Protein AF-A0A6N3CIB8-F1 (afdb_monomer_lite)

Sequence (626 aa):
MEHGAADDYLDSRKLNIDCKKAIEETIREHFDGMRLSLEDSGGVLEQFGTERVSYVLANTLRHLSEDGRFSRDNRVWADGIEVTENIHRGMDMNLDYLVNSHPAVLDGYIHLVRGEIRMLDVEKKMGIPHVTEQTSGLMVEGHMGTWHTIGQREYHGERFFLMRHDEYGSEAADIIVSENGTLVAEDLRNGFDAEAGFAISEYLEENGASVYDLKELPADTDIVLYDGKELYTEKVQPIINDSWDYSMVGIDENGEEYRFNFNEIYSVATEKGLRLKMPELHYIDHYYVVEDLQKQGKLDIREYSSLSEALENYFALPTHKMKALGIQNQSPLPGSLDFIQCKNGVDHLTEDWTKVTRWLNPQIYQTVQYLKESLEAHETQIAYDTGIGFFAIQHTDGGYDYTFYDKDYLEKDGGVYDDPEFTIEEAAGDLLAEEGISIHDCKVMDYEELMECVESAEKEQQAEPSLTYYVAECMEFSVLGEYHTDLTIDEAFDIYKRIPSDRMNGGKGIGICLQEDSLYAGEYPLMRSDQIDMETLEGIPYMKNHPLVQQAVKEMEQRGVKLWYPIKEAQAEKGMEQRQEQPQRESKKESVLKALKERQERLKAQQTEPKRPERSQSKKKGDMEL

Radius of gyration: 50.76 Å; chains: 1; bounding box: 125×54×145 Å

InterPro domains:
  IPR024383 Domain of unknown function DUF3849 [PF12960] (2-116)
  IPR040568 Large polyvalent protein-associated domain 16 [PF18830] (379-456)
  IPR041258 Large polyvalent protein-associated domain 18 [PF18832] (131-208)

Organism: Mediterraneibacter gnavus (NCBI:txid33038)

Secondary structure (DSSP, 8-state):
-TTHHHHHHHHHHHHHHHHHHHHHHHHHHSB-SS-B--SS-SSHHHHH-HHHHHHHHHHHHHHTTT-TTS-HHHHHHHHTS-----EETTEEGGGGG---S-HHHHHHHHHHHHHHHHHHHHHHHHT-----TT--SB--TT--S-EEEEEEEEETTEEEEEEEETTTBTTSPEEEEETT--EEEEEESSSSSHHHHHHHHHHHHHTT--GGG-SEEPSSEEEEETTS-EEEESS-EE---S-----EEEE-TTS-EEEE-GGGEEEEE-STT-EEEPPPP--EEEEEEES-TT-SSS--EEEES-HHHHHHHHHTS-TTS--EEEEEE-TTS--EEEEEEEETTEEEE--HHHH-GGG--HHHHHHHHHHHHHHHT---EEEEE-SSSEEEEEEETTEEEEEEE-TTS-EEEEEEE--TTS-HHHHHHHHHHHTT--TTT-EEE-HHHHHHHHHHHHHHHT---EEEEEEES-SSSTTSS-EEEEE-HHHHHHHHHHS-TTS-SS--EEEEEEESSSTT-EEEEEEETTEEEHHHHHHSHHHHH-HHHHHHHHHHHHTTPEEE-----S---------PPPPPP------HHHHHHHHHHHHHHHH-SPPPPPPP----------

Foldseek 3Di:
DPPPVVVVVVVLLVLLLVLLVLQLVQLVVQCPPPARNDQALNCSCVVRNPLSNLQLLLLQCVVVVVPPLADPVLPVSSVVRDHDFDADPNDGSSVSSHRDDDSNSSNVSSVRHVVVVVVVVVCVVVVQAQADQADWQDDAPPDPAIWHFDDWDDDLNWIKTWIAGPPCGLVAAIFIATRRRHTQGGRHNPTLAQRSQVSNQVVVLVVPDAPVSDQWAAAQKWWAFPVRFIWHHHHIGGADLQAQDLDDWTAGPVRDIDGHHPLRTQWIDDPRNHIGGHHDDQFFPWKKKWLAPPDDDDTDIDTGRDPVVLVVVQLPHFLLGFMFIWTWTDPPDTDIDTQWTRDQQAIDGDDVLNVDSVSSHSVSVVSNVVVVVVRLPDKGKWKKDQVQFIKIWTDDDQAIWIFTAGPQLHTDDIDGDRHSVDDSVRVVQVVCVVVVTGSVSIRIDGPVVSVVSNVVSVCLVVVDKDKWKKKAPAPVDRPPHDIDTRHDPVVNVVVQVVNDVPPDVRFIAMWMAIDDPDPPGGIDTQDTNLAGAVCRQVVDVCSVPPPVSVVVNVVSVVVPRYYDDDDDPDDDDDDDDDDDDDDDDDPDDDDVVVVVVVVVVVVVVVVPDDDDDDDDDDDDDDDDDD

Structure (mmCIF, N/CA/C/O backbone):
data_AF-A0A6N3CIB8-F1
#
_entry.id   AF-A0A6N3CIB8-F1
#
loop_
_atom_site.group_PDB
_atom_site.id
_atom_site.type_symbol
_atom_site.label_atom_id
_atom_site.label_alt_id
_atom_site.label_comp_id
_atom_site.label_asym_id
_atom_site.label_entity_id
_atom_site.label_seq_id
_atom_site.pdbx_PDB_ins_code
_atom_site.Cartn_x
_atom_site.Cartn_y
_atom_site.Cartn_z
_atom_site.occupancy
_atom_site.B_iso_or_equiv
_atom_site.auth_seq_id
_atom_site.auth_comp_id
_atom_site.auth_asym_id
_atom_site.auth_atom_id
_atom_site.pdbx_PDB_model_num
ATOM 1 N N . MET A 1 1 ? -42.752 -7.278 65.319 1.00 39.56 1 MET A N 1
ATOM 2 C CA . MET A 1 1 ? -42.732 -7.332 63.842 1.00 39.56 1 MET A CA 1
ATOM 3 C C . MET A 1 1 ? -43.083 -5.987 63.188 1.00 39.56 1 MET A C 1
ATOM 5 O O . MET A 1 1 ? -43.044 -5.923 61.975 1.00 39.56 1 MET A O 1
ATOM 9 N N . GLU A 1 2 ? -43.335 -4.900 63.937 1.00 41.69 2 GLU A N 1
ATOM 10 C CA . GLU A 1 2 ? -43.717 -3.589 63.359 1.00 41.69 2 GLU A CA 1
ATOM 11 C C . GLU A 1 2 ? -42.553 -2.662 62.951 1.00 41.69 2 GLU A C 1
ATOM 13 O O . GLU A 1 2 ? -42.798 -1.691 62.248 1.00 41.69 2 GLU A O 1
ATOM 18 N N . HIS A 1 3 ? -41.300 -2.933 63.344 1.00 38.31 3 HIS A N 1
ATOM 19 C CA . HIS A 1 3 ? -40.178 -2.025 63.042 1.00 38.31 3 HIS A CA 1
ATOM 20 C C . HIS A 1 3 ? -39.539 -2.227 61.651 1.00 38.31 3 HIS A C 1
ATOM 22 O O . HIS A 1 3 ? -39.162 -1.240 61.040 1.00 38.31 3 HIS A O 1
ATOM 28 N N . GLY A 1 4 ? -39.484 -3.452 61.107 1.00 41.34 4 GLY A N 1
ATOM 29 C CA . GLY A 1 4 ? -38.839 -3.713 59.803 1.00 41.34 4 GLY A CA 1
ATOM 30 C C . GLY A 1 4 ? -39.618 -3.183 58.591 1.00 41.34 4 GLY A C 1
ATOM 31 O O . GLY A 1 4 ? -39.045 -2.549 57.722 1.00 41.34 4 GLY A O 1
ATOM 32 N N . ALA A 1 5 ? -40.948 -3.332 58.581 1.00 46.59 5 ALA A N 1
ATOM 33 C CA . ALA A 1 5 ? -41.783 -2.875 57.462 1.00 46.59 5 ALA A CA 1
ATOM 34 C C . ALA A 1 5 ? -41.873 -1.339 57.338 1.00 46.59 5 ALA A C 1
ATOM 36 O O . ALA A 1 5 ? -42.190 -0.824 56.269 1.00 46.59 5 ALA A O 1
ATOM 37 N N . ALA A 1 6 ? -41.630 -0.604 58.430 1.00 48.50 6 ALA A N 1
ATOM 38 C CA . ALA A 1 6 ? -41.592 0.856 58.413 1.00 48.50 6 ALA A CA 1
ATOM 39 C C . ALA A 1 6 ? -40.270 1.382 57.833 1.00 48.50 6 ALA A C 1
ATOM 41 O O . ALA A 1 6 ? -40.298 2.360 57.087 1.00 48.50 6 ALA A O 1
ATOM 42 N N . ASP A 1 7 ? -39.151 0.719 58.137 1.00 52.53 7 ASP A N 1
ATOM 43 C CA . ASP A 1 7 ? -37.830 1.054 57.595 1.00 52.53 7 ASP A CA 1
ATOM 44 C C . ASP A 1 7 ? -37.765 0.725 56.090 1.00 52.53 7 ASP A C 1
ATOM 46 O O . ASP A 1 7 ? -37.459 1.611 55.293 1.00 52.53 7 ASP A O 1
ATOM 50 N N . ASP A 1 8 ? -38.231 -0.463 55.677 1.00 57.25 8 ASP A N 1
ATOM 51 C CA . ASP A 1 8 ? -38.327 -0.857 54.258 1.00 57.25 8 ASP A CA 1
ATOM 52 C C . ASP A 1 8 ? -39.220 0.107 53.440 1.00 57.25 8 ASP A C 1
ATOM 54 O O . ASP A 1 8 ? -38.932 0.447 52.287 1.00 57.25 8 ASP A O 1
ATOM 58 N N . TYR A 1 9 ? -40.308 0.600 54.046 1.00 58.41 9 TYR A N 1
ATOM 59 C CA . TYR A 1 9 ? -41.201 1.586 53.429 1.00 58.41 9 TYR A CA 1
ATOM 60 C C . TYR A 1 9 ? -40.547 2.970 53.284 1.00 58.41 9 TYR A C 1
ATOM 62 O O . TYR A 1 9 ? -40.698 3.625 52.246 1.00 58.41 9 TYR A O 1
ATOM 70 N N . LEU A 1 10 ? -39.826 3.440 54.309 1.00 60.03 10 LEU A N 1
ATOM 71 C CA . LEU A 1 10 ? -39.113 4.720 54.264 1.00 60.03 10 LEU A CA 1
ATOM 72 C C . LEU A 1 10 ? -38.001 4.700 53.207 1.00 60.03 10 LEU A C 1
ATOM 74 O O . LEU A 1 10 ? -37.850 5.686 52.476 1.00 60.03 10 LEU A O 1
ATOM 78 N N . ASP A 1 11 ? -37.306 3.571 53.073 1.00 72.00 11 ASP A N 1
ATOM 79 C CA . ASP A 1 11 ? -36.259 3.362 52.074 1.00 72.00 11 ASP A CA 1
ATOM 80 C C . ASP A 1 11 ? -36.829 3.327 50.648 1.00 72.00 11 ASP A C 1
ATOM 82 O O . ASP A 1 11 ? -36.338 4.041 49.767 1.00 72.00 11 ASP A O 1
ATOM 86 N N . SER A 1 12 ? -37.944 2.622 50.415 1.00 80.12 12 SER A N 1
ATOM 87 C CA . SER A 1 12 ? -38.618 2.632 49.106 1.00 80.12 12 SER A CA 1
ATOM 88 C C . SER A 1 12 ? -39.158 4.016 48.731 1.00 80.12 12 SER A C 1
ATOM 90 O O . SER A 1 12 ? -39.052 4.434 47.575 1.00 80.12 12 SER A O 1
ATOM 92 N N . ARG A 1 13 ? -39.729 4.761 49.690 1.00 83.31 13 ARG A N 1
ATOM 93 C CA . ARG A 1 13 ? -40.222 6.126 49.445 1.00 83.31 13 ARG A CA 1
ATOM 94 C C . ARG A 1 13 ? -39.082 7.065 49.058 1.00 83.31 13 ARG A C 1
ATOM 96 O O . ARG A 1 13 ? -39.267 7.905 48.178 1.00 83.31 13 ARG A O 1
ATOM 103 N N . LYS A 1 14 ? -37.927 6.947 49.717 1.00 87.88 14 LYS A N 1
ATOM 104 C CA . LYS A 1 14 ? -36.740 7.747 49.405 1.00 87.88 14 LYS A CA 1
ATOM 105 C C . LYS A 1 14 ? -36.254 7.475 47.980 1.00 87.88 14 LYS A C 1
ATOM 107 O O . LYS A 1 14 ? -36.078 8.426 47.227 1.00 87.88 14 LYS A O 1
ATOM 112 N N . LEU A 1 15 ? -36.151 6.207 47.582 1.00 89.38 15 LEU A N 1
ATOM 113 C CA . LEU A 1 15 ? -35.721 5.824 46.233 1.00 89.38 15 LEU A CA 1
ATOM 114 C C . LEU A 1 15 ? -36.658 6.339 45.131 1.00 89.38 15 LEU A C 1
ATOM 116 O O . LEU A 1 15 ? -36.181 6.755 44.080 1.00 89.38 15 LEU A O 1
ATOM 120 N N . ASN A 1 16 ? -37.974 6.381 45.364 1.00 92.31 16 ASN A N 1
ATOM 121 C CA . ASN A 1 16 ? -38.918 6.973 44.405 1.00 92.31 16 ASN A CA 1
ATOM 122 C C . ASN A 1 16 ? -38.717 8.491 44.251 1.00 92.31 16 ASN A C 1
ATOM 124 O O . ASN A 1 16 ? -38.832 9.025 43.150 1.00 92.31 16 ASN A O 1
ATOM 128 N N . ILE A 1 17 ? -38.394 9.189 45.346 1.00 92.50 17 ILE A N 1
ATOM 129 C CA . ILE A 1 17 ? -38.078 10.625 45.321 1.00 92.50 17 ILE A CA 1
ATOM 130 C C . ILE A 1 17 ? -36.747 10.875 44.606 1.00 92.50 17 ILE A C 1
ATOM 132 O O . ILE A 1 17 ? -36.640 11.835 43.845 1.00 92.50 17 ILE A O 1
ATOM 136 N N . ASP A 1 18 ? -35.746 10.033 44.841 1.00 94.12 18 ASP A N 1
ATOM 137 C CA . ASP A 1 18 ? -34.438 10.157 44.197 1.00 94.12 18 ASP A CA 1
ATOM 138 C C . ASP A 1 18 ? -34.538 9.852 42.692 1.00 94.12 18 ASP A C 1
ATOM 140 O O . ASP A 1 18 ? -34.026 10.624 41.886 1.00 94.12 18 ASP A O 1
ATOM 144 N N . CYS A 1 19 ? -35.316 8.835 42.302 1.00 94.88 19 CYS A N 1
ATOM 145 C CA . CYS A 1 19 ? -35.634 8.533 40.903 1.00 94.88 19 CYS A CA 1
ATOM 146 C C . CYS A 1 19 ? -36.325 9.713 40.203 1.00 94.88 19 CYS A C 1
ATOM 148 O O . CYS A 1 19 ? -35.897 10.142 39.134 1.00 94.88 19 CYS A O 1
ATOM 150 N N . LYS A 1 20 ? -37.348 10.306 40.834 1.00 96.12 20 LYS A N 1
ATOM 151 C CA . LYS A 1 20 ? -37.988 11.533 40.338 1.00 96.12 20 LYS A CA 1
ATOM 152 C C . LYS A 1 20 ? -36.965 12.646 40.091 1.00 96.12 20 LYS A C 1
ATOM 154 O O . LYS A 1 20 ? -37.015 13.289 39.047 1.00 96.12 20 LYS A O 1
ATOM 159 N N . LYS A 1 21 ? -36.085 12.917 41.059 1.00 96.25 21 LYS A N 1
ATOM 160 C CA . LYS A 1 21 ? -35.099 14.004 40.948 1.00 96.25 21 LYS A CA 1
ATOM 161 C C . LYS A 1 21 ? -34.112 13.758 39.816 1.00 96.25 21 LYS A C 1
ATOM 163 O O . LYS A 1 21 ? -33.822 14.704 39.096 1.00 96.25 21 LYS A O 1
ATOM 168 N N . ALA A 1 22 ? -33.655 12.517 39.650 1.00 96.25 22 ALA A N 1
ATOM 169 C CA . ALA A 1 22 ? -32.787 12.139 38.542 1.00 96.25 22 ALA A CA 1
ATOM 170 C C . ALA A 1 22 ? -33.469 12.426 37.197 1.00 96.25 22 ALA A C 1
ATOM 172 O O . ALA A 1 22 ? -32.906 13.133 36.376 1.00 96.25 22 ALA A O 1
ATOM 173 N N . ILE A 1 23 ? -34.737 12.030 37.028 1.00 96.81 23 ILE A N 1
ATOM 174 C CA . ILE A 1 23 ? -35.521 12.359 35.822 1.00 96.81 23 ILE A CA 1
ATOM 175 C C . ILE A 1 23 ? -35.589 13.881 35.590 1.00 96.81 23 ILE A C 1
ATOM 177 O O . ILE A 1 23 ? -35.401 14.360 34.472 1.00 96.81 23 ILE A O 1
ATOM 181 N N . GLU A 1 24 ? -35.877 14.663 36.635 1.00 96.62 24 GLU A N 1
ATOM 182 C CA . GLU A 1 24 ? -35.948 16.128 36.538 1.00 96.62 24 GLU A CA 1
ATOM 183 C C . GLU A 1 24 ? -34.603 16.774 36.182 1.00 96.62 24 GLU A C 1
ATOM 185 O O . GLU A 1 24 ? -34.583 17.817 35.527 1.00 96.62 24 GLU A O 1
ATOM 190 N N . GLU A 1 25 ? -33.498 16.202 36.653 1.00 95.56 25 GLU A N 1
ATOM 191 C CA . GLU A 1 25 ? -32.135 16.652 36.381 1.00 95.56 25 GLU A CA 1
ATOM 192 C C . GLU A 1 25 ? -31.718 16.300 34.953 1.00 95.56 25 GLU A C 1
ATOM 194 O O . GLU A 1 25 ? -31.394 17.211 34.193 1.00 95.56 25 GLU A O 1
ATOM 199 N N . THR A 1 26 ? -31.895 15.044 34.537 1.00 95.25 26 THR A N 1
ATOM 200 C CA . THR A 1 26 ? -31.632 14.575 33.171 1.00 95.25 26 THR A CA 1
ATOM 201 C C . THR A 1 26 ? -32.374 15.415 32.135 1.00 95.25 26 THR A C 1
ATOM 203 O O . THR A 1 26 ? -31.767 15.900 31.177 1.00 95.25 26 THR A O 1
ATOM 206 N N . ILE A 1 27 ? -33.675 15.668 32.342 1.00 94.75 27 ILE A N 1
ATOM 207 C CA . ILE A 1 27 ? -34.455 16.523 31.435 1.00 94.75 27 ILE A CA 1
ATOM 208 C C . ILE A 1 27 ? -33.899 17.951 31.408 1.00 94.75 27 ILE A C 1
ATOM 210 O O . ILE A 1 27 ? -33.867 18.574 30.352 1.00 94.75 27 ILE A O 1
ATOM 214 N N . ARG A 1 28 ? -33.489 18.499 32.554 1.00 92.38 28 ARG A N 1
ATOM 215 C CA . ARG A 1 28 ? -32.998 19.880 32.649 1.00 92.38 28 ARG A CA 1
ATOM 216 C C . ARG A 1 28 ? -31.655 20.063 31.950 1.00 92.38 28 ARG A C 1
ATOM 218 O O . ARG A 1 28 ? -31.455 21.101 31.330 1.00 92.38 28 ARG A O 1
ATOM 225 N N . GLU A 1 29 ? -30.759 19.091 32.067 1.00 91.06 29 GLU A N 1
ATOM 226 C CA . GLU A 1 29 ? -29.419 19.137 31.472 1.00 91.06 29 GLU A CA 1
ATOM 227 C C . GLU A 1 29 ? -29.450 18.978 29.950 1.00 91.06 29 GLU A C 1
ATOM 229 O O . GLU A 1 29 ? -28.655 19.605 29.254 1.00 91.06 29 GLU A O 1
ATOM 234 N N . HIS A 1 30 ? -30.412 18.213 29.430 1.00 90.12 30 HIS A N 1
ATOM 235 C CA . HIS A 1 30 ? -30.483 17.860 28.010 1.00 90.12 30 HIS A CA 1
ATOM 236 C C . HIS A 1 30 ? -31.615 18.565 27.252 1.00 90.12 30 HIS A C 1
ATOM 238 O O . HIS A 1 30 ? -31.969 18.169 26.142 1.00 90.12 30 HIS A O 1
ATOM 244 N N . PHE A 1 31 ? -32.228 19.595 27.835 1.00 87.75 31 PHE A N 1
ATOM 245 C CA . PHE A 1 31 ? -33.251 20.392 27.163 1.00 87.75 31 PHE A CA 1
ATOM 246 C C . PHE A 1 31 ? -32.707 21.776 26.803 1.00 87.75 31 PHE A C 1
ATOM 248 O O . PHE A 1 31 ? -32.536 22.638 27.664 1.00 87.75 31 PHE A O 1
ATOM 255 N N . ASP A 1 32 ? -32.500 22.017 25.508 1.00 81.44 32 ASP A N 1
ATOM 256 C CA . ASP A 1 32 ? -31.925 23.266 24.980 1.00 81.44 32 ASP A CA 1
ATOM 257 C C . ASP A 1 32 ? -32.940 24.428 24.866 1.00 81.44 32 ASP A C 1
ATOM 259 O O . ASP A 1 32 ? -32.623 25.513 24.374 1.00 81.44 32 ASP A O 1
ATOM 263 N N . GLY A 1 33 ? -34.180 24.212 25.321 1.00 76.94 33 GLY A N 1
ATOM 264 C CA . GLY A 1 33 ? -35.295 25.153 25.198 1.00 76.94 33 GLY A CA 1
ATOM 265 C C . GLY A 1 33 ? -36.212 24.896 23.997 1.00 76.94 33 GLY A C 1
ATOM 266 O O . GLY A 1 33 ? -37.319 25.435 23.961 1.00 76.94 33 GLY A O 1
ATOM 267 N N . MET A 1 34 ? -35.794 24.060 23.044 1.00 73.19 34 MET A N 1
ATOM 268 C CA . MET A 1 34 ? -36.538 23.705 21.829 1.00 73.19 34 MET A CA 1
ATOM 269 C C . MET A 1 34 ? -36.743 22.191 21.697 1.00 73.19 34 MET A C 1
ATOM 271 O O . MET A 1 34 ? -37.828 21.755 21.304 1.00 73.19 34 MET A O 1
ATOM 275 N N . ARG A 1 35 ? -35.734 21.383 22.036 1.00 75.88 35 ARG A N 1
ATOM 276 C CA . ARG A 1 35 ? -35.744 19.922 21.931 1.00 75.88 35 ARG A CA 1
ATOM 277 C C . ARG A 1 35 ? -35.018 19.284 23.118 1.00 75.88 35 ARG A C 1
ATOM 279 O O . ARG A 1 35 ? -34.126 19.867 23.723 1.00 75.88 35 ARG A O 1
ATOM 286 N N . LEU A 1 36 ? -35.431 18.062 23.440 1.00 80.75 36 LEU A N 1
ATOM 287 C CA . LEU A 1 36 ? -34.698 17.172 24.330 1.00 80.75 36 LEU A CA 1
ATOM 288 C C . LEU A 1 36 ? -33.619 16.443 23.509 1.00 80.75 36 LEU A C 1
ATOM 290 O O . LEU A 1 36 ? -33.960 15.645 22.632 1.00 80.75 36 LEU A O 1
ATOM 294 N N . SER A 1 37 ? -32.346 16.768 23.727 1.00 80.31 37 SER A N 1
ATOM 295 C CA . SER A 1 37 ? -31.189 16.158 23.060 1.00 80.31 37 SER A CA 1
ATOM 296 C C . SER A 1 37 ? -30.746 14.901 23.810 1.00 80.31 37 SER A C 1
ATOM 298 O O . SER A 1 37 ? -29.664 14.860 24.391 1.00 80.31 37 SER A O 1
ATOM 300 N N . LEU A 1 38 ? -31.630 13.908 23.839 1.00 79.44 38 LEU A N 1
ATOM 301 C CA . LEU A 1 38 ? -31.382 12.592 24.415 1.00 79.44 38 LEU A CA 1
ATOM 302 C C . LEU A 1 38 ? -31.671 11.525 23.366 1.00 79.44 38 LEU A C 1
ATOM 304 O O . LEU A 1 38 ? -32.655 11.634 22.625 1.00 79.44 38 LEU A O 1
ATOM 308 N N . GLU A 1 39 ? -30.811 10.515 23.325 1.00 75.75 39 GLU A N 1
ATOM 309 C CA . GLU A 1 39 ? -31.001 9.303 22.524 1.00 75.75 39 GLU A CA 1
ATOM 310 C C . GLU A 1 39 ? -31.569 8.156 23.382 1.00 75.75 39 GLU A C 1
ATOM 312 O O . GLU A 1 39 ? -32.325 7.334 22.865 1.00 75.75 39 GLU A O 1
ATOM 317 N N . ASP A 1 40 ? -31.324 8.194 24.699 1.00 80.94 40 ASP A N 1
ATOM 318 C CA . ASP A 1 40 ? -31.773 7.243 25.724 1.00 80.94 40 ASP A CA 1
ATOM 319 C C . ASP A 1 40 ? -32.190 7.949 27.040 1.00 80.94 40 ASP A C 1
ATOM 321 O O . ASP A 1 40 ? -32.305 9.179 27.116 1.00 80.94 40 ASP A O 1
ATOM 325 N N . SER A 1 41 ? -32.479 7.168 28.086 1.00 85.12 41 SER A N 1
ATOM 326 C CA . SER A 1 41 ? -32.990 7.620 29.381 1.00 85.12 41 SER A CA 1
ATOM 327 C C . SER A 1 41 ? -32.013 8.471 30.197 1.00 85.12 41 SER A C 1
ATOM 329 O O . SER A 1 41 ? -32.435 9.027 31.220 1.00 85.12 41 SER A O 1
ATOM 331 N N . GLY A 1 42 ? -30.760 8.616 29.752 1.00 85.12 42 GLY A N 1
ATOM 332 C CA . GLY A 1 42 ? -29.706 9.384 30.405 1.00 85.12 42 GLY A CA 1
ATOM 333 C C . GLY A 1 42 ? -29.191 8.729 31.686 1.00 85.12 42 GLY A C 1
ATOM 334 O O . GLY A 1 42 ? -28.983 9.430 32.677 1.00 85.12 42 GLY A O 1
ATOM 335 N N . GLY A 1 43 ? -29.062 7.397 31.707 1.00 83.62 43 GLY A N 1
ATOM 336 C CA . GLY A 1 43 ? -28.559 6.634 32.859 1.00 83.62 43 GLY A CA 1
ATOM 337 C C . GLY A 1 43 ? -29.608 6.314 33.938 1.00 83.62 43 GLY A C 1
ATOM 338 O O . GLY A 1 43 ? -29.310 5.672 34.951 1.00 83.62 43 GLY A O 1
ATOM 339 N N . VAL A 1 44 ? -30.842 6.808 33.785 1.00 90.50 44 VAL A N 1
ATOM 340 C CA . VAL A 1 44 ? -31.880 6.718 34.824 1.00 90.50 44 VAL A CA 1
ATOM 341 C C . VAL A 1 44 ? -32.439 5.297 34.936 1.00 90.50 44 VAL A C 1
ATOM 343 O O . VAL A 1 44 ? -32.751 4.849 36.048 1.00 90.50 44 VAL A O 1
ATOM 346 N N . LEU A 1 45 ? -32.580 4.581 33.815 1.00 85.50 45 LEU A N 1
ATOM 347 C CA . LEU A 1 45 ? -33.056 3.196 33.822 1.00 85.50 45 LEU A CA 1
ATOM 348 C C . LEU A 1 45 ? -32.029 2.247 34.443 1.00 85.50 45 LEU A C 1
ATOM 350 O O . LEU A 1 45 ? -32.420 1.382 35.227 1.00 85.50 45 LEU A O 1
ATOM 354 N N . GLU A 1 46 ? -30.744 2.455 34.183 1.00 83.06 46 GLU A N 1
ATOM 355 C CA . GLU A 1 46 ? -29.628 1.712 34.767 1.00 83.06 46 GLU A CA 1
ATOM 356 C C . GLU A 1 46 ? -29.552 1.946 36.277 1.00 83.06 46 GLU A C 1
ATOM 358 O O . GLU A 1 46 ? -29.410 1.004 37.059 1.00 83.06 46 GLU A O 1
ATOM 363 N N . GLN A 1 47 ? -29.702 3.202 36.709 1.00 85.88 47 GLN A N 1
ATOM 364 C CA . GLN A 1 47 ? -29.573 3.571 38.116 1.00 85.88 47 GLN A CA 1
ATOM 365 C C . GLN A 1 47 ? -30.750 3.089 38.978 1.00 85.88 47 GLN A C 1
ATOM 367 O O . GLN A 1 47 ? -30.555 2.692 40.131 1.00 85.88 47 GLN A O 1
ATOM 372 N N . PHE A 1 48 ? -31.984 3.160 38.467 1.00 86.81 48 PHE A N 1
ATOM 373 C CA . PHE A 1 48 ? -33.188 2.934 39.278 1.00 86.81 48 PHE A CA 1
ATOM 374 C C . PHE A 1 48 ? -34.017 1.714 38.875 1.00 86.81 48 PHE A C 1
ATOM 376 O O . PHE A 1 48 ? -34.886 1.318 39.661 1.00 86.81 48 PHE A O 1
ATOM 383 N N . GLY A 1 49 ? -33.749 1.111 37.718 1.00 84.06 49 GLY A N 1
ATOM 384 C CA . GLY A 1 49 ? -34.475 -0.033 37.176 1.00 84.06 49 GLY A CA 1
ATOM 385 C C . GLY A 1 49 ? -35.793 0.336 36.486 1.00 84.06 49 GLY A C 1
ATOM 386 O O . GLY A 1 49 ? -36.470 1.308 36.837 1.00 84.06 49 GLY A O 1
ATOM 387 N N . THR A 1 50 ? -36.198 -0.500 35.525 1.00 87.31 50 THR A N 1
ATOM 388 C CA . THR A 1 50 ? -37.383 -0.282 34.674 1.00 87.31 50 THR A CA 1
ATOM 389 C C . THR A 1 50 ? -38.682 -0.161 35.471 1.00 87.31 50 THR A C 1
ATOM 391 O O . THR A 1 50 ? -39.506 0.701 35.165 1.00 87.31 50 THR A O 1
ATOM 394 N N . GLU A 1 51 ? -38.863 -0.966 36.523 1.00 88.38 51 GLU A N 1
ATOM 395 C CA . GLU A 1 51 ? -40.077 -0.965 37.348 1.00 88.38 51 GLU A CA 1
ATOM 396 C C . GLU A 1 51 ? -40.276 0.365 38.085 1.00 88.38 51 GLU A C 1
ATOM 398 O O . GLU A 1 51 ? -41.361 0.949 38.036 1.00 88.38 51 GLU A O 1
ATOM 403 N N . ARG A 1 52 ? -39.224 0.887 38.731 1.00 92.69 52 ARG A N 1
ATOM 404 C CA . ARG A 1 52 ? -39.308 2.121 39.525 1.00 92.69 52 ARG A CA 1
ATOM 405 C C . ARG A 1 52 ? -39.516 3.342 38.642 1.00 92.69 52 ARG A C 1
ATOM 407 O O . ARG A 1 52 ? -40.381 4.167 38.937 1.00 92.69 52 ARG A O 1
ATOM 414 N N . VAL A 1 53 ? -38.752 3.440 37.556 1.00 93.06 53 VAL A N 1
ATOM 415 C CA . VAL A 1 53 ? -38.875 4.541 36.593 1.00 93.06 53 VAL A CA 1
ATOM 416 C C . VAL A 1 53 ? -40.274 4.536 35.972 1.00 93.06 53 VAL A C 1
ATOM 418 O O . VAL A 1 53 ? -40.946 5.570 35.950 1.00 93.06 53 VAL A O 1
ATOM 421 N N . SER A 1 54 ? -40.771 3.360 35.574 1.00 92.94 54 SER A N 1
ATOM 422 C CA . SER A 1 54 ? -42.138 3.197 35.066 1.00 92.94 54 SER A CA 1
ATOM 423 C C . SER A 1 54 ? -43.188 3.614 36.095 1.00 92.94 54 SER A C 1
ATOM 425 O O . SER A 1 54 ? -44.116 4.344 35.751 1.00 92.94 54 SER A O 1
ATOM 427 N N . TYR A 1 55 ? -43.030 3.216 37.360 1.00 93.31 55 TYR A N 1
ATOM 428 C CA . TYR A 1 55 ? -43.941 3.584 38.445 1.00 93.31 55 TYR A CA 1
ATOM 429 C C . TYR A 1 55 ? -44.003 5.104 38.663 1.00 93.31 55 TYR A C 1
ATOM 431 O O . TYR A 1 55 ? -45.094 5.674 38.706 1.00 93.31 55 TYR A O 1
ATOM 439 N N . VAL A 1 56 ? -42.853 5.782 38.762 1.00 95.38 56 VAL A N 1
ATOM 440 C CA . VAL A 1 56 ? -42.776 7.238 38.992 1.00 95.38 56 VAL A CA 1
ATOM 441 C C . VAL A 1 56 ? -43.403 8.023 37.832 1.00 95.38 56 VAL A C 1
ATOM 443 O O . VAL A 1 56 ? -44.199 8.945 38.052 1.00 95.38 56 VAL A O 1
ATOM 446 N N . LEU A 1 57 ? -43.104 7.634 36.589 1.00 95.50 57 LEU A N 1
ATOM 447 C CA . LEU A 1 57 ? -43.653 8.274 35.392 1.00 95.50 57 LEU A CA 1
ATOM 448 C C . LEU A 1 57 ? -45.157 8.003 35.228 1.00 95.50 57 LEU A C 1
ATOM 450 O O . LEU A 1 57 ? -45.919 8.931 34.948 1.00 95.50 57 LEU A O 1
ATOM 454 N N . ALA A 1 58 ? -45.611 6.768 35.462 1.00 93.06 58 ALA A N 1
ATOM 455 C CA . ALA A 1 58 ? -47.028 6.415 35.401 1.00 93.06 58 ALA A CA 1
ATOM 456 C C . ALA A 1 58 ? -47.840 7.124 36.489 1.00 93.06 58 ALA A C 1
ATOM 458 O O . ALA A 1 58 ? -48.904 7.679 36.207 1.00 93.06 58 ALA A O 1
ATOM 459 N N . ASN A 1 59 ? -47.315 7.182 37.716 1.00 93.81 59 ASN A N 1
ATOM 460 C CA . ASN A 1 59 ? -47.913 7.950 38.800 1.00 93.81 59 ASN A CA 1
ATOM 461 C C . ASN A 1 59 ? -48.061 9.431 38.418 1.00 93.81 59 ASN A C 1
ATOM 463 O O . ASN A 1 59 ? -49.120 10.023 38.634 1.00 93.81 59 ASN A O 1
ATOM 467 N N . THR A 1 60 ? -47.039 10.008 37.780 1.00 93.94 60 THR A N 1
ATOM 468 C CA . THR A 1 60 ? -47.082 11.393 37.294 1.00 93.94 60 THR A CA 1
ATOM 469 C C . THR A 1 60 ? -48.169 11.596 36.235 1.00 93.94 60 THR A C 1
ATOM 471 O O . THR A 1 60 ? -48.985 12.510 36.357 1.00 93.94 60 THR A O 1
ATOM 474 N N . LEU A 1 61 ? -48.250 10.715 35.234 1.00 91.00 61 LEU A N 1
ATOM 475 C CA . LEU A 1 61 ? -49.259 10.796 34.174 1.00 91.00 61 LEU A CA 1
ATOM 476 C C . LEU A 1 61 ? -50.692 10.630 34.682 1.00 91.00 61 LEU A C 1
ATOM 478 O O . LEU A 1 61 ? -51.589 11.310 34.190 1.00 91.00 61 LEU A O 1
ATOM 482 N N . ARG A 1 62 ? -50.927 9.768 35.676 1.00 89.00 62 ARG A N 1
ATOM 483 C CA . ARG A 1 62 ? -52.268 9.569 36.252 1.00 89.00 62 ARG A CA 1
ATOM 484 C C . ARG A 1 62 ? -52.773 10.828 36.958 1.00 89.00 62 ARG A C 1
ATOM 486 O O . ARG A 1 62 ? -53.937 11.194 36.789 1.00 89.00 62 ARG A O 1
ATOM 493 N N . HIS A 1 63 ? -51.889 11.529 37.668 1.00 88.81 63 HIS A N 1
ATOM 494 C CA . HIS A 1 63 ? -52.205 12.797 38.334 1.00 88.81 63 HIS A CA 1
ATOM 495 C C . HIS A 1 63 ? -52.321 13.985 37.370 1.00 88.81 63 HIS A C 1
ATOM 497 O O . HIS A 1 63 ? -53.001 14.959 37.682 1.00 88.81 63 HIS A O 1
ATOM 503 N N . LEU A 1 64 ? -51.693 13.903 36.194 1.00 86.62 64 LEU A N 1
ATOM 504 C CA . LEU A 1 64 ? -51.767 14.918 35.139 1.00 86.62 64 LEU A CA 1
ATOM 505 C C . LEU A 1 64 ? -52.651 14.486 33.956 1.00 86.62 64 LEU A C 1
ATOM 507 O O . LEU A 1 64 ? -52.547 15.040 32.864 1.00 86.62 64 LEU A O 1
ATOM 511 N N . SER A 1 65 ? -53.533 13.504 34.160 1.00 72.31 65 SER A N 1
ATOM 512 C CA . SER A 1 65 ? -54.305 12.852 33.090 1.00 72.31 65 SER A CA 1
ATOM 513 C C . SER A 1 65 ? -55.272 13.786 32.347 1.00 72.31 65 SER A C 1
ATOM 515 O O . SER A 1 65 ? -55.626 13.512 31.196 1.00 72.31 65 SER A O 1
ATOM 517 N N . GLU A 1 66 ? -55.659 14.904 32.971 1.00 73.44 66 GLU A N 1
ATOM 518 C CA . GLU A 1 66 ? -56.485 15.959 32.368 1.00 73.44 66 GLU A CA 1
ATOM 519 C C . GLU A 1 66 ? -55.685 16.947 31.491 1.00 73.44 66 GLU A C 1
ATOM 521 O O . GLU A 1 66 ? -56.277 17.746 30.761 1.00 73.44 66 GLU A O 1
ATOM 526 N N . ASP A 1 67 ? -54.348 16.895 31.510 1.00 77.44 67 ASP A N 1
ATOM 527 C CA . ASP A 1 67 ? -53.498 17.743 30.675 1.00 77.44 67 ASP A CA 1
ATOM 528 C C . ASP A 1 67 ? -53.422 17.198 29.240 1.00 77.44 67 ASP A C 1
ATOM 530 O O . ASP A 1 67 ? -52.794 16.177 28.949 1.00 77.44 67 ASP A O 1
ATOM 534 N N . GLY A 1 68 ? -54.065 17.906 28.308 1.00 78.56 68 GLY A N 1
ATOM 535 C CA . GLY A 1 68 ? -54.165 17.506 26.902 1.00 78.56 68 GLY A CA 1
ATOM 536 C C . GLY A 1 68 ? -52.845 17.479 26.119 1.00 78.56 68 GLY A C 1
ATOM 537 O O . GLY A 1 68 ? -52.872 17.135 24.939 1.00 78.56 68 GLY A O 1
ATOM 538 N N . ARG A 1 69 ? -51.710 17.852 26.728 1.00 86.94 69 ARG A N 1
ATOM 539 C CA . ARG A 1 69 ? -50.382 17.830 26.090 1.00 86.94 69 ARG A CA 1
ATOM 540 C C . ARG A 1 69 ? -49.709 16.459 26.119 1.00 86.94 69 ARG A C 1
ATOM 542 O O . ARG A 1 69 ? -48.772 16.262 25.355 1.00 86.94 69 ARG A O 1
ATOM 549 N N . PHE A 1 70 ? -50.179 15.528 26.951 1.00 89.62 70 PHE A N 1
ATOM 550 C CA . PHE A 1 70 ? -49.659 14.162 26.963 1.00 89.62 70 PHE A CA 1
ATOM 551 C C . PHE A 1 70 ? -50.274 13.312 25.847 1.00 89.62 70 PHE A C 1
ATOM 553 O O . PHE A 1 70 ? -51.497 13.285 25.640 1.00 89.62 70 PHE A O 1
ATOM 560 N N . SER A 1 71 ? -49.427 12.568 25.138 1.00 85.69 71 SER A N 1
ATOM 561 C CA . SER A 1 71 ? -49.848 11.684 24.059 1.00 85.69 71 SER A CA 1
ATOM 562 C C . SER A 1 71 ? -50.824 10.615 24.560 1.00 85.69 71 SER A C 1
ATOM 564 O O . SER A 1 71 ? -50.816 10.176 25.715 1.00 85.69 71 SER A O 1
ATOM 566 N N . ARG A 1 72 ? -51.722 10.176 23.671 1.00 84.62 72 ARG A N 1
ATOM 567 C CA . ARG A 1 72 ? -52.660 9.085 23.979 1.00 84.62 72 ARG A CA 1
ATOM 568 C C . ARG A 1 72 ? -51.914 7.806 24.365 1.00 84.62 72 ARG A C 1
ATOM 570 O O . ARG A 1 72 ? -52.335 7.124 25.292 1.00 84.62 72 ARG A O 1
ATOM 577 N N . ASP A 1 73 ? -50.807 7.516 23.691 1.00 81.62 73 ASP A N 1
ATOM 578 C CA . ASP A 1 73 ? -50.046 6.286 23.899 1.00 81.62 73 ASP A CA 1
ATOM 579 C C . ASP A 1 73 ? -49.336 6.258 25.251 1.00 81.62 73 ASP A C 1
ATOM 581 O O . ASP A 1 73 ? -49.264 5.192 25.863 1.00 81.62 73 ASP A O 1
ATOM 585 N N . ASN A 1 74 ? -48.812 7.397 25.721 1.00 89.44 74 ASN A N 1
ATOM 586 C CA . ASN A 1 74 ? -48.213 7.502 27.053 1.00 89.44 74 ASN A CA 1
ATOM 587 C C . ASN A 1 74 ? -49.271 7.313 28.146 1.00 89.44 74 ASN A C 1
ATOM 589 O O . ASN A 1 74 ? -49.038 6.566 29.092 1.00 89.44 74 ASN A O 1
ATOM 593 N N . ARG A 1 75 ? -50.461 7.905 27.980 1.00 87.62 75 ARG A N 1
ATOM 594 C CA . ARG A 1 75 ? -51.572 7.738 28.932 1.00 87.62 75 ARG A CA 1
ATOM 595 C C . ARG A 1 75 ? -52.037 6.287 29.041 1.00 87.62 75 ARG A C 1
ATOM 597 O O . ARG A 1 75 ? -52.084 5.751 30.138 1.00 87.62 75 ARG A O 1
ATOM 604 N N . VAL A 1 76 ? -52.286 5.630 27.906 1.00 86.06 76 VAL A N 1
ATOM 605 C CA . VAL A 1 76 ? -52.703 4.214 27.882 1.00 86.06 76 VAL A CA 1
ATOM 606 C C . VAL A 1 76 ? -51.652 3.304 28.525 1.00 86.06 76 VAL A C 1
ATOM 608 O O . VAL A 1 76 ? -52.002 2.340 29.196 1.00 86.06 76 VAL A O 1
ATOM 611 N N . TRP A 1 77 ? -50.365 3.600 28.336 1.00 91.25 77 TRP A N 1
ATOM 612 C CA . TRP A 1 77 ? -49.291 2.856 28.993 1.00 91.25 77 TRP A CA 1
ATOM 613 C C . TRP A 1 77 ? -49.260 3.073 30.506 1.00 91.25 77 TRP A C 1
ATOM 615 O O . TRP A 1 77 ? -49.160 2.095 31.240 1.00 91.25 77 TRP A O 1
ATOM 625 N N . ALA A 1 78 ? -49.414 4.315 30.971 1.00 90.44 78 ALA A N 1
ATOM 626 C CA . ALA A 1 78 ? -49.485 4.617 32.399 1.00 90.44 78 ALA A CA 1
ATOM 627 C C . ALA A 1 78 ? -50.698 3.966 33.083 1.00 90.44 78 ALA A C 1
ATOM 629 O O . ALA A 1 78 ? -50.579 3.497 34.212 1.00 90.44 78 ALA A O 1
ATOM 630 N N . ASP A 1 79 ? -51.842 3.882 32.395 1.00 87.44 79 ASP A N 1
ATOM 631 C CA . ASP A 1 79 ? -53.042 3.189 32.889 1.00 87.44 79 ASP A CA 1
ATOM 632 C C . ASP A 1 79 ? -52.819 1.677 33.069 1.00 87.44 79 ASP A C 1
ATOM 634 O O . ASP A 1 79 ? -53.487 1.043 33.886 1.00 87.44 79 ASP A O 1
ATOM 638 N N . GLY A 1 80 ? -51.879 1.096 32.315 1.00 84.81 80 GLY A N 1
ATOM 639 C CA . GLY A 1 80 ? -51.493 -0.312 32.415 1.00 84.81 80 GLY A CA 1
ATOM 640 C C . GLY A 1 80 ? -50.542 -0.632 33.571 1.00 84.81 80 GLY A C 1
ATOM 641 O O . GLY A 1 80 ? -50.294 -1.808 33.827 1.00 84.81 80 GLY A O 1
ATOM 642 N N . ILE A 1 81 ? -50.011 0.381 34.264 1.00 88.50 81 ILE A N 1
ATOM 643 C CA . ILE A 1 81 ? -49.090 0.217 35.392 1.00 88.50 81 ILE A CA 1
ATOM 644 C C . ILE A 1 81 ? -49.867 0.366 36.703 1.00 88.50 81 ILE A C 1
ATOM 646 O O . ILE A 1 81 ? -50.576 1.353 36.936 1.00 88.50 81 ILE A O 1
ATOM 650 N N . GLU A 1 82 ? -49.732 -0.627 37.583 1.00 87.12 82 GLU A N 1
ATOM 651 C CA . GLU A 1 82 ? -50.371 -0.605 38.896 1.00 87.12 82 GLU A CA 1
ATOM 652 C C . GLU A 1 82 ? -49.682 0.424 39.802 1.00 87.12 82 GLU A C 1
ATOM 654 O O . GLU A 1 82 ? -48.555 0.242 40.256 1.00 87.12 82 GLU A O 1
ATOM 659 N N . VAL A 1 83 ? -50.381 1.530 40.066 1.00 85.06 83 VAL A N 1
ATOM 660 C CA . VAL A 1 83 ? -49.974 2.537 41.049 1.00 85.06 83 VAL A CA 1
ATOM 661 C C . VAL A 1 83 ? -50.856 2.360 42.277 1.00 85.06 83 VAL A C 1
ATOM 663 O O . VAL A 1 83 ? -52.037 2.708 42.257 1.00 85.06 83 VAL A O 1
ATOM 666 N N . THR A 1 84 ? -50.293 1.776 43.332 1.00 81.38 84 THR A N 1
ATOM 667 C CA . THR A 1 84 ? -50.996 1.539 44.596 1.00 81.38 84 THR A CA 1
ATOM 668 C C . THR A 1 84 ? -51.324 2.852 45.302 1.00 81.38 84 THR A C 1
ATOM 670 O O . THR A 1 84 ? -50.470 3.738 45.404 1.00 81.38 84 THR A O 1
ATOM 673 N N . GLU A 1 85 ? -52.539 2.967 45.843 1.00 76.56 85 GLU A N 1
ATOM 674 C CA . GLU A 1 85 ? -52.929 4.112 46.671 1.00 76.56 85 GLU A CA 1
ATOM 675 C C . GLU A 1 85 ? -52.045 4.198 47.919 1.00 76.56 85 GLU A C 1
ATOM 677 O O . GLU A 1 85 ? -51.940 3.241 48.689 1.00 76.56 85 GLU A O 1
ATOM 682 N N . ASN A 1 86 ? -51.424 5.358 48.135 1.00 79.94 86 ASN A N 1
ATOM 683 C CA . ASN A 1 86 ? -50.526 5.583 49.260 1.00 79.94 86 ASN A CA 1
ATOM 684 C C . ASN A 1 86 ? -51.053 6.699 50.167 1.00 79.94 86 ASN A C 1
ATOM 686 O O . ASN A 1 86 ? -50.538 7.816 50.195 1.00 79.94 86 ASN A O 1
ATOM 690 N N . ILE A 1 87 ? -52.117 6.400 50.913 1.00 79.50 87 ILE A N 1
ATOM 691 C CA . ILE A 1 87 ? -52.768 7.374 51.794 1.00 79.50 87 ILE A CA 1
ATOM 692 C C . ILE A 1 87 ? -52.179 7.275 53.203 1.00 79.50 87 ILE A C 1
ATOM 694 O O . ILE A 1 87 ? -52.469 6.341 53.954 1.00 79.50 87 ILE A O 1
ATOM 698 N N . HIS A 1 88 ? -51.416 8.288 53.616 1.00 75.56 88 HIS A N 1
ATOM 699 C CA . HIS A 1 88 ? -50.921 8.415 54.985 1.00 75.56 88 HIS A CA 1
ATOM 700 C C . HIS A 1 88 ? -51.576 9.608 55.685 1.00 75.56 88 HIS A C 1
ATOM 702 O O . HIS A 1 88 ? -51.438 10.756 55.270 1.00 75.56 88 HIS A O 1
ATOM 708 N N . ARG A 1 89 ? -52.305 9.347 56.781 1.00 77.19 89 ARG A N 1
ATOM 709 C CA . ARG A 1 89 ? -53.036 10.375 57.560 1.00 77.19 89 ARG A CA 1
ATOM 710 C C . ARG A 1 89 ? -53.980 11.242 56.708 1.00 77.19 89 ARG A C 1
ATOM 712 O O . ARG A 1 89 ? -54.130 12.433 56.964 1.00 77.19 89 ARG A O 1
ATOM 719 N N . GLY A 1 90 ? -54.626 10.637 55.711 1.00 76.44 90 GLY A N 1
ATOM 720 C CA . GLY A 1 90 ? -55.557 11.329 54.814 1.00 76.44 90 GLY A CA 1
ATOM 721 C C . GLY A 1 90 ? -54.888 12.200 53.747 1.00 76.44 90 GLY A C 1
ATOM 722 O O . GLY A 1 90 ? -55.594 12.917 53.047 1.00 76.44 90 GLY A O 1
ATOM 723 N N . MET A 1 91 ? -53.559 12.144 53.615 1.00 76.94 91 MET A N 1
ATOM 724 C CA . MET A 1 91 ? -52.815 12.756 52.515 1.00 76.94 91 MET A CA 1
ATOM 725 C C . MET A 1 91 ? -52.314 11.670 51.568 1.00 76.94 91 MET A C 1
ATOM 727 O O . MET A 1 91 ? -51.828 10.634 52.023 1.00 76.94 91 MET A O 1
ATOM 731 N N . ASP A 1 92 ? -52.441 11.915 50.267 1.00 84.12 92 ASP A N 1
ATOM 732 C CA . ASP A 1 92 ? -51.863 11.054 49.240 1.00 84.12 92 ASP A CA 1
ATOM 733 C C . ASP A 1 92 ? -50.362 11.336 49.117 1.00 84.12 92 ASP A C 1
ATOM 735 O O . ASP A 1 92 ? -49.939 12.409 48.681 1.00 84.12 92 ASP A O 1
ATOM 739 N N . MET A 1 93 ? -49.556 10.370 49.542 1.00 83.38 93 MET A N 1
ATOM 740 C CA . MET A 1 93 ? -48.099 10.442 49.520 1.00 83.38 93 MET A CA 1
ATOM 741 C C . MET A 1 93 ? -47.531 10.239 48.112 1.00 83.38 93 MET A C 1
ATOM 743 O O . MET A 1 93 ? -46.372 10.578 47.879 1.00 83.38 93 MET A O 1
ATOM 747 N N . ASN A 1 94 ? -48.326 9.740 47.159 1.00 86.56 94 ASN A N 1
ATOM 748 C CA . ASN A 1 94 ? -47.891 9.593 45.771 1.00 86.56 94 ASN A CA 1
ATOM 749 C C . ASN A 1 94 ? -47.653 10.948 45.087 1.00 86.56 94 ASN A C 1
ATOM 751 O O . ASN A 1 94 ? -46.908 11.024 44.106 1.00 86.56 94 ASN A O 1
ATOM 755 N N . LEU A 1 95 ? -48.216 12.033 45.632 1.00 87.31 95 LEU A N 1
ATOM 756 C CA . LEU A 1 95 ? -47.970 13.399 45.170 1.00 87.31 95 LEU A CA 1
ATOM 757 C C . LEU A 1 95 ? -46.491 13.808 45.284 1.00 87.31 95 LEU A C 1
ATOM 759 O O . LEU A 1 95 ? -46.020 14.646 44.514 1.00 87.31 95 LEU A O 1
ATOM 763 N N . ASP A 1 96 ? -45.728 13.195 46.193 1.00 88.38 96 ASP A N 1
ATOM 764 C CA . ASP A 1 96 ? -44.302 13.495 46.357 1.00 88.38 96 ASP A CA 1
ATOM 765 C C . ASP A 1 96 ? -43.459 13.017 45.163 1.00 88.38 96 ASP A C 1
ATOM 767 O O . ASP A 1 96 ? -42.390 13.577 44.888 1.00 88.38 96 ASP A O 1
ATOM 771 N N . TYR A 1 97 ? -43.953 12.017 44.427 1.00 89.19 97 TYR A N 1
ATOM 772 C CA . TYR A 1 97 ? -43.252 11.379 43.310 1.00 89.19 97 TYR A CA 1
ATOM 773 C C . TYR A 1 97 ? -43.533 12.048 41.961 1.00 89.19 97 TYR A C 1
ATOM 775 O O . TYR A 1 97 ? -42.965 11.635 40.957 1.00 89.19 97 TYR A O 1
ATOM 783 N N . LEU A 1 98 ? -44.3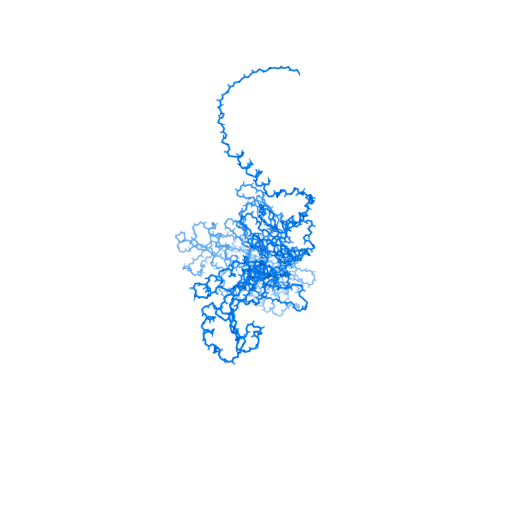81 13.080 41.915 1.00 93.31 98 LEU A N 1
ATOM 784 C CA . LEU A 1 98 ? -44.721 13.757 40.663 1.00 93.31 98 LEU A CA 1
ATOM 785 C C . LEU A 1 98 ? -43.512 14.481 40.076 1.00 93.31 98 LEU A C 1
ATOM 787 O O . LEU A 1 98 ? -42.984 15.394 40.715 1.00 93.31 98 LEU A O 1
ATOM 791 N N . VAL A 1 99 ? -43.111 14.098 38.865 1.00 95.31 99 VAL A N 1
ATOM 792 C CA . VAL A 1 99 ? -42.012 14.729 38.125 1.00 95.31 99 VAL A CA 1
ATOM 793 C C . VAL A 1 99 ? -42.413 16.140 37.702 1.00 95.31 99 VAL A C 1
ATOM 795 O O . VAL A 1 99 ? -43.406 16.343 37.001 1.00 95.31 99 VAL A O 1
ATOM 798 N N . ASN A 1 100 ? -41.626 17.128 38.114 1.00 93.19 100 ASN A N 1
ATOM 799 C CA . ASN A 1 100 ? -41.838 18.530 37.800 1.00 93.19 100 ASN A CA 1
ATOM 800 C C . ASN A 1 100 ? -41.063 18.932 36.537 1.00 93.19 100 ASN A C 1
ATOM 802 O O . ASN A 1 100 ? -39.908 19.351 36.596 1.00 93.19 100 ASN A O 1
ATOM 806 N N . SER A 1 101 ? -41.722 18.827 35.386 1.00 90.38 101 SER A N 1
ATOM 807 C CA . SER A 1 101 ? -41.210 19.288 34.094 1.00 90.38 101 SER A CA 1
ATOM 808 C C . SER A 1 101 ? -42.355 19.809 33.220 1.00 90.38 101 SER A C 1
ATOM 810 O O . SER A 1 101 ? -43.532 19.571 33.500 1.00 90.38 101 SER A O 1
ATOM 812 N N . HIS A 1 102 ? -42.032 20.551 32.157 1.00 89.69 102 HIS A N 1
ATOM 813 C CA . HIS A 1 102 ? -43.048 21.012 31.217 1.00 89.69 102 HIS A CA 1
ATOM 814 C C . HIS A 1 102 ? -43.729 19.798 30.549 1.00 89.69 102 HIS A C 1
ATOM 816 O O . HIS A 1 102 ? -43.020 18.967 29.979 1.00 89.69 102 HIS A O 1
ATOM 822 N N . PRO A 1 103 ? -45.076 19.698 30.527 1.00 90.00 103 PRO A N 1
ATOM 823 C CA . PRO A 1 103 ? -45.781 18.488 30.088 1.00 90.00 103 PRO A CA 1
ATOM 824 C C . PRO A 1 103 ? -45.387 17.959 28.708 1.00 90.00 103 PRO A C 1
ATOM 826 O O . PRO A 1 103 ? -45.229 16.760 28.549 1.00 90.00 103 PRO A O 1
ATOM 829 N N . ALA A 1 104 ? -45.146 18.836 27.727 1.00 87.94 104 ALA A N 1
ATOM 830 C CA . ALA A 1 104 ? -44.709 18.405 26.394 1.00 87.94 104 ALA A CA 1
ATOM 831 C C . ALA A 1 104 ? -43.275 17.832 26.372 1.00 87.94 104 ALA A C 1
ATOM 833 O O . ALA A 1 104 ? -42.982 16.940 25.584 1.00 87.94 104 ALA A O 1
ATOM 834 N N . VAL A 1 105 ? -42.387 18.333 27.237 1.00 90.62 105 VAL A N 1
ATOM 835 C CA . VAL A 1 105 ? -41.002 17.841 27.351 1.00 90.62 105 VAL A CA 1
ATOM 836 C C . VAL A 1 105 ? -40.998 16.510 28.094 1.00 90.62 105 VAL A C 1
ATOM 838 O O . VAL A 1 105 ? -40.361 15.557 27.656 1.00 90.62 105 VAL A O 1
ATOM 841 N N . LEU A 1 106 ? -41.782 16.424 29.173 1.00 93.44 106 LEU A N 1
ATOM 842 C CA . LEU A 1 106 ? -41.979 15.188 29.919 1.00 93.44 106 LEU A CA 1
ATOM 843 C C . LEU A 1 106 ? -42.637 14.100 29.057 1.00 93.44 106 LEU A C 1
ATOM 845 O O . LEU A 1 106 ? -42.220 12.953 29.124 1.00 93.44 106 LEU A O 1
ATOM 849 N N . ASP A 1 107 ? -43.616 14.442 28.212 1.00 90.00 107 ASP A N 1
ATOM 850 C CA . ASP A 1 107 ? -44.226 13.495 27.267 1.00 90.00 107 ASP A CA 1
ATOM 851 C C . ASP A 1 107 ? -43.193 12.919 26.284 1.00 90.00 107 ASP A C 1
ATOM 853 O O . ASP A 1 107 ? -43.180 11.709 26.044 1.00 90.00 107 ASP A O 1
ATOM 857 N N . GLY A 1 108 ? -42.296 13.771 25.774 1.00 88.12 108 GLY A N 1
ATOM 858 C CA . GLY A 1 108 ? -41.176 13.366 24.924 1.00 88.12 108 GLY A CA 1
ATOM 859 C C . GLY A 1 108 ? -40.193 12.438 25.642 1.00 88.12 108 GLY A C 1
ATOM 860 O O . GLY A 1 108 ? -39.859 11.383 25.108 1.00 88.12 108 GLY A O 1
ATOM 861 N N . TYR A 1 109 ? -39.799 12.773 26.874 1.00 94.56 109 TYR A N 1
ATOM 862 C CA . TYR A 1 109 ? -38.935 11.913 27.692 1.00 94.56 109 TYR A CA 1
ATOM 863 C C . TYR A 1 109 ? -39.594 10.558 27.991 1.00 94.56 109 TYR A C 1
ATOM 865 O O . TYR A 1 109 ? -38.977 9.515 27.812 1.00 94.56 109 TYR A O 1
ATOM 873 N N . ILE A 1 110 ? -40.881 10.545 28.361 1.00 93.31 110 ILE A N 1
ATOM 874 C CA . ILE A 1 110 ? -41.630 9.302 28.602 1.00 93.31 110 ILE A CA 1
ATOM 875 C C . ILE A 1 110 ? -41.689 8.448 27.332 1.00 93.31 110 ILE A C 1
ATOM 877 O O . ILE A 1 110 ? -41.572 7.228 27.411 1.00 93.31 110 ILE A O 1
ATOM 881 N N . HIS A 1 111 ? -41.873 9.059 26.159 1.00 88.38 111 HIS A N 1
ATOM 882 C CA . HIS A 1 111 ? -41.867 8.322 24.897 1.00 88.38 111 HIS A CA 1
ATOM 883 C C . HIS A 1 111 ? -40.524 7.623 24.652 1.00 88.38 111 HIS A C 1
ATOM 885 O O . HIS A 1 111 ? -40.514 6.447 24.294 1.00 88.38 111 HIS A O 1
ATOM 891 N N . LEU A 1 112 ? -39.421 8.332 24.894 1.00 90.44 112 LEU A N 1
ATOM 892 C CA . LEU A 1 112 ? -38.061 7.821 24.762 1.00 90.44 112 LEU A CA 1
ATOM 893 C C . LEU A 1 112 ? -37.787 6.670 25.749 1.00 90.44 112 LEU A C 1
ATOM 895 O O . LEU A 1 112 ? -37.445 5.574 25.314 1.00 90.44 112 LEU A O 1
ATOM 899 N N . VAL A 1 113 ? -38.098 6.853 27.039 1.00 92.06 113 VAL A N 1
ATOM 900 C CA . VAL A 1 113 ? -37.908 5.826 28.083 1.00 92.06 113 VAL A CA 1
ATOM 901 C C . VAL A 1 113 ? -38.734 4.578 27.774 1.00 92.06 113 VAL A C 1
ATOM 903 O O . VAL A 1 113 ? -38.281 3.450 27.938 1.00 92.06 113 VAL A O 1
ATOM 906 N N . ARG A 1 114 ? -39.963 4.750 27.274 1.00 91.25 114 ARG A N 1
ATOM 907 C CA . ARG A 1 114 ? -40.799 3.626 26.824 1.00 91.25 114 ARG A CA 1
ATOM 908 C C . ARG A 1 114 ? -40.225 2.920 25.601 1.00 91.25 114 ARG A C 1
ATOM 910 O O . ARG A 1 114 ? -40.505 1.737 25.434 1.00 91.25 114 ARG A O 1
ATOM 917 N N . GLY A 1 115 ? -39.524 3.630 24.721 1.00 79.56 115 GLY A N 1
ATOM 918 C CA . GLY A 1 115 ? -38.814 3.044 23.587 1.00 79.56 115 GLY A CA 1
ATOM 919 C C . GLY A 1 115 ? -37.702 2.120 24.068 1.00 79.56 115 GLY A C 1
ATOM 920 O O . GLY A 1 115 ? -37.689 0.949 23.706 1.00 79.56 115 GLY A O 1
ATOM 921 N N . GLU A 1 116 ? -36.866 2.615 24.971 1.00 86.56 116 GLU A N 1
ATOM 922 C CA . GLU A 1 116 ? -35.760 1.874 25.580 1.00 86.56 116 GLU A CA 1
ATOM 923 C C . GLU A 1 116 ? -36.239 0.655 26.381 1.00 86.56 116 GLU A C 1
ATOM 925 O O . GLU A 1 116 ? -35.801 -0.459 26.118 1.00 86.56 116 GLU A O 1
ATOM 930 N N . ILE A 1 117 ? -37.257 0.807 27.242 1.00 85.81 117 ILE A N 1
ATOM 931 C CA . ILE A 1 117 ? -37.873 -0.330 27.955 1.00 85.81 117 ILE A CA 1
ATOM 932 C C . ILE A 1 117 ? -38.402 -1.384 26.974 1.00 85.81 117 ILE A C 1
ATOM 934 O O . ILE A 1 117 ? -38.278 -2.580 27.228 1.00 85.81 117 ILE A O 1
ATOM 938 N N . ARG A 1 118 ? -38.998 -0.973 25.845 1.00 80.94 118 ARG A N 1
ATOM 939 C CA . ARG A 1 118 ? -39.458 -1.930 24.826 1.00 80.94 118 ARG A CA 1
ATOM 940 C C . ARG A 1 118 ? -38.296 -2.649 24.157 1.00 80.94 118 ARG A C 1
ATOM 942 O O . ARG A 1 118 ? -38.470 -3.821 23.848 1.00 80.94 118 ARG A O 1
ATOM 949 N N . MET A 1 119 ? -37.174 -1.974 23.901 1.00 75.06 119 MET A N 1
ATOM 950 C CA . MET A 1 119 ? -35.980 -2.621 23.351 1.00 75.06 119 MET A CA 1
ATOM 951 C C . MET A 1 119 ? -35.433 -3.647 24.344 1.00 75.06 119 MET A C 1
ATOM 953 O O . MET A 1 119 ? -35.329 -4.810 23.973 1.00 75.06 119 MET A O 1
ATOM 957 N N . LEU A 1 120 ? -35.290 -3.280 25.621 1.00 76.06 120 LEU A N 1
ATOM 958 C CA . LEU A 1 120 ? -34.894 -4.199 26.697 1.00 76.06 120 LEU A CA 1
ATOM 959 C C . LEU A 1 120 ? -35.848 -5.404 26.822 1.00 76.06 120 LEU A C 1
ATOM 961 O O . LEU A 1 120 ? -35.421 -6.549 26.959 1.00 76.06 120 LEU A O 1
ATOM 965 N N . ASP A 1 121 ? -37.164 -5.183 26.739 1.00 73.00 121 ASP A N 1
ATOM 966 C CA . ASP A 1 121 ? -38.163 -6.261 26.752 1.00 73.00 121 ASP A CA 1
ATOM 967 C C . ASP A 1 121 ? -38.080 -7.157 25.507 1.00 73.00 121 ASP A C 1
ATOM 969 O O . ASP A 1 121 ? -38.390 -8.351 25.582 1.00 73.00 121 ASP A O 1
ATOM 973 N N . VAL A 1 122 ? -37.727 -6.591 24.348 1.00 65.25 122 VAL A N 1
ATOM 974 C CA . VAL A 1 122 ? -37.508 -7.338 23.106 1.00 65.25 122 VAL A CA 1
ATOM 975 C C . VAL A 1 122 ? -36.236 -8.165 23.225 1.00 65.25 122 VAL A C 1
ATOM 977 O O . VAL A 1 122 ? -36.318 -9.362 22.992 1.00 65.25 122 VAL A O 1
ATOM 980 N N . GLU A 1 123 ? -35.118 -7.595 23.661 1.00 64.25 123 GLU A N 1
ATOM 981 C CA . GLU A 1 123 ? -33.849 -8.299 23.901 1.00 64.25 123 GLU A CA 1
ATOM 982 C C . GLU A 1 123 ? -34.038 -9.462 24.880 1.00 64.25 123 GLU A C 1
ATOM 984 O O . GLU A 1 123 ? -33.700 -10.609 24.576 1.00 64.25 123 GLU A O 1
ATOM 989 N N . LYS A 1 124 ? -34.735 -9.210 25.995 1.00 64.19 124 LYS A N 1
ATOM 990 C CA . LYS A 1 124 ? -35.077 -10.233 26.990 1.00 64.19 124 LYS A CA 1
ATOM 991 C C . LYS A 1 124 ? -35.981 -11.336 26.429 1.00 64.19 124 LYS A C 1
ATOM 993 O O . LYS A 1 124 ? -35.857 -12.492 26.826 1.00 64.19 124 LYS A O 1
ATOM 998 N N . LYS A 1 125 ? -36.899 -11.012 25.507 1.00 60.44 125 LYS A N 1
ATOM 999 C CA . LYS A 1 125 ? -37.757 -11.999 24.812 1.00 60.44 125 LYS A CA 1
ATOM 1000 C C . LYS A 1 125 ? -37.042 -12.734 23.683 1.00 60.44 125 LYS A C 1
ATOM 1002 O O . LYS A 1 125 ? -37.413 -13.869 23.396 1.00 60.44 125 LYS A O 1
ATOM 1007 N N . MET A 1 126 ? -36.062 -12.096 23.052 1.00 50.56 126 MET A N 1
ATOM 1008 C CA . MET A 1 126 ? -35.164 -12.702 22.068 1.00 50.56 126 MET A CA 1
ATOM 1009 C C . MET A 1 126 ? -34.133 -13.616 22.742 1.00 50.56 126 MET A C 1
ATOM 1011 O O . MET A 1 126 ? -33.511 -14.424 22.063 1.00 50.56 126 MET A O 1
ATOM 1015 N N . GLY A 1 127 ? -34.008 -13.539 24.071 1.00 54.78 127 GLY A N 1
ATOM 1016 C CA . GLY A 1 127 ? -33.120 -14.384 24.857 1.00 54.78 127 GLY A CA 1
ATOM 1017 C C . GLY A 1 127 ? -31.678 -13.895 24.870 1.00 54.78 127 GLY A C 1
ATOM 1018 O O . GLY A 1 127 ? -30.810 -14.709 25.153 1.00 54.78 127 GLY A O 1
ATOM 1019 N N . ILE A 1 128 ? -31.429 -12.612 24.576 1.00 55.88 128 ILE A N 1
ATOM 1020 C CA . ILE A 1 128 ? -30.102 -11.997 24.696 1.00 55.88 128 ILE A CA 1
ATOM 1021 C C . ILE A 1 128 ? -29.816 -11.836 26.199 1.00 55.88 128 ILE A C 1
ATOM 1023 O O . ILE A 1 128 ? -30.540 -11.094 26.875 1.00 55.88 128 ILE A O 1
ATOM 1027 N N . PRO A 1 129 ? -28.853 -12.578 26.769 1.00 63.56 129 PRO A N 1
ATOM 1028 C CA . PRO A 1 129 ? -28.486 -12.432 28.171 1.00 63.56 129 PRO A CA 1
ATOM 1029 C C . PRO A 1 129 ? -27.879 -11.050 28.416 1.00 63.56 129 PRO A C 1
ATOM 1031 O O . PRO A 1 129 ? -27.010 -10.638 27.664 1.00 63.56 129 PRO A O 1
ATOM 1034 N N . HIS A 1 130 ? -28.290 -10.356 29.480 1.00 78.00 130 HIS A N 1
ATOM 1035 C CA . HIS A 1 130 ? -27.578 -9.168 29.958 1.00 78.00 130 HIS A CA 1
ATOM 1036 C C . HIS A 1 130 ? -26.779 -9.552 31.201 1.00 78.00 130 HIS A C 1
ATOM 1038 O O . HIS A 1 130 ? -27.351 -9.755 32.279 1.00 78.00 130 HIS A O 1
ATOM 1044 N N . VAL A 1 131 ? -25.476 -9.744 31.019 1.00 86.81 131 VAL A N 1
ATOM 1045 C CA . VAL A 1 131 ? -24.563 -10.207 32.060 1.00 86.81 131 VAL A CA 1
ATOM 1046 C C . VAL A 1 131 ? -24.180 -9.036 32.958 1.00 86.81 131 VAL A C 1
ATOM 1048 O O . VAL A 1 131 ? -23.869 -7.936 32.517 1.00 86.81 131 VAL A O 1
ATOM 1051 N N . THR A 1 132 ? -24.221 -9.289 34.258 1.00 89.81 132 THR A N 1
ATOM 1052 C CA . THR A 1 132 ? -23.893 -8.345 35.326 1.00 89.81 132 THR A CA 1
ATOM 1053 C C . THR A 1 132 ? -23.034 -9.031 36.384 1.00 89.81 132 THR A C 1
ATOM 1055 O O . THR A 1 132 ? -22.905 -10.259 36.415 1.00 89.81 132 THR A O 1
ATOM 1058 N N . GLU A 1 133 ? -22.511 -8.259 37.336 1.00 90.25 133 GLU A N 1
ATOM 1059 C CA . GLU A 1 133 ? -21.782 -8.786 38.499 1.00 90.25 133 GLU A CA 1
ATOM 1060 C C . GLU A 1 133 ? -22.577 -9.808 39.332 1.00 90.25 133 GLU A C 1
ATOM 1062 O O . GLU A 1 133 ? -21.981 -10.621 40.034 1.00 90.25 133 GLU A O 1
ATOM 1067 N N . GLN A 1 134 ? -23.915 -9.775 39.285 1.00 88.31 134 GLN A N 1
ATOM 1068 C CA . GLN A 1 134 ? -24.789 -10.683 40.044 1.00 88.31 134 GLN A CA 1
ATOM 1069 C C . GLN A 1 134 ? -25.347 -11.831 39.194 1.00 88.31 134 GLN A C 1
ATOM 1071 O O . GLN A 1 134 ? -26.208 -12.580 39.661 1.00 88.31 134 GLN A O 1
ATOM 1076 N N . THR A 1 135 ? -24.896 -11.963 37.946 1.00 89.00 135 THR A N 1
ATOM 1077 C CA . THR A 1 135 ? -25.373 -13.018 37.051 1.00 89.00 135 THR A CA 1
ATOM 1078 C C . THR A 1 135 ? -24.954 -14.393 37.560 1.00 89.00 135 THR A C 1
ATOM 1080 O O . THR A 1 135 ? -23.807 -14.624 37.935 1.00 89.00 135 THR A O 1
ATOM 1083 N N . SER A 1 136 ? -25.914 -15.314 37.578 1.00 91.12 136 SER A N 1
ATOM 1084 C CA . SER A 1 136 ? -25.751 -16.724 37.932 1.00 91.12 136 SER A CA 1
ATOM 1085 C C . SER A 1 136 ? -26.793 -17.536 37.171 1.00 91.12 136 SER A C 1
ATOM 1087 O O . SER A 1 136 ? -27.855 -17.009 36.827 1.00 91.12 136 SER A O 1
ATOM 1089 N N . GLY A 1 137 ? -26.503 -18.805 36.882 1.00 87.75 137 GLY A N 1
ATOM 1090 C CA . GLY A 1 137 ? -27.386 -19.630 36.066 1.00 87.75 137 GLY A CA 1
ATOM 1091 C C . GLY A 1 137 ? -27.298 -19.330 34.564 1.00 87.75 137 GLY A C 1
ATOM 1092 O O . GLY A 1 137 ? -28.188 -19.748 33.823 1.00 87.75 137 GLY A O 1
ATOM 1093 N N . LEU A 1 138 ? -26.270 -18.602 34.103 1.00 88.50 138 LEU A N 1
ATOM 1094 C CA . LEU A 1 138 ? -26.100 -18.271 32.687 1.00 88.50 138 LEU A CA 1
ATOM 1095 C C . LEU A 1 138 ? -25.716 -19.527 31.904 1.00 88.50 138 LEU A C 1
ATOM 1097 O O . LEU A 1 138 ? -24.738 -20.186 32.242 1.00 88.50 138 LEU A O 1
ATOM 1101 N N . MET A 1 139 ? -26.456 -19.837 30.843 1.00 86.44 139 MET A N 1
ATOM 1102 C CA . MET A 1 139 ? -26.026 -20.819 29.848 1.00 86.44 139 MET A CA 1
ATOM 1103 C C . MET A 1 139 ? -25.230 -20.090 28.771 1.00 86.44 139 MET A C 1
ATOM 1105 O O . MET A 1 139 ? -25.720 -19.104 28.224 1.00 86.44 139 MET A O 1
ATOM 1109 N N . VAL A 1 140 ? -24.029 -20.578 28.476 1.00 87.50 140 VAL A N 1
ATOM 1110 C CA . VAL A 1 140 ? -23.148 -20.007 27.452 1.00 87.50 140 VAL A CA 1
ATOM 1111 C C . VAL A 1 140 ? -23.108 -20.961 26.268 1.00 87.50 140 VAL A C 1
ATOM 1113 O O . VAL A 1 140 ? -22.977 -22.173 26.446 1.00 87.50 140 VAL A O 1
ATOM 1116 N N . GLU A 1 141 ? -23.279 -20.430 25.059 1.00 82.56 141 GLU A N 1
ATOM 1117 C CA . GLU A 1 141 ? -23.271 -21.240 23.843 1.00 82.56 141 GLU A CA 1
ATOM 1118 C C . GLU A 1 141 ? -21.950 -22.016 23.715 1.00 82.56 141 GLU A C 1
ATOM 1120 O O . GLU A 1 141 ? -20.881 -21.503 24.027 1.00 82.56 141 GLU A O 1
ATOM 1125 N N . GLY A 1 142 ? -22.028 -23.290 23.325 1.00 82.88 142 GLY A N 1
ATOM 1126 C CA . GLY A 1 142 ? -20.861 -24.178 23.239 1.00 82.88 142 GLY A CA 1
ATOM 1127 C C . GLY A 1 142 ? -20.429 -24.830 24.561 1.00 82.88 142 GLY A C 1
ATOM 1128 O O . GLY A 1 142 ? -19.802 -25.888 24.520 1.00 82.88 142 GLY A O 1
ATOM 1129 N N . HIS A 1 143 ? -20.844 -24.311 25.723 1.00 87.81 143 HIS A N 1
ATOM 1130 C CA . HIS A 1 143 ? -20.459 -24.849 27.033 1.00 87.81 143 HIS A CA 1
ATOM 1131 C C . HIS A 1 143 ? -21.631 -25.483 27.786 1.00 87.81 143 HIS A C 1
ATOM 1133 O O . HIS A 1 143 ? -22.710 -24.912 27.936 1.00 87.81 143 HIS A O 1
ATOM 1139 N N . MET A 1 144 ? -21.409 -26.689 28.310 1.00 83.12 144 MET A N 1
ATOM 1140 C CA . MET A 1 144 ? -22.404 -27.396 29.118 1.00 83.12 144 MET A CA 1
ATOM 1141 C C . MET A 1 144 ? -22.490 -26.814 30.530 1.00 83.12 144 MET A C 1
ATOM 1143 O O . MET A 1 144 ? -21.472 -26.492 31.133 1.00 83.12 144 MET A O 1
ATOM 1147 N N . GLY A 1 145 ? -23.707 -26.778 31.074 1.00 89.31 145 GLY A N 1
ATOM 1148 C CA . GLY A 1 145 ? -23.968 -26.332 32.441 1.00 89.31 145 GLY A CA 1
ATOM 1149 C C . GLY A 1 145 ? -24.330 -24.854 32.528 1.00 89.31 145 GLY A C 1
ATOM 1150 O O . GLY A 1 145 ? -24.759 -24.243 31.548 1.00 89.31 145 GLY A O 1
ATOM 1151 N N . THR A 1 146 ? -24.218 -24.305 33.733 1.00 93.44 146 THR A N 1
ATOM 1152 C CA . THR A 1 146 ? -24.513 -22.901 34.011 1.00 93.44 146 THR A CA 1
ATOM 1153 C C . THR A 1 146 ? -23.356 -22.232 34.732 1.00 93.44 146 THR A C 1
ATOM 1155 O O . THR A 1 146 ? -22.566 -22.894 35.412 1.00 93.44 146 THR A O 1
ATOM 1158 N N . TRP A 1 147 ? -23.260 -20.918 34.565 1.00 96.19 147 TRP A N 1
ATOM 1159 C CA . TRP A 1 147 ? -22.129 -20.120 35.005 1.00 96.19 147 TRP A CA 1
ATOM 1160 C C . TRP A 1 147 ? -22.583 -18.900 35.816 1.00 96.19 147 TRP A C 1
ATOM 1162 O O . TRP A 1 147 ? -23.659 -18.340 35.572 1.00 96.19 147 TRP A O 1
ATOM 1172 N N . HIS A 1 148 ? -21.740 -18.462 36.754 1.00 96.00 148 HIS A N 1
ATOM 1173 C CA . HIS A 1 148 ? -21.912 -17.222 37.512 1.00 96.00 148 HIS A CA 1
ATOM 1174 C C . HIS A 1 148 ? -20.685 -16.325 37.428 1.00 96.00 148 HIS A C 1
ATOM 1176 O O . HIS A 1 148 ? -19.553 -16.792 37.303 1.00 96.00 148 HIS A O 1
ATOM 1182 N N . THR A 1 149 ? -20.920 -15.026 37.541 1.00 97.12 149 THR A N 1
ATOM 1183 C CA . THR A 1 149 ? -19.872 -14.013 37.500 1.00 97.12 149 THR A CA 1
ATOM 1184 C C . THR A 1 149 ? -18.998 -14.078 38.754 1.00 97.12 149 THR A C 1
ATOM 1186 O O . THR A 1 149 ? -19.499 -14.125 39.879 1.00 97.12 149 THR A O 1
ATOM 1189 N N . ILE A 1 150 ? -17.677 -14.046 38.571 1.00 96.88 150 ILE A N 1
ATOM 1190 C CA . ILE A 1 150 ? -16.676 -13.989 39.654 1.00 96.88 150 ILE A CA 1
ATOM 1191 C C . ILE A 1 150 ? -15.706 -12.808 39.528 1.00 96.88 150 ILE A C 1
ATOM 1193 O O . ILE A 1 150 ? -14.934 -12.537 40.450 1.00 96.88 150 ILE A O 1
ATOM 1197 N N . GLY A 1 151 ? -15.732 -12.095 38.405 1.00 94.75 151 GLY A N 1
ATOM 1198 C CA . GLY A 1 151 ? -14.941 -10.894 38.180 1.00 94.75 151 GLY A CA 1
ATOM 1199 C C . GLY A 1 151 ? -15.396 -10.169 36.923 1.00 94.75 151 GLY A C 1
ATOM 1200 O O . GLY A 1 151 ? -16.084 -10.747 36.088 1.00 94.75 151 GLY A O 1
ATOM 1201 N N . GLN A 1 152 ? -14.992 -8.912 36.782 1.00 94.50 152 GLN A N 1
ATOM 1202 C CA . GLN A 1 152 ? -15.248 -8.127 35.579 1.00 94.50 152 GLN A CA 1
ATOM 1203 C C . GLN A 1 152 ? -14.058 -7.229 35.256 1.00 94.50 152 GLN A C 1
ATOM 1205 O O . GLN A 1 152 ? -13.279 -6.875 36.151 1.00 94.50 152 GLN A O 1
ATOM 1210 N N . ARG A 1 153 ? -13.961 -6.830 33.992 1.00 91.56 153 ARG A N 1
ATOM 1211 C CA . ARG A 1 153 ? -13.106 -5.743 33.517 1.00 91.56 153 ARG A CA 1
ATOM 1212 C C . ARG A 1 153 ? -13.784 -4.996 32.386 1.00 91.56 153 ARG A C 1
ATOM 1214 O O . ARG A 1 153 ? -14.637 -5.552 31.711 1.00 91.56 153 ARG A O 1
ATOM 1221 N N . GLU A 1 154 ? -13.373 -3.756 32.195 1.00 88.75 154 GLU A N 1
ATOM 1222 C CA . GLU A 1 154 ? -13.813 -2.920 31.088 1.00 88.75 154 GLU A CA 1
ATOM 1223 C C . GLU A 1 154 ? -12.631 -2.690 30.150 1.00 88.75 154 GLU A C 1
ATOM 1225 O O . GLU A 1 154 ? -11.534 -2.362 30.608 1.00 88.75 154 GLU A O 1
ATOM 1230 N N . TYR A 1 155 ? -12.860 -2.884 28.856 1.00 85.25 155 TYR A N 1
ATOM 1231 C CA . TYR A 1 155 ? -11.895 -2.626 27.798 1.00 85.25 155 TYR A CA 1
ATOM 1232 C C . TYR A 1 155 ? -12.607 -1.881 26.675 1.00 85.25 155 TYR A C 1
ATOM 1234 O O . TYR A 1 155 ? -13.647 -2.323 26.204 1.00 85.25 155 TYR A O 1
ATOM 1242 N N . HIS A 1 156 ? -12.067 -0.729 26.270 1.00 77.75 156 HIS A N 1
ATOM 1243 C CA . HIS A 1 156 ? -12.643 0.102 25.202 1.00 77.75 156 HIS A CA 1
ATOM 1244 C C . HIS A 1 156 ? -14.139 0.443 25.375 1.00 77.75 156 HIS A C 1
ATOM 1246 O O . HIS A 1 156 ? -14.859 0.611 24.399 1.00 77.75 156 HIS A O 1
ATOM 1252 N N . GLY A 1 157 ? -14.602 0.597 26.622 1.00 77.69 157 GLY A N 1
ATOM 1253 C CA . GLY A 1 157 ? -15.998 0.924 26.936 1.00 77.69 157 GLY A CA 1
ATOM 1254 C C . GLY A 1 157 ? -16.955 -0.272 26.934 1.00 77.69 157 GLY A C 1
ATOM 1255 O O . GLY A 1 157 ? -18.139 -0.083 27.196 1.00 77.69 157 GLY A O 1
ATOM 1256 N N . GLU A 1 158 ? -16.464 -1.490 26.686 1.00 84.88 158 GLU A N 1
ATOM 1257 C CA . GLU A 1 158 ? -17.233 -2.731 26.801 1.00 84.88 158 GLU A CA 1
ATOM 1258 C C . GLU A 1 158 ? -16.805 -3.513 28.051 1.00 84.88 158 GLU A C 1
ATOM 1260 O O . GLU A 1 158 ? -15.611 -3.614 28.367 1.00 84.88 158 GLU A O 1
ATOM 1265 N N . ARG A 1 159 ? -17.773 -4.068 28.795 1.00 91.25 159 ARG A N 1
ATOM 1266 C CA . ARG A 1 159 ? -17.489 -4.911 29.964 1.00 91.25 159 ARG A CA 1
ATOM 1267 C C . ARG A 1 159 ? -17.430 -6.390 29.598 1.00 91.25 159 ARG A C 1
ATOM 1269 O O . ARG A 1 159 ? -18.278 -6.941 28.901 1.00 91.25 159 ARG A O 1
ATOM 1276 N N . PHE A 1 160 ? -16.444 -7.043 30.190 1.00 94.12 160 PHE A N 1
ATOM 1277 C CA . PHE A 1 160 ? -16.177 -8.464 30.082 1.00 94.12 160 PHE A CA 1
ATOM 1278 C C . PHE A 1 160 ? -16.271 -9.092 31.466 1.00 94.12 160 PHE A C 1
ATOM 1280 O O . PHE A 1 160 ? -15.734 -8.557 32.443 1.00 94.12 160 PHE A O 1
ATOM 1287 N N . PHE A 1 161 ? -16.922 -10.246 31.555 1.00 96.31 161 PHE A N 1
ATOM 1288 C CA . PHE A 1 161 ? -17.201 -10.927 32.814 1.00 96.31 161 PHE A CA 1
ATOM 1289 C C . PHE A 1 161 ? -16.495 -12.270 32.852 1.00 96.31 161 PHE A C 1
ATOM 1291 O O . PHE A 1 161 ? -16.701 -13.109 31.982 1.00 96.31 161 PHE A O 1
ATOM 1298 N N . LEU A 1 162 ? -15.674 -12.475 33.880 1.00 97.19 162 LEU A N 1
ATOM 1299 C CA . LEU A 1 162 ? -15.084 -13.771 34.183 1.00 97.19 162 LEU A CA 1
ATOM 1300 C C . LEU A 1 162 ? -16.136 -14.624 34.886 1.00 97.19 162 LEU A C 1
ATOM 1302 O O . LEU A 1 162 ? -16.647 -14.245 35.945 1.00 97.19 162 LEU A O 1
ATOM 1306 N N . MET A 1 163 ? -16.422 -15.781 34.310 1.00 97.06 163 MET A N 1
ATOM 1307 C CA . MET A 1 163 ? -17.492 -16.674 34.709 1.00 97.06 163 MET A CA 1
ATOM 1308 C C . MET A 1 163 ? -16.924 -17.989 35.229 1.00 97.06 163 MET A C 1
ATOM 1310 O O . MET A 1 163 ? -16.022 -18.577 34.632 1.00 97.06 163 MET A O 1
ATOM 1314 N N . ARG A 1 164 ? -17.507 -18.482 36.320 1.00 97.25 164 ARG A N 1
ATOM 1315 C CA . ARG A 1 164 ? -17.186 -19.774 36.923 1.00 97.25 164 ARG A CA 1
ATOM 1316 C C . ARG A 1 164 ? -18.368 -20.719 36.837 1.00 97.25 164 ARG A C 1
ATOM 1318 O O . ARG A 1 164 ? -19.512 -20.314 37.032 1.00 97.25 164 ARG A O 1
ATOM 1325 N N . HIS A 1 165 ? -18.082 -21.991 36.589 1.00 97.19 165 HIS A N 1
ATOM 1326 C CA . HIS A 1 165 ? -19.112 -23.012 36.495 1.00 97.19 165 HIS A CA 1
ATOM 1327 C C . HIS A 1 165 ? -19.833 -23.189 37.844 1.00 97.19 165 HIS A C 1
ATOM 1329 O O . HIS A 1 165 ? -19.192 -23.359 38.883 1.00 97.19 165 HIS A O 1
ATOM 1335 N N . ASP A 1 166 ? -21.167 -23.210 37.837 1.00 93.19 166 ASP A N 1
ATOM 1336 C CA . ASP A 1 166 ? -21.993 -23.284 39.049 1.00 93.19 166 ASP A CA 1
ATOM 1337 C C . ASP A 1 166 ? -21.824 -24.620 39.795 1.00 93.19 166 ASP A C 1
ATOM 1339 O O . ASP A 1 166 ? -21.671 -24.639 41.014 1.00 93.19 166 ASP A O 1
ATOM 1343 N N . GLU A 1 167 ? -21.833 -25.747 39.070 1.00 95.19 167 GLU A N 1
ATOM 1344 C CA . GLU A 1 167 ? -21.678 -27.091 39.660 1.00 95.19 167 GLU A CA 1
ATOM 1345 C C . GLU A 1 167 ? -20.221 -27.451 39.997 1.00 95.19 167 GLU A C 1
ATOM 1347 O O . GLU A 1 167 ? -19.934 -27.880 41.114 1.00 95.19 167 GLU A O 1
ATOM 1352 N N . TYR A 1 168 ? -19.298 -27.281 39.044 1.00 93.12 168 TYR A N 1
ATOM 1353 C CA . TYR A 1 168 ? -17.907 -27.730 39.175 1.00 93.12 168 TYR A CA 1
ATOM 1354 C C . TYR A 1 168 ? -16.959 -26.684 39.776 1.00 93.12 168 TYR A C 1
ATOM 1356 O O . TYR A 1 168 ? -15.820 -27.011 40.111 1.00 93.12 168 TYR A O 1
ATOM 1364 N N . GLY A 1 169 ? -17.395 -25.432 39.947 1.00 93.06 169 GLY A N 1
ATOM 1365 C CA . GLY A 1 169 ? -16.569 -24.377 40.529 1.00 93.06 169 GLY A CA 1
ATOM 1366 C C . GLY A 1 169 ? -15.213 -24.257 39.827 1.00 93.06 169 GLY A C 1
ATOM 1367 O O . GLY A 1 169 ? -15.144 -24.202 38.606 1.00 93.06 169 GLY A O 1
ATOM 1368 N N . SER A 1 170 ? -14.131 -24.260 40.610 1.00 91.31 170 SER A N 1
ATOM 1369 C CA . SER A 1 170 ? -12.749 -24.175 40.113 1.00 91.31 170 SER A CA 1
ATOM 1370 C C . SER A 1 170 ? -12.188 -25.482 39.528 1.00 91.31 170 SER A C 1
ATOM 1372 O O . SER A 1 170 ? -11.017 -25.521 39.147 1.00 91.31 170 SER A O 1
ATOM 1374 N N . GLU A 1 171 ? -12.949 -26.584 39.538 1.00 92.44 171 GLU A N 1
ATOM 1375 C CA . GLU A 1 171 ? -12.529 -27.826 38.872 1.00 92.44 171 GLU A CA 1
ATOM 1376 C C . GLU A 1 171 ? -12.650 -27.701 37.345 1.00 92.44 171 GLU A C 1
ATOM 1378 O O . GLU A 1 171 ? -11.791 -28.212 36.620 1.00 92.44 171 GLU A O 1
ATOM 1383 N N . ALA A 1 172 ? -13.660 -26.963 36.873 1.00 91.44 172 ALA A N 1
ATOM 1384 C CA . ALA A 1 172 ? -13.754 -26.491 35.496 1.00 91.44 172 ALA A CA 1
ATOM 1385 C C . ALA A 1 172 ? -12.852 -25.262 35.287 1.00 91.44 172 ALA A C 1
ATOM 1387 O O . ALA A 1 172 ? -12.555 -24.532 36.235 1.00 91.44 172 ALA A O 1
ATOM 1388 N N . ALA A 1 173 ? -12.386 -25.056 34.055 1.00 93.88 173 ALA A N 1
ATOM 1389 C CA . ALA A 1 173 ? -11.733 -23.804 33.692 1.00 93.88 173 ALA A CA 1
ATOM 1390 C C . ALA A 1 173 ? -12.769 -22.670 33.660 1.00 93.88 173 ALA A C 1
ATOM 1392 O O . ALA A 1 173 ? -13.927 -22.906 33.307 1.00 93.88 173 ALA A O 1
ATOM 1393 N N . ASP A 1 174 ? -12.359 -21.470 34.066 1.00 96.88 174 ASP A N 1
ATOM 1394 C CA . ASP A 1 174 ? -13.211 -20.287 33.985 1.00 96.88 174 ASP A CA 1
ATOM 1395 C C . ASP A 1 174 ? -13.305 -19.833 32.507 1.00 96.88 174 ASP A C 1
ATOM 1397 O O . ASP A 1 174 ? -12.450 -20.169 31.684 1.00 96.88 174 ASP A O 1
ATOM 1401 N N . ILE A 1 175 ? -14.340 -19.067 32.168 1.00 96.69 175 ILE A N 1
ATOM 1402 C CA . ILE A 1 175 ? -14.550 -18.494 30.823 1.00 96.69 175 ILE A CA 1
ATOM 1403 C C . ILE A 1 175 ? -14.782 -16.986 30.930 1.00 96.69 175 ILE A C 1
ATOM 1405 O O . ILE A 1 175 ? -15.135 -16.499 32.002 1.00 96.69 175 ILE A O 1
ATOM 1409 N N . ILE A 1 176 ? -14.621 -16.234 29.845 1.00 96.88 176 ILE A N 1
ATOM 1410 C CA . ILE A 1 176 ? -15.008 -14.818 29.774 1.00 96.88 176 ILE A CA 1
ATOM 1411 C C . ILE A 1 176 ? -16.137 -14.649 28.766 1.00 96.88 176 ILE A C 1
ATOM 1413 O O . ILE A 1 176 ? -16.088 -15.214 27.674 1.00 96.88 176 ILE A O 1
ATOM 1417 N N . VAL A 1 177 ? -17.133 -13.845 29.134 1.00 95.38 177 VAL A N 1
ATOM 1418 C CA . VAL A 1 177 ? -18.252 -13.461 28.265 1.00 95.38 177 VAL A CA 1
ATOM 1419 C C . VAL A 1 177 ? -18.393 -11.940 28.172 1.00 95.38 177 VAL A C 1
ATOM 1421 O O . VAL A 1 177 ? -17.987 -11.228 29.095 1.00 95.38 177 VAL A O 1
ATOM 1424 N N . SER A 1 178 ? -18.981 -11.441 27.083 1.00 92.75 178 SER A N 1
ATOM 1425 C CA . SER A 1 178 ? -19.357 -10.025 26.940 1.00 92.75 178 SER A CA 1
ATOM 1426 C C . SER A 1 178 ? -20.622 -9.676 27.739 1.00 92.75 178 SER A C 1
ATOM 1428 O O . SER A 1 178 ? -21.287 -10.558 28.294 1.00 92.75 178 SER A O 1
ATOM 1430 N N . GLU A 1 179 ? -21.001 -8.392 27.776 1.00 87.62 179 GLU A N 1
ATOM 1431 C CA . GLU A 1 179 ? -22.270 -7.928 28.374 1.00 87.62 179 GLU A CA 1
ATOM 1432 C C . GLU A 1 179 ? -23.501 -8.644 27.820 1.00 87.62 179 GLU A C 1
ATOM 1434 O O . GLU A 1 179 ? -24.473 -8.848 28.545 1.00 87.62 179 GLU A O 1
ATOM 1439 N N . ASN A 1 180 ? -23.437 -9.072 26.559 1.00 84.62 180 ASN A N 1
ATOM 1440 C CA . ASN A 1 180 ? -24.526 -9.766 25.880 1.00 84.62 180 ASN A CA 1
ATOM 1441 C C . ASN A 1 180 ? -24.457 -11.293 26.049 1.00 84.62 180 ASN A C 1
ATOM 1443 O O . ASN A 1 180 ? -25.196 -12.022 25.393 1.00 84.62 180 ASN A O 1
ATOM 1447 N N . GLY A 1 181 ? -23.552 -11.803 26.891 1.00 86.62 181 GLY A N 1
ATOM 1448 C CA . GLY A 1 181 ? -23.389 -13.235 27.146 1.00 86.62 181 GLY A CA 1
ATOM 1449 C C . GLY A 1 181 ? -22.701 -14.018 26.025 1.00 86.62 181 GLY A C 1
ATOM 1450 O O . GLY A 1 181 ? -22.684 -15.248 26.084 1.00 86.62 181 GLY A O 1
ATOM 1451 N N . THR A 1 182 ? -22.125 -13.338 25.030 1.00 90.00 182 THR A N 1
ATOM 1452 C CA . THR A 1 182 ? -21.297 -13.966 23.991 1.00 90.00 182 THR A CA 1
ATOM 1453 C C . THR A 1 182 ? -20.015 -14.497 24.620 1.00 90.00 182 THR A C 1
ATOM 1455 O O . THR A 1 182 ? -19.381 -13.784 25.394 1.00 90.00 182 THR A O 1
ATOM 1458 N N . LEU A 1 183 ? -19.624 -15.733 24.303 1.00 93.12 183 LEU A N 1
ATOM 1459 C CA . LEU A 1 183 ? -18.339 -16.295 24.723 1.00 93.12 183 LEU A CA 1
ATOM 1460 C C . LEU A 1 183 ? -17.188 -15.535 24.048 1.00 93.12 183 LEU A C 1
ATOM 1462 O O . LEU A 1 183 ? -17.195 -15.381 22.831 1.00 93.12 183 LEU A O 1
ATOM 1466 N N . VAL A 1 184 ? -16.213 -15.089 24.839 1.00 94.50 184 VAL A N 1
ATOM 1467 C CA . VAL A 1 184 ? -15.043 -14.324 24.370 1.00 94.50 184 VAL A CA 1
ATOM 1468 C C . VAL A 1 184 ? -13.749 -15.102 24.584 1.00 94.50 184 VAL A C 1
ATOM 1470 O O . VAL A 1 184 ? -12.890 -15.112 23.715 1.00 94.50 184 VAL A O 1
ATOM 1473 N N . ALA A 1 185 ? -13.604 -15.775 25.727 1.00 94.50 185 ALA A N 1
ATOM 1474 C CA . ALA A 1 185 ? -12.451 -16.629 26.006 1.00 94.50 185 ALA A CA 1
ATOM 1475 C C . ALA A 1 185 ? -12.855 -17.852 26.827 1.00 94.50 185 ALA A C 1
ATOM 1477 O O . ALA A 1 185 ? -13.758 -17.785 27.662 1.00 94.50 185 ALA A O 1
ATOM 1478 N N . GLU A 1 186 ? -12.141 -18.952 26.625 1.00 94.69 186 GLU A N 1
ATOM 1479 C CA . GLU A 1 186 ? -12.351 -20.224 27.312 1.00 94.69 186 GLU A CA 1
ATOM 1480 C C . GLU A 1 186 ? -11.037 -20.792 27.868 1.00 94.69 186 GLU A C 1
ATOM 1482 O O . GLU A 1 186 ? -9.968 -20.218 27.679 1.00 94.69 186 GLU A O 1
ATOM 1487 N N . ASP A 1 187 ? -11.130 -21.897 28.612 1.00 92.56 187 ASP A N 1
ATOM 1488 C CA . ASP A 1 187 ? -9.986 -22.616 29.190 1.00 92.56 187 ASP A CA 1
ATOM 1489 C C . ASP A 1 187 ? -9.077 -21.796 30.136 1.00 92.56 187 ASP A C 1
ATOM 1491 O O . ASP A 1 187 ? -7.910 -22.124 30.376 1.00 92.56 187 ASP A O 1
ATOM 1495 N N . LEU A 1 188 ? -9.640 -20.786 30.809 1.00 92.94 188 LEU A N 1
ATOM 1496 C CA . LEU A 1 188 ? -8.881 -19.867 31.654 1.00 92.94 188 LEU A CA 1
ATOM 1497 C C . LEU A 1 188 ? -8.614 -20.437 33.053 1.00 92.94 188 LEU A C 1
ATOM 1499 O O . LEU A 1 188 ? -9.521 -20.787 33.814 1.00 92.94 188 LEU A O 1
ATOM 1503 N N . ARG A 1 189 ? -7.334 -20.465 33.445 1.00 91.50 189 ARG A N 1
ATOM 1504 C CA . ARG A 1 189 ? -6.892 -20.844 34.805 1.00 91.50 189 ARG A CA 1
ATOM 1505 C C . ARG A 1 189 ? -6.527 -19.647 35.682 1.00 91.50 189 ARG A C 1
ATOM 1507 O O . ARG A 1 189 ? -6.595 -19.769 36.905 1.00 91.50 189 ARG A O 1
ATOM 1514 N N . ASN A 1 190 ? -6.148 -18.513 35.087 1.00 90.50 190 ASN A N 1
ATOM 1515 C CA . ASN A 1 190 ? -5.684 -17.330 35.825 1.00 90.50 190 ASN A CA 1
ATOM 1516 C C . ASN A 1 190 ? -6.535 -16.073 35.562 1.00 90.50 190 ASN A C 1
ATOM 1518 O O . ASN A 1 190 ? -6.084 -14.953 35.809 1.00 90.50 190 ASN A O 1
ATOM 1522 N N . GLY A 1 191 ? -7.784 -16.252 35.122 1.00 90.12 191 GLY A N 1
ATOM 1523 C CA . GLY A 1 191 ? -8.723 -15.159 34.873 1.00 90.12 191 GLY A CA 1
ATOM 1524 C C . GLY A 1 191 ? -8.273 -14.257 33.723 1.00 90.12 191 GLY A C 1
ATOM 1525 O O . GLY A 1 191 ? -7.934 -14.744 32.656 1.00 90.12 191 GLY A O 1
ATOM 1526 N N . PHE A 1 192 ? -8.267 -12.940 33.945 1.00 91.38 192 PHE A N 1
ATOM 1527 C CA . PHE A 1 192 ? -7.823 -11.940 32.963 1.00 91.38 192 PHE A CA 1
ATOM 1528 C C . PHE A 1 192 ? -6.286 -11.828 32.902 1.00 91.38 192 PHE A C 1
ATOM 1530 O O . PHE A 1 192 ? -5.715 -10.817 33.353 1.00 91.38 192 PHE A O 1
ATOM 1537 N N . ASP A 1 193 ? -5.644 -12.894 32.426 1.00 90.12 193 ASP A N 1
ATOM 1538 C CA . ASP A 1 193 ? -4.218 -12.971 32.099 1.00 90.12 193 ASP A CA 1
ATOM 1539 C C . ASP A 1 193 ? -3.947 -12.604 30.624 1.00 90.12 193 ASP A C 1
ATOM 1541 O O . ASP A 1 193 ? -4.809 -12.043 29.951 1.00 90.12 193 ASP A O 1
ATOM 1545 N N . ALA A 1 194 ? -2.722 -12.837 30.140 1.00 86.69 194 ALA A N 1
ATOM 1546 C CA . ALA A 1 194 ? -2.329 -12.439 28.789 1.00 86.69 194 ALA A CA 1
ATOM 1547 C C . ALA A 1 194 ? -3.082 -13.210 27.691 1.00 86.69 194 ALA A C 1
ATOM 1549 O O . ALA A 1 194 ? -3.402 -12.622 26.666 1.00 86.69 194 ALA A O 1
ATOM 1550 N N . GLU A 1 195 ? -3.394 -14.491 27.911 1.00 87.25 195 GLU A N 1
ATOM 1551 C CA . GLU A 1 195 ? -4.147 -15.317 26.957 1.00 87.25 195 GLU A CA 1
ATOM 1552 C C . GLU A 1 195 ? -5.587 -14.815 26.826 1.00 87.25 195 GLU A C 1
ATOM 1554 O O . GLU A 1 195 ? -6.065 -14.586 25.715 1.00 87.25 195 GLU A O 1
ATOM 1559 N N . ALA A 1 196 ? -6.228 -14.506 27.958 1.00 91.50 196 ALA A N 1
ATOM 1560 C CA . ALA A 1 196 ? -7.512 -13.812 27.964 1.00 91.50 196 ALA A CA 1
ATOM 1561 C C . ALA A 1 196 ? -7.445 -12.453 27.244 1.00 91.50 196 ALA A C 1
ATOM 1563 O O . ALA A 1 196 ? -8.380 -12.087 26.538 1.00 91.50 196 ALA A O 1
ATOM 1564 N N . GLY A 1 197 ? -6.344 -11.710 27.405 1.00 90.19 197 GLY A N 1
ATOM 1565 C CA . GLY A 1 197 ? -6.110 -10.444 26.709 1.00 90.19 197 GLY A CA 1
ATOM 1566 C C . GLY A 1 197 ? -6.120 -10.583 25.183 1.00 90.19 197 GLY A C 1
ATOM 1567 O O . GLY A 1 197 ? -6.781 -9.788 24.520 1.00 90.19 197 GLY A O 1
ATOM 1568 N N . PHE A 1 198 ? -5.466 -11.612 24.634 1.00 88.44 198 PHE A N 1
ATOM 1569 C CA . PHE A 1 198 ? -5.450 -11.871 23.188 1.00 88.44 198 PHE A CA 1
ATOM 1570 C C . PHE A 1 198 ? -6.831 -12.236 22.633 1.00 88.44 198 PHE A C 1
ATOM 1572 O O . PHE A 1 198 ? -7.227 -11.715 21.596 1.00 88.44 198 PHE A O 1
ATOM 1579 N N . ALA A 1 199 ? -7.586 -13.077 23.336 1.00 91.31 199 ALA A N 1
ATOM 1580 C CA . ALA A 1 199 ? -8.937 -13.445 22.916 1.00 91.31 199 ALA A CA 1
ATOM 1581 C C . ALA A 1 199 ? -9.910 -12.249 22.971 1.00 91.31 199 ALA A C 1
ATOM 1583 O O . ALA A 1 199 ? -10.719 -12.050 22.066 1.00 91.31 199 ALA A O 1
ATOM 1584 N N . ILE A 1 200 ? -9.787 -11.392 23.995 1.00 91.75 200 ILE A N 1
ATOM 1585 C CA . ILE A 1 200 ? -10.536 -10.128 24.067 1.00 91.75 200 ILE A CA 1
ATOM 1586 C C . ILE A 1 200 ? -10.137 -9.197 22.915 1.00 91.75 200 ILE A C 1
ATOM 1588 O O . ILE A 1 200 ? -11.010 -8.566 22.328 1.00 91.75 200 ILE A O 1
ATOM 1592 N N . SER A 1 201 ? -8.847 -9.119 22.570 1.00 90.38 201 SER A N 1
ATOM 1593 C CA . SER A 1 201 ? -8.373 -8.362 21.406 1.00 90.38 201 SER A CA 1
ATOM 1594 C C . SER A 1 201 ? -9.028 -8.814 20.105 1.00 90.38 201 SER A C 1
ATOM 1596 O O . SER A 1 201 ? -9.536 -7.968 19.380 1.00 90.38 201 SER A O 1
ATOM 1598 N N . GLU A 1 202 ? -9.052 -10.120 19.821 1.00 88.81 202 GLU A N 1
ATOM 1599 C CA . GLU A 1 202 ? -9.685 -10.657 18.608 1.00 88.81 202 GLU A CA 1
ATOM 1600 C C . GLU A 1 202 ? -11.182 -10.330 18.565 1.00 88.81 202 GLU A C 1
ATOM 1602 O O . GLU A 1 202 ? -11.673 -9.818 17.561 1.00 88.81 202 GLU A O 1
ATOM 1607 N N . TYR A 1 203 ? -11.893 -10.520 19.679 1.00 90.31 203 TYR A N 1
ATOM 1608 C CA . TYR A 1 203 ? -13.309 -10.163 19.774 1.00 90.31 203 TYR A CA 1
ATOM 1609 C C . TYR A 1 203 ? -13.552 -8.660 19.556 1.00 90.31 203 TYR A C 1
ATOM 1611 O O . TYR A 1 203 ? -14.484 -8.273 18.852 1.00 90.31 203 TYR A O 1
ATOM 1619 N N . LEU A 1 204 ? -12.730 -7.790 20.147 1.00 86.94 204 LEU A N 1
ATOM 1620 C CA . LEU A 1 204 ? -12.845 -6.342 19.966 1.00 86.94 204 LEU A CA 1
ATOM 1621 C C . LEU A 1 204 ? -12.548 -5.931 18.514 1.00 86.94 204 LEU A C 1
ATOM 1623 O O . LEU A 1 204 ? -13.272 -5.101 17.967 1.00 86.94 204 LEU A O 1
ATOM 1627 N N . GLU A 1 205 ? -11.539 -6.535 17.878 1.00 85.88 205 GLU A N 1
ATOM 1628 C CA . GLU A 1 205 ? -11.209 -6.329 16.460 1.00 85.88 205 GLU A CA 1
ATOM 1629 C C . GLU A 1 205 ? -12.383 -6.729 15.548 1.00 85.88 205 GLU A C 1
ATOM 1631 O O . GLU A 1 205 ? -12.775 -5.952 14.675 1.00 85.88 205 GLU A O 1
ATOM 1636 N N . GLU A 1 206 ? -13.006 -7.890 15.783 1.00 84.19 206 GLU A N 1
ATOM 1637 C CA . GLU A 1 206 ? -14.201 -8.338 15.048 1.00 84.19 206 GLU A CA 1
ATOM 1638 C C . GLU A 1 206 ? -15.394 -7.384 15.215 1.00 84.19 206 GLU A C 1
ATOM 1640 O O . GLU A 1 206 ? -16.211 -7.236 14.302 1.00 84.19 206 GLU A O 1
ATOM 1645 N N . ASN A 1 207 ? -15.473 -6.694 16.356 1.00 84.38 207 ASN A N 1
ATOM 1646 C CA . ASN A 1 207 ? -16.487 -5.679 16.645 1.00 84.38 207 ASN A CA 1
ATOM 1647 C C . ASN A 1 207 ? -16.058 -4.248 16.260 1.00 84.38 207 ASN A C 1
ATOM 1649 O O . ASN A 1 207 ? -16.768 -3.287 16.562 1.00 84.38 207 ASN A O 1
ATOM 1653 N N . GLY A 1 208 ? -14.943 -4.096 15.537 1.00 83.12 208 GLY A N 1
ATOM 1654 C CA . GLY A 1 208 ? -14.516 -2.839 14.919 1.00 83.12 208 GLY A CA 1
ATOM 1655 C C . GLY A 1 208 ? -13.638 -1.938 15.787 1.00 83.12 208 GLY A C 1
ATOM 1656 O O . GLY A 1 208 ? -13.321 -0.831 15.350 1.00 83.12 208 GLY A O 1
ATOM 1657 N N . ALA A 1 209 ? -13.225 -2.387 16.975 1.00 86.50 209 ALA A N 1
ATOM 1658 C CA . ALA A 1 209 ? -12.260 -1.654 17.783 1.00 86.50 209 ALA A CA 1
ATOM 1659 C C . ALA A 1 209 ? -10.880 -1.678 17.117 1.00 86.50 209 ALA A C 1
ATOM 1661 O O . ALA A 1 209 ? -10.420 -2.704 16.613 1.00 86.50 209 ALA A O 1
ATOM 1662 N N . SER A 1 210 ? -10.190 -0.544 17.134 1.00 90.06 210 SER A N 1
ATOM 1663 C CA . SER A 1 210 ? -8.894 -0.410 16.486 1.00 90.06 210 SER A CA 1
ATOM 1664 C C . SER A 1 210 ? -8.028 0.672 17.118 1.00 90.06 210 SER A C 1
ATOM 1666 O O . SER A 1 210 ? -8.454 1.436 17.985 1.00 90.06 210 SER A O 1
ATOM 1668 N N . VAL A 1 211 ? -6.791 0.791 16.635 1.00 90.19 211 VAL A N 1
ATOM 1669 C CA . VAL A 1 211 ? -5.866 1.864 17.040 1.00 90.19 211 VAL A CA 1
ATOM 1670 C C . VAL A 1 211 ? -6.468 3.272 16.844 1.00 90.19 211 VAL A C 1
ATOM 1672 O O . VAL A 1 211 ? -6.080 4.193 17.560 1.00 90.19 211 VAL A O 1
ATOM 1675 N N . TYR A 1 212 ? -7.447 3.461 15.947 1.00 87.12 212 TYR A N 1
ATOM 1676 C CA . TYR A 1 212 ? -8.135 4.751 15.768 1.00 87.12 212 TYR A CA 1
ATOM 1677 C C . TYR A 1 212 ? -8.990 5.182 16.968 1.00 87.12 212 TYR A C 1
ATOM 1679 O O . TYR A 1 212 ? -9.262 6.374 17.110 1.00 87.12 212 TYR A O 1
ATOM 1687 N N . ASP A 1 213 ? -9.388 4.250 17.836 1.00 86.50 213 ASP A N 1
ATOM 1688 C CA . ASP A 1 213 ? -10.190 4.550 19.028 1.00 86.50 213 ASP A CA 1
ATOM 1689 C C . ASP A 1 213 ? -9.341 5.092 20.186 1.00 86.50 213 ASP A C 1
ATOM 1691 O O . ASP A 1 213 ? -9.862 5.609 21.182 1.00 86.50 213 ASP A O 1
ATOM 1695 N N . LEU A 1 214 ? -8.014 5.001 20.066 1.00 87.38 214 LEU A N 1
ATOM 1696 C CA . LEU A 1 214 ? -7.086 5.559 21.035 1.00 87.38 214 LEU A CA 1
ATOM 1697 C C . LEU A 1 214 ? -7.025 7.087 20.898 1.00 87.38 214 LEU A C 1
ATOM 1699 O O . LEU A 1 214 ? -6.877 7.647 19.814 1.00 87.38 214 LEU A O 1
ATOM 1703 N N . LYS A 1 215 ? -7.085 7.782 22.038 1.00 86.25 215 LYS A N 1
ATOM 1704 C CA . LYS A 1 215 ? -6.884 9.243 22.112 1.00 86.25 215 LYS A CA 1
ATOM 1705 C C . LYS A 1 215 ? -5.413 9.619 22.283 1.00 86.25 215 LYS A C 1
ATOM 1707 O O . LYS A 1 215 ? -4.976 10.686 21.859 1.00 86.25 215 LYS A O 1
ATOM 1712 N N . GLU A 1 216 ? -4.662 8.740 22.927 1.00 91.88 216 GLU A N 1
ATOM 1713 C CA . GLU A 1 216 ? -3.244 8.878 23.223 1.00 91.88 216 GLU A CA 1
ATOM 1714 C C . GLU A 1 216 ? -2.601 7.494 23.224 1.00 91.88 216 GLU A C 1
ATOM 1716 O O . GLU A 1 216 ? -3.258 6.496 23.527 1.00 91.88 216 GLU A O 1
ATOM 1721 N N . LEU A 1 217 ? -1.319 7.439 22.875 1.00 92.38 217 LEU A N 1
ATOM 1722 C CA . LEU A 1 217 ? -0.501 6.259 23.099 1.00 92.38 217 LEU A CA 1
ATOM 1723 C C . LEU A 1 217 ? -0.169 6.194 24.595 1.00 92.38 217 LEU A C 1
ATOM 1725 O O . LEU A 1 217 ? 0.392 7.169 25.116 1.00 92.38 217 LEU A O 1
ATOM 1729 N N . PRO A 1 218 ? -0.502 5.092 25.291 1.00 89.25 218 PRO A N 1
ATOM 1730 C CA . PRO A 1 218 ? -0.165 4.924 26.699 1.00 89.25 218 PRO A CA 1
ATOM 1731 C C . PRO A 1 218 ? 1.344 5.003 26.945 1.00 89.25 218 PRO A C 1
ATOM 1733 O O . PRO A 1 218 ? 2.149 4.740 26.051 1.00 89.25 218 PRO A O 1
ATOM 1736 N N . ALA A 1 219 ? 1.724 5.355 28.172 1.00 91.69 219 ALA A N 1
ATOM 1737 C CA . ALA A 1 219 ? 3.081 5.114 28.647 1.00 91.69 219 ALA A CA 1
ATOM 1738 C C . ALA A 1 219 ? 3.274 3.623 28.920 1.00 91.69 219 ALA A C 1
ATOM 1740 O O . ALA A 1 219 ? 2.313 2.911 29.211 1.00 91.69 219 ALA A O 1
ATOM 1741 N N . ASP A 1 220 ? 4.529 3.208 28.908 1.00 91.62 220 ASP A N 1
ATOM 1742 C CA . ASP A 1 220 ? 4.974 1.872 29.254 1.00 91.62 220 ASP A CA 1
ATOM 1743 C C . ASP A 1 220 ? 4.329 0.772 28.401 1.00 91.62 220 ASP A C 1
ATOM 1745 O O . ASP A 1 220 ? 3.924 -0.268 28.926 1.00 91.62 220 ASP A O 1
ATOM 1749 N N . THR A 1 221 ? 4.209 1.014 2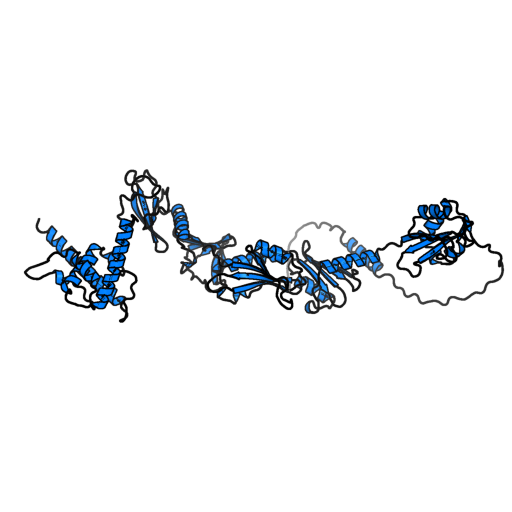7.089 1.00 91.56 221 THR A N 1
ATOM 1750 C CA . THR A 1 221 ? 3.551 0.075 26.179 1.00 91.56 221 THR A CA 1
ATOM 1751 C C . THR A 1 221 ? 4.334 -0.238 24.914 1.00 91.56 221 THR A C 1
ATOM 1753 O O . THR A 1 221 ? 5.062 0.601 24.381 1.00 91.56 221 THR A O 1
ATOM 1756 N N . ASP A 1 222 ? 4.121 -1.453 24.414 1.00 93.81 222 ASP A N 1
ATOM 1757 C CA . ASP A 1 222 ? 4.737 -1.959 23.194 1.00 93.81 222 ASP A CA 1
ATOM 1758 C C . ASP A 1 222 ? 3.925 -1.551 21.959 1.00 93.81 222 ASP A C 1
ATOM 1760 O O . ASP A 1 222 ? 2.707 -1.733 21.886 1.00 93.81 222 ASP A O 1
ATOM 1764 N N . ILE A 1 223 ? 4.619 -1.072 20.938 1.00 95.62 223 ILE A N 1
ATOM 1765 C CA . ILE A 1 223 ? 4.098 -0.721 19.622 1.00 95.62 223 ILE A CA 1
ATOM 1766 C C . ILE A 1 223 ? 4.818 -1.589 18.600 1.00 95.62 223 ILE A C 1
ATOM 1768 O O . ILE A 1 223 ? 6.030 -1.765 18.666 1.00 95.62 223 ILE A O 1
ATOM 1772 N N . VAL A 1 224 ? 4.072 -2.123 17.642 1.00 95.25 224 VAL A N 1
ATOM 1773 C CA . VAL A 1 224 ? 4.642 -2.808 16.478 1.00 95.25 224 VAL A CA 1
ATOM 1774 C C . VAL A 1 224 ? 4.312 -1.977 15.253 1.00 95.25 224 VAL A C 1
ATOM 1776 O O . VAL A 1 224 ? 3.152 -1.594 15.072 1.00 95.25 224 VAL A O 1
ATOM 1779 N N . LEU A 1 225 ? 5.317 -1.691 14.433 1.00 95.00 225 LEU A N 1
ATOM 1780 C CA . LEU A 1 225 ? 5.166 -1.015 13.149 1.00 95.00 225 LEU A CA 1
ATOM 1781 C C . LEU A 1 225 ? 4.974 -2.027 12.005 1.00 95.00 225 LEU A C 1
ATOM 1783 O O . LEU A 1 225 ? 5.231 -3.221 12.163 1.00 95.00 225 LEU A O 1
ATOM 1787 N N . TYR A 1 226 ? 4.521 -1.562 10.840 1.00 90.06 226 TYR A N 1
ATOM 1788 C CA . TYR A 1 226 ? 4.307 -2.415 9.659 1.00 90.06 226 TYR A CA 1
ATOM 1789 C C . TYR A 1 226 ? 5.584 -3.047 9.090 1.00 90.06 226 TYR A C 1
ATOM 1791 O O . TYR A 1 226 ? 5.506 -4.117 8.492 1.00 90.06 226 TYR A O 1
ATOM 1799 N N . ASP A 1 227 ? 6.746 -2.427 9.298 1.00 88.31 227 ASP A N 1
ATOM 1800 C CA . ASP A 1 227 ? 8.056 -2.989 8.934 1.00 88.31 227 ASP A CA 1
ATOM 1801 C C . ASP A 1 227 ? 8.522 -4.093 9.911 1.00 88.31 227 ASP A C 1
ATOM 1803 O O . ASP A 1 227 ? 9.601 -4.662 9.753 1.00 88.31 227 ASP A O 1
ATOM 1807 N N . GLY A 1 228 ? 7.707 -4.406 10.926 1.00 92.12 228 GLY A N 1
ATOM 1808 C CA . GLY A 1 228 ? 8.002 -5.382 11.970 1.00 92.12 228 GLY A CA 1
ATOM 1809 C C . GLY A 1 228 ? 8.818 -4.821 13.132 1.00 92.12 228 GLY A C 1
ATOM 1810 O O . GLY A 1 228 ? 9.126 -5.568 14.059 1.00 92.12 228 GLY A O 1
ATOM 1811 N N . LYS A 1 229 ? 9.161 -3.528 13.124 1.00 94.62 229 LYS A N 1
ATOM 1812 C CA . LYS A 1 229 ? 9.901 -2.905 14.218 1.00 94.62 229 LYS A CA 1
ATOM 1813 C C . LYS A 1 229 ? 9.061 -2.852 15.488 1.00 94.62 229 LYS A C 1
ATOM 1815 O O . LYS A 1 229 ? 7.933 -2.353 15.486 1.00 94.62 229 LYS A O 1
ATOM 1820 N N . GLU A 1 230 ? 9.648 -3.321 16.581 1.00 96.56 230 GLU A N 1
ATOM 1821 C CA . GLU A 1 230 ? 9.077 -3.227 17.920 1.00 96.56 230 GLU A CA 1
ATOM 1822 C C . GLU A 1 230 ? 9.635 -1.993 18.634 1.00 96.56 230 GLU A C 1
ATOM 1824 O O . GLU A 1 230 ? 10.846 -1.767 18.666 1.00 96.56 230 GLU A O 1
ATOM 1829 N N . LEU A 1 231 ? 8.740 -1.182 19.188 1.00 96.94 231 LEU A N 1
ATOM 1830 C CA . LEU A 1 231 ? 9.054 0.045 19.908 1.00 96.94 231 LEU A CA 1
ATOM 1831 C C . LEU A 1 231 ? 8.361 0.048 21.266 1.00 96.94 231 LEU A C 1
ATOM 1833 O O . LEU A 1 231 ? 7.250 -0.452 21.403 1.00 96.94 231 LEU A O 1
ATOM 1837 N N . TYR A 1 232 ? 8.974 0.696 22.245 1.00 95.19 232 TYR A N 1
ATOM 1838 C CA . TYR A 1 232 ? 8.415 0.895 23.576 1.00 95.19 232 TYR A CA 1
ATOM 1839 C C . TYR A 1 232 ? 8.179 2.381 23.851 1.00 95.19 232 TYR A C 1
ATOM 1841 O O . TYR A 1 232 ? 9.051 3.218 23.602 1.00 95.19 232 TYR A O 1
ATOM 1849 N N . THR A 1 233 ? 7.016 2.747 24.386 1.00 94.50 233 THR A N 1
ATOM 1850 C CA . THR A 1 233 ? 6.746 4.124 24.819 1.00 94.50 233 THR A CA 1
ATOM 1851 C C . THR A 1 233 ? 7.119 4.319 26.287 1.00 94.50 233 THR A C 1
ATOM 1853 O O . THR A 1 233 ? 6.618 3.638 27.168 1.00 94.50 233 THR A O 1
ATOM 1856 N N . GLU A 1 234 ? 7.943 5.318 26.607 1.00 93.31 234 GLU A N 1
ATOM 1857 C CA . GLU A 1 234 ? 8.241 5.648 28.019 1.00 93.31 234 GLU A CA 1
ATOM 1858 C C . GLU A 1 234 ? 7.212 6.595 28.653 1.00 93.31 234 GLU A C 1
ATOM 1860 O O . GLU A 1 234 ? 7.121 6.735 29.872 1.00 93.31 234 GLU A O 1
ATOM 1865 N N . LYS A 1 235 ? 6.470 7.333 27.828 1.00 93.44 235 LYS A N 1
ATOM 1866 C CA . LYS A 1 235 ? 5.549 8.381 28.271 1.00 93.44 235 LYS A CA 1
ATOM 1867 C C . LYS A 1 235 ? 4.312 8.404 27.395 1.00 93.44 235 LYS A C 1
ATOM 1869 O O . LYS A 1 235 ? 4.373 8.051 26.219 1.00 93.44 235 LYS A O 1
ATOM 1874 N N . VAL A 1 236 ? 3.226 8.904 27.975 1.00 94.25 236 VAL A N 1
ATOM 1875 C CA . VAL A 1 236 ? 1.981 9.154 27.254 1.00 94.25 236 VAL A CA 1
ATOM 1876 C C . VAL A 1 236 ? 2.231 10.196 26.166 1.00 94.25 236 VAL A C 1
ATOM 1878 O O . VAL A 1 236 ? 2.864 11.227 26.423 1.00 94.25 236 VAL A O 1
ATOM 1881 N N . GLN A 1 237 ? 1.745 9.926 24.956 1.00 93.94 237 GLN A N 1
ATOM 1882 C CA . GLN A 1 237 ? 1.907 10.803 23.796 1.00 93.94 237 GLN A CA 1
ATOM 1883 C C . GLN A 1 237 ? 0.575 10.978 23.064 1.00 93.94 237 GLN A C 1
ATOM 1885 O O . GLN A 1 237 ? -0.147 9.999 22.885 1.00 93.94 237 GLN A O 1
ATOM 1890 N N . PRO A 1 238 ? 0.230 12.199 22.621 1.00 92.44 238 PRO A N 1
ATOM 1891 C CA . PRO A 1 238 ? -0.991 12.414 21.856 1.00 92.44 238 PRO A CA 1
ATOM 1892 C C . PRO A 1 238 ? -0.918 11.672 20.520 1.00 92.44 238 PRO A C 1
ATOM 1894 O O . PRO A 1 238 ? 0.132 11.653 19.875 1.00 92.44 238 PRO A O 1
ATOM 1897 N N . ILE A 1 239 ? -2.043 11.108 20.086 1.00 89.69 239 ILE A N 1
ATOM 1898 C CA . ILE A 1 239 ? -2.150 10.547 18.740 1.00 89.69 239 ILE A CA 1
ATOM 1899 C C . ILE A 1 239 ? -2.274 11.686 17.728 1.00 89.69 239 ILE A C 1
ATOM 1901 O O . ILE A 1 239 ? -3.121 12.568 17.864 1.00 89.69 239 ILE A O 1
ATOM 1905 N N . ILE A 1 240 ? -1.410 11.652 16.714 1.00 87.94 240 ILE A N 1
ATOM 1906 C CA . ILE A 1 240 ? -1.386 12.603 15.600 1.00 87.94 240 ILE A CA 1
ATOM 1907 C C . ILE A 1 240 ? -1.636 11.798 14.324 1.00 87.94 240 ILE A C 1
ATOM 1909 O O . ILE A 1 240 ? -0.708 11.271 13.714 1.00 87.94 240 ILE A O 1
ATOM 1913 N N . ASN A 1 241 ? -2.912 11.653 13.965 1.00 86.56 241 ASN A N 1
ATOM 1914 C CA . ASN A 1 241 ? -3.373 10.849 12.830 1.00 86.56 241 ASN A CA 1
ATOM 1915 C C . ASN A 1 241 ? -3.876 11.693 11.645 1.00 86.56 241 ASN A C 1
ATOM 1917 O O . ASN A 1 241 ? -4.454 11.149 10.709 1.00 86.56 241 ASN A O 1
ATOM 1921 N N . ASP A 1 242 ? -3.654 13.008 11.686 1.00 87.12 242 ASP A N 1
ATOM 1922 C CA . ASP A 1 242 ? -4.035 13.994 10.670 1.00 87.12 242 ASP A CA 1
ATOM 1923 C C . ASP A 1 242 ? -2.822 14.583 9.914 1.00 87.12 242 ASP A C 1
ATOM 1925 O O . ASP A 1 242 ? -2.973 15.512 9.116 1.00 87.12 242 ASP A O 1
ATOM 1929 N N . SER A 1 243 ? -1.627 14.015 10.121 1.00 87.25 243 SER A N 1
ATOM 1930 C CA . SER A 1 243 ? -0.382 14.413 9.460 1.00 87.25 243 SER A CA 1
ATOM 1931 C C . SER A 1 243 ? 0.502 13.216 9.083 1.00 87.25 243 SER A C 1
ATOM 1933 O O . SER A 1 243 ? 0.459 12.163 9.720 1.00 87.25 243 SER A O 1
ATOM 1935 N N . TRP A 1 244 ? 1.353 13.410 8.069 1.00 88.00 244 TRP A N 1
ATOM 1936 C CA . TRP A 1 244 ? 2.456 12.515 7.689 1.00 88.00 244 TRP A CA 1
ATOM 1937 C C . TRP A 1 244 ? 3.733 12.734 8.523 1.00 88.00 244 TRP A C 1
ATOM 1939 O O . TRP A 1 244 ? 4.734 12.051 8.325 1.00 88.00 244 TRP A O 1
ATOM 1949 N N . ASP A 1 245 ? 3.714 13.668 9.476 1.00 89.38 245 ASP A N 1
ATOM 1950 C CA . ASP A 1 245 ? 4.886 14.007 10.281 1.00 89.38 245 ASP A CA 1
ATOM 1951 C C . ASP A 1 245 ? 5.314 12.871 11.223 1.00 89.38 245 ASP A C 1
ATOM 1953 O O . ASP A 1 245 ? 4.502 12.288 11.950 1.00 89.38 245 ASP A O 1
ATOM 1957 N N . TYR A 1 246 ? 6.627 12.642 11.292 1.00 92.19 246 TYR A N 1
ATOM 1958 C CA . TYR A 1 246 ? 7.299 11.758 12.252 1.00 92.19 246 TYR A CA 1
ATOM 1959 C C . TYR A 1 246 ? 7.346 12.416 13.641 1.00 92.19 246 TYR A C 1
ATOM 1961 O O . TYR A 1 246 ? 8.375 12.920 14.114 1.00 92.19 246 TYR A O 1
ATOM 1969 N N . SER A 1 247 ? 6.174 12.528 14.256 1.00 90.88 247 SER A N 1
ATOM 1970 C CA . SER A 1 247 ? 5.922 13.352 15.441 1.00 90.88 247 SER A CA 1
ATOM 1971 C C . SER A 1 247 ? 5.885 12.564 16.750 1.00 90.88 247 SER A C 1
ATOM 1973 O O . SER A 1 247 ? 6.078 13.164 17.808 1.00 90.88 247 SER A O 1
ATOM 1975 N N . MET A 1 248 ? 5.699 11.246 16.687 1.00 94.75 248 MET A N 1
ATOM 1976 C CA . MET A 1 248 ? 5.678 10.367 17.857 1.00 94.75 248 MET A CA 1
ATOM 1977 C C . MET A 1 248 ? 7.041 9.712 18.061 1.00 94.75 248 MET A C 1
ATOM 1979 O O . MET A 1 248 ? 7.829 9.604 17.120 1.00 94.75 248 MET A O 1
ATOM 1983 N N . VAL A 1 249 ? 7.331 9.317 19.301 1.00 96.44 249 VAL A N 1
ATOM 1984 C CA . VAL A 1 249 ? 8.636 8.780 19.702 1.00 96.44 249 VAL A CA 1
ATOM 1985 C C . VAL A 1 249 ? 8.469 7.441 20.409 1.00 96.44 249 VAL A C 1
ATOM 1987 O O . VAL A 1 249 ? 7.610 7.290 21.273 1.00 96.44 249 VAL A O 1
ATOM 1990 N N . GLY A 1 250 ? 9.299 6.471 20.057 1.00 96.25 250 GLY A N 1
ATOM 1991 C CA . GLY A 1 250 ? 9.403 5.174 20.717 1.00 96.25 250 GLY A CA 1
ATOM 1992 C C . GLY A 1 250 ? 10.866 4.844 20.965 1.00 96.25 250 GLY A C 1
ATOM 1993 O O . GLY A 1 250 ? 11.745 5.452 20.362 1.00 96.25 250 GLY A O 1
ATOM 1994 N N . ILE A 1 251 ? 11.126 3.913 21.868 1.00 97.12 251 ILE A N 1
ATOM 1995 C CA . ILE A 1 251 ? 12.460 3.395 22.155 1.00 97.12 251 ILE A CA 1
ATOM 1996 C C . ILE A 1 251 ? 12.575 2.019 21.512 1.00 97.12 251 ILE A C 1
ATOM 1998 O O . ILE A 1 251 ? 11.698 1.182 21.715 1.00 97.12 251 ILE A O 1
ATOM 2002 N N . ASP A 1 252 ? 13.616 1.797 20.719 1.00 95.75 252 ASP A N 1
ATOM 2003 C CA . ASP A 1 252 ? 13.864 0.497 20.098 1.00 95.75 252 ASP A CA 1
ATOM 2004 C C . ASP A 1 252 ? 14.528 -0.504 21.068 1.00 95.75 252 ASP A C 1
ATOM 2006 O O . ASP A 1 252 ? 14.832 -0.196 22.224 1.00 95.75 252 ASP A O 1
ATOM 2010 N N . GLU A 1 253 ? 14.796 -1.720 20.589 1.00 92.38 253 GLU A N 1
ATOM 2011 C CA . GLU A 1 253 ? 15.465 -2.773 21.367 1.00 92.38 253 GLU A CA 1
ATOM 2012 C C . GLU A 1 253 ? 16.872 -2.394 21.879 1.00 92.38 253 GLU A C 1
ATOM 2014 O O . GLU A 1 253 ? 17.359 -2.977 22.853 1.00 92.38 253 GLU A O 1
ATOM 2019 N N . ASN A 1 254 ? 17.524 -1.407 21.256 1.00 94.06 254 ASN A N 1
ATOM 2020 C CA . ASN A 1 254 ? 18.859 -0.931 21.614 1.00 94.06 254 ASN A CA 1
ATOM 2021 C C . ASN A 1 254 ? 18.822 0.234 22.614 1.00 94.06 254 ASN A C 1
ATOM 2023 O O . ASN A 1 254 ? 19.873 0.653 23.111 1.00 94.06 254 ASN A O 1
ATOM 2027 N N . GLY A 1 255 ? 17.632 0.738 22.953 1.00 92.94 255 GLY A N 1
ATOM 2028 C CA . GLY A 1 255 ? 17.465 1.906 23.809 1.00 92.94 255 GLY A CA 1
ATOM 2029 C C . GLY A 1 255 ? 17.604 3.236 23.064 1.00 92.94 255 GLY A C 1
ATOM 2030 O O . GLY A 1 255 ? 17.822 4.263 23.711 1.00 92.94 255 GLY A O 1
ATOM 2031 N N . GLU A 1 256 ? 17.523 3.238 21.731 1.00 95.75 256 GLU A N 1
ATOM 2032 C CA . GLU A 1 256 ? 17.611 4.446 20.910 1.00 95.75 256 GLU A CA 1
ATOM 2033 C C . GLU A 1 256 ? 16.222 5.035 20.630 1.00 95.75 256 GLU A C 1
ATOM 2035 O O . GLU A 1 256 ? 15.246 4.318 20.407 1.00 95.75 256 GLU A O 1
ATOM 2040 N N . GLU A 1 257 ? 16.125 6.371 20.642 1.00 96.31 257 GLU A N 1
ATOM 2041 C CA . GLU A 1 257 ? 14.893 7.066 20.262 1.00 96.31 257 GLU A CA 1
ATOM 2042 C C . GLU A 1 257 ? 14.641 6.925 18.757 1.00 96.31 257 GLU A C 1
ATOM 2044 O O . GLU A 1 257 ? 15.420 7.389 17.922 1.00 96.31 257 GLU A O 1
ATOM 2049 N N . TYR A 1 258 ? 13.483 6.371 18.421 1.00 96.25 258 TYR A N 1
ATOM 2050 C CA . TYR A 1 258 ? 12.960 6.267 17.072 1.00 96.25 258 TYR A CA 1
ATOM 2051 C C . TYR A 1 258 ? 11.737 7.169 16.912 1.00 96.25 258 TYR A C 1
ATOM 2053 O O . TYR A 1 258 ? 10.798 7.124 17.709 1.00 96.25 258 TYR A O 1
ATOM 2061 N N . ARG A 1 259 ? 11.733 8.000 15.867 1.00 96.00 259 ARG A N 1
ATOM 2062 C CA . ARG A 1 259 ? 10.581 8.842 15.524 1.00 96.00 259 ARG A CA 1
ATOM 2063 C C . ARG A 1 259 ? 9.749 8.148 14.461 1.00 96.00 259 ARG A C 1
ATOM 2065 O O . ARG A 1 259 ? 10.316 7.710 13.469 1.00 96.00 259 ARG A O 1
ATOM 2072 N N . PHE A 1 260 ? 8.435 8.109 14.647 1.00 94.75 260 PHE A N 1
ATOM 2073 C CA . PHE A 1 260 ? 7.501 7.439 13.741 1.00 94.75 260 PHE A CA 1
ATOM 2074 C C . PHE A 1 260 ? 6.209 8.246 13.550 1.00 94.75 260 PHE A C 1
ATOM 2076 O O . PHE A 1 260 ? 5.883 9.162 14.318 1.00 94.75 260 PHE A O 1
ATOM 2083 N N . ASN A 1 261 ? 5.493 7.920 12.481 1.00 93.31 261 ASN A N 1
ATOM 2084 C CA . ASN A 1 261 ? 4.186 8.434 12.112 1.00 93.31 261 ASN A CA 1
ATOM 2085 C C . ASN A 1 261 ? 3.062 7.462 12.523 1.00 93.31 261 ASN A C 1
ATOM 2087 O O . ASN A 1 261 ? 3.266 6.260 12.656 1.00 93.31 261 ASN A O 1
ATOM 2091 N N . PHE A 1 262 ? 1.836 7.963 12.693 1.00 93.12 262 PHE A N 1
ATOM 2092 C CA . PHE A 1 262 ? 0.682 7.139 13.078 1.00 93.12 262 PHE A CA 1
ATOM 2093 C C . PHE A 1 262 ? 0.342 6.056 12.059 1.00 93.12 262 PHE A C 1
ATOM 2095 O O . PHE A 1 262 ? -0.033 4.950 12.435 1.00 93.12 262 PHE A O 1
ATOM 2102 N N . ASN A 1 263 ? 0.535 6.345 10.776 1.00 91.12 263 ASN A N 1
ATOM 2103 C CA . ASN A 1 263 ? 0.256 5.417 9.687 1.00 91.12 263 ASN A CA 1
ATOM 2104 C C . ASN A 1 263 ? 1.266 4.256 9.603 1.00 91.12 263 ASN A C 1
ATOM 2106 O O . ASN A 1 263 ? 1.017 3.300 8.873 1.00 91.12 263 ASN A O 1
ATOM 2110 N N . GLU A 1 264 ? 2.369 4.316 10.359 1.00 93.81 264 GLU A N 1
ATOM 2111 C CA . GLU A 1 264 ? 3.340 3.219 10.492 1.00 93.81 264 GLU A CA 1
ATOM 2112 C C . GLU A 1 264 ? 2.915 2.180 11.528 1.00 93.81 264 GLU A C 1
ATOM 2114 O O . GLU A 1 264 ? 3.424 1.062 11.508 1.00 93.81 264 GLU A O 1
ATOM 2119 N N . ILE A 1 265 ? 1.992 2.527 12.428 1.00 93.94 265 ILE A N 1
ATOM 2120 C CA . ILE A 1 265 ? 1.565 1.644 13.509 1.00 93.94 265 ILE A CA 1
ATOM 2121 C C . ILE A 1 265 ? 0.772 0.473 12.930 1.00 93.94 265 ILE A C 1
ATOM 2123 O O . ILE A 1 265 ? -0.289 0.656 12.333 1.00 93.94 265 ILE A O 1
ATOM 2127 N N . TYR A 1 266 ? 1.248 -0.740 13.189 1.00 93.12 266 TYR A N 1
ATOM 2128 C CA . TYR A 1 266 ? 0.496 -1.967 12.957 1.00 93.12 266 TYR A CA 1
ATOM 2129 C C . TYR A 1 266 ? -0.350 -2.336 14.178 1.00 93.12 266 TYR A C 1
ATOM 2131 O O . TYR A 1 266 ? -1.524 -2.675 14.044 1.00 93.12 266 TYR A O 1
ATOM 2139 N N . SER A 1 267 ? 0.221 -2.255 15.384 1.00 93.88 267 SER A N 1
ATOM 2140 C CA . SER A 1 267 ? -0.517 -2.545 16.615 1.00 93.88 267 SER A CA 1
ATOM 2141 C C . SER A 1 267 ? 0.053 -1.839 17.839 1.00 93.88 267 SER A C 1
ATOM 2143 O O . SER A 1 267 ? 1.240 -1.518 17.888 1.00 93.88 267 SER A O 1
ATOM 2145 N N . VAL A 1 268 ? -0.796 -1.643 18.843 1.00 94.00 268 VAL A N 1
ATOM 2146 C CA . VAL A 1 268 ? -0.460 -1.005 20.118 1.00 94.00 268 VAL A CA 1
ATOM 2147 C C . VAL A 1 268 ? -0.940 -1.909 21.244 1.00 94.00 268 VAL A C 1
ATOM 2149 O O . VAL A 1 268 ? -2.123 -2.248 21.314 1.00 94.00 268 VAL A O 1
ATOM 2152 N N . ALA A 1 269 ? -0.031 -2.316 22.124 1.00 91.44 269 ALA A N 1
ATOM 2153 C CA . ALA A 1 269 ? -0.410 -2.917 23.391 1.00 91.44 269 ALA A CA 1
ATOM 2154 C C . ALA A 1 269 ? -1.093 -1.850 24.260 1.00 91.44 269 ALA A C 1
ATOM 2156 O O . ALA A 1 269 ? -0.717 -0.678 24.245 1.00 91.44 269 ALA A O 1
ATOM 2157 N N . THR A 1 270 ? -2.120 -2.228 25.007 1.00 81.44 270 THR A N 1
ATOM 2158 C CA . THR A 1 270 ? -2.787 -1.319 25.943 1.00 81.44 270 THR A CA 1
ATOM 2159 C C . THR A 1 270 ? -2.563 -1.817 27.366 1.00 81.44 270 THR A C 1
ATOM 2161 O O . THR A 1 270 ? -1.524 -1.537 27.954 1.00 81.44 270 THR A O 1
ATOM 2164 N N . GLU A 1 271 ? -3.477 -2.608 27.927 1.00 74.81 271 GLU A N 1
ATOM 2165 C CA . GLU A 1 271 ? -3.376 -3.122 29.292 1.00 74.81 271 GLU A CA 1
ATOM 2166 C C . GLU A 1 271 ? -3.454 -4.655 29.353 1.00 74.81 271 GLU A C 1
ATOM 2168 O O . GLU A 1 271 ? -4.322 -5.283 28.754 1.00 74.81 271 GLU A O 1
ATOM 2173 N N . LYS A 1 272 ? -2.576 -5.265 30.166 1.00 65.75 272 LYS A N 1
ATOM 2174 C CA . LYS A 1 272 ? -2.577 -6.697 30.543 1.00 65.75 272 LYS A CA 1
ATOM 2175 C C . LYS A 1 272 ? -2.791 -7.680 29.380 1.00 65.75 272 LYS A C 1
ATOM 2177 O O . LYS A 1 272 ? -3.655 -8.546 29.464 1.00 65.75 272 LYS A O 1
ATOM 2182 N N . GLY A 1 273 ? -1.967 -7.573 28.339 1.00 68.38 273 GLY A N 1
ATOM 2183 C CA . GLY A 1 273 ? -1.981 -8.499 27.199 1.00 68.38 273 GLY A CA 1
ATOM 2184 C C . GLY A 1 273 ? -2.994 -8.151 26.108 1.00 68.38 273 GLY A C 1
ATOM 2185 O O . GLY A 1 273 ? -3.040 -8.855 25.108 1.00 68.38 273 GLY A O 1
ATOM 2186 N N . LEU A 1 274 ? -3.762 -7.068 26.268 1.00 83.44 274 LEU A N 1
ATOM 2187 C CA . LEU A 1 274 ? -4.606 -6.539 25.203 1.00 83.44 274 LEU A CA 1
ATOM 2188 C C . LEU A 1 274 ? -3.757 -5.760 24.197 1.00 83.44 274 LEU A C 1
ATOM 2190 O O . LEU A 1 274 ? -2.898 -4.954 24.563 1.00 83.44 274 LEU A O 1
ATOM 2194 N N . ARG A 1 275 ? -4.011 -6.014 22.921 1.00 90.12 275 ARG A N 1
ATOM 2195 C CA . ARG A 1 275 ? -3.365 -5.379 21.776 1.00 90.12 275 ARG A CA 1
ATOM 2196 C C . ARG A 1 275 ? -4.428 -4.963 20.771 1.00 90.12 275 ARG A C 1
ATOM 2198 O O . ARG A 1 275 ? -5.203 -5.800 20.327 1.00 90.12 275 ARG A O 1
ATOM 2205 N N . LEU A 1 276 ? -4.463 -3.685 20.423 1.00 90.44 276 LEU A N 1
ATOM 2206 C CA . LEU A 1 276 ? -5.285 -3.202 19.321 1.00 90.44 276 LEU A CA 1
ATOM 2207 C C . LEU A 1 276 ? -4.457 -3.178 18.049 1.00 90.44 276 LEU A C 1
ATOM 2209 O O . LEU A 1 276 ? -3.329 -2.677 18.057 1.00 90.44 276 LEU A O 1
ATOM 2213 N N . LYS A 1 277 ? -5.024 -3.672 16.954 1.00 91.69 277 LYS A N 1
ATOM 2214 C CA . LYS A 1 277 ? -4.426 -3.561 15.625 1.00 91.69 277 LYS A CA 1
ATOM 2215 C C . LYS A 1 277 ? -5.014 -2.396 14.844 1.00 91.69 277 LYS A C 1
ATOM 2217 O O . LYS A 1 277 ? -6.097 -1.879 15.131 1.00 91.69 277 LYS A O 1
ATOM 2222 N N . MET A 1 278 ? -4.255 -1.960 13.852 1.00 90.19 278 MET A N 1
ATOM 2223 C CA . MET A 1 278 ? -4.778 -1.139 12.777 1.00 90.19 278 MET A CA 1
ATOM 2224 C C . MET A 1 278 ? -5.814 -1.977 12.003 1.00 90.19 278 MET A C 1
ATOM 2226 O O . MET A 1 278 ? -5.555 -3.157 11.754 1.00 90.19 278 MET A O 1
ATOM 2230 N N . PRO A 1 279 ? -6.989 -1.425 11.658 1.00 83.94 279 PRO A N 1
ATOM 2231 C CA . PRO A 1 279 ? -8.026 -2.208 11.000 1.00 83.94 279 PRO A CA 1
ATOM 2232 C C . PRO A 1 279 ? -7.596 -2.566 9.573 1.00 83.94 279 PRO A C 1
ATOM 2234 O O . PRO A 1 279 ? -6.772 -1.870 8.974 1.00 83.94 279 PRO A O 1
ATOM 2237 N N . GLU A 1 280 ? -8.180 -3.618 8.995 1.00 78.88 280 GLU A N 1
ATOM 2238 C CA . GLU A 1 280 ? -8.024 -3.863 7.561 1.00 78.88 280 GLU A CA 1
ATOM 2239 C C . GLU A 1 280 ? -8.668 -2.713 6.778 1.00 78.88 280 GLU A C 1
ATOM 2241 O O . GLU A 1 280 ? -9.870 -2.451 6.863 1.00 78.88 280 GLU A O 1
ATOM 2246 N N . LEU A 1 281 ? -7.842 -1.987 6.025 1.00 78.69 281 LEU A N 1
ATOM 2247 C CA . LEU A 1 281 ? -8.274 -0.834 5.249 1.00 78.69 281 LEU A CA 1
ATOM 2248 C C . LEU A 1 281 ? -8.410 -1.224 3.780 1.00 78.69 281 LEU A C 1
ATOM 2250 O O . LEU A 1 281 ? -7.438 -1.579 3.119 1.00 78.69 281 LEU A O 1
ATOM 2254 N N . HIS A 1 282 ? -9.621 -1.085 3.248 1.00 82.94 282 HIS A N 1
ATOM 2255 C CA . HIS A 1 282 ? -9.908 -1.182 1.815 1.00 82.94 282 HIS A CA 1
ATOM 2256 C C . HIS A 1 282 ? -10.041 0.220 1.214 1.00 82.94 282 HIS A C 1
ATOM 2258 O O . HIS A 1 282 ? -11.087 0.611 0.700 1.00 82.94 282 HIS A O 1
ATOM 2264 N N . TYR A 1 283 ? -8.991 1.025 1.369 1.00 89.12 283 TYR A N 1
ATOM 2265 C CA . TYR A 1 283 ? -8.962 2.403 0.890 1.00 89.12 283 TYR A CA 1
ATOM 2266 C C . TYR A 1 283 ? -8.604 2.493 -0.599 1.00 89.12 283 TYR A C 1
ATOM 2268 O O . TYR A 1 283 ? -9.118 3.357 -1.307 1.00 89.12 283 TYR A O 1
ATOM 2276 N N . ILE A 1 284 ? -7.743 1.603 -1.085 1.00 92.62 284 ILE A N 1
ATOM 2277 C CA . ILE A 1 284 ? -7.378 1.484 -2.497 1.00 92.62 284 ILE A CA 1
ATOM 2278 C C . ILE A 1 284 ? -8.471 0.715 -3.241 1.00 92.62 284 ILE A C 1
ATOM 2280 O O . ILE A 1 284 ? -8.835 -0.391 -2.849 1.00 92.62 284 ILE A O 1
ATOM 2284 N N . ASP A 1 285 ? -8.972 1.305 -4.326 1.00 93.69 285 ASP A N 1
ATOM 2285 C CA . ASP A 1 285 ? -9.929 0.672 -5.232 1.00 93.69 285 ASP A CA 1
ATOM 2286 C C . ASP A 1 285 ? -9.220 -0.249 -6.222 1.00 93.69 285 ASP A C 1
ATOM 2288 O O . ASP A 1 285 ? -9.485 -1.447 -6.296 1.00 93.69 285 ASP A O 1
ATOM 2292 N N . HIS A 1 286 ? -8.294 0.335 -6.979 1.00 95.50 286 HIS A N 1
ATOM 2293 C CA . HIS A 1 286 ? -7.477 -0.348 -7.965 1.00 95.50 286 HIS A CA 1
ATOM 2294 C C . HIS A 1 286 ? -6.226 0.482 -8.278 1.00 95.50 286 HIS A C 1
ATOM 2296 O O . HIS A 1 286 ? -6.133 1.673 -7.962 1.00 95.50 286 HIS A O 1
ATOM 2302 N N . TYR A 1 287 ? -5.271 -0.159 -8.934 1.00 98.00 287 TYR A N 1
ATOM 2303 C CA . TYR A 1 287 ? -4.063 0.450 -9.474 1.00 98.00 287 TYR A CA 1
ATOM 2304 C C . TYR A 1 287 ? -4.253 0.688 -10.965 1.00 98.00 287 TYR A C 1
ATOM 2306 O O . TYR A 1 287 ? -4.924 -0.097 -11.634 1.00 98.00 287 TYR A O 1
ATOM 2314 N N . TYR A 1 288 ? -3.649 1.734 -11.512 1.00 98.06 288 TYR A N 1
ATOM 2315 C CA . TYR A 1 288 ? -3.660 1.973 -12.948 1.00 98.06 288 TYR A CA 1
ATOM 2316 C C . TYR A 1 288 ? -2.253 2.188 -13.488 1.00 98.06 288 TYR A C 1
ATOM 2318 O O . TYR A 1 288 ? -1.389 2.746 -12.816 1.00 98.06 288 TYR A O 1
ATOM 2326 N N . VAL A 1 289 ? -2.039 1.765 -14.730 1.00 98.56 289 VAL A N 1
ATOM 2327 C CA . VAL A 1 289 ? -0.809 2.010 -15.484 1.00 98.56 289 VAL A CA 1
ATOM 2328 C C . VAL A 1 289 ? -1.156 2.788 -16.741 1.00 98.56 289 VAL A C 1
ATOM 2330 O O . VAL A 1 289 ? -2.045 2.391 -17.499 1.00 98.56 289 VAL A O 1
ATOM 2333 N N . VAL A 1 290 ? -0.446 3.890 -16.958 1.00 98.06 290 VAL A N 1
ATOM 2334 C CA . VAL A 1 290 ? -0.533 4.717 -18.161 1.00 98.06 290 VAL A CA 1
ATOM 2335 C C . VAL A 1 290 ? 0.680 4.440 -19.039 1.00 98.06 290 VAL A C 1
ATOM 2337 O O . VAL A 1 290 ? 1.811 4.563 -18.573 1.00 98.06 290 VAL A O 1
ATOM 2340 N N . GLU A 1 291 ? 0.452 4.099 -20.311 1.00 96.19 291 GLU A N 1
ATOM 2341 C CA . GLU A 1 291 ? 1.549 3.758 -21.234 1.00 96.19 291 GLU A CA 1
ATOM 2342 C C . GLU A 1 291 ? 2.432 4.965 -21.594 1.00 96.19 291 GLU A C 1
ATOM 2344 O O . GLU A 1 291 ? 3.643 4.819 -21.734 1.00 96.19 291 GLU A O 1
ATOM 2349 N N . ASP A 1 292 ? 1.836 6.150 -21.761 1.00 96.06 292 ASP A N 1
ATOM 2350 C CA . ASP A 1 292 ? 2.552 7.395 -22.058 1.00 96.06 292 ASP A CA 1
ATOM 2351 C C . ASP A 1 292 ? 1.693 8.628 -21.725 1.00 96.06 292 ASP A C 1
ATOM 2353 O O . ASP A 1 292 ? 0.712 8.924 -22.414 1.00 96.06 292 ASP A O 1
ATOM 2357 N N . LEU A 1 293 ? 2.077 9.375 -20.686 1.00 94.88 293 LEU A N 1
ATOM 2358 C CA . LEU A 1 293 ? 1.436 10.626 -20.273 1.00 94.88 293 LEU A CA 1
ATOM 2359 C C . LEU A 1 293 ? 1.575 11.752 -21.312 1.00 94.88 293 LEU A C 1
ATOM 2361 O O . LEU A 1 293 ? 0.803 12.713 -21.273 1.00 94.88 293 LEU A O 1
ATOM 2365 N N . GLN A 1 294 ? 2.527 11.660 -22.245 1.00 93.56 294 GLN A N 1
ATOM 2366 C CA . GLN A 1 294 ? 2.748 12.670 -23.287 1.00 93.56 294 GLN A CA 1
ATOM 2367 C C . GLN A 1 294 ? 1.926 12.418 -24.557 1.00 93.56 294 GLN A C 1
ATOM 2369 O O . GLN A 1 294 ? 1.909 13.260 -25.466 1.00 93.56 294 GLN A O 1
ATOM 2374 N N . LYS A 1 295 ? 1.201 11.295 -24.627 1.00 93.81 295 LYS A N 1
ATOM 2375 C CA . LYS A 1 295 ? 0.393 10.930 -25.789 1.00 93.81 295 LYS A CA 1
ATOM 2376 C C . LYS A 1 295 ? -0.645 12.007 -26.114 1.00 93.81 295 LYS A C 1
ATOM 2378 O O . LYS A 1 295 ? -1.473 12.399 -25.291 1.00 93.81 295 LYS A O 1
ATOM 2383 N N . GLN A 1 296 ? -0.675 12.434 -27.377 1.00 92.06 296 GLN A N 1
ATOM 2384 C CA . GLN A 1 296 ? -1.722 13.330 -27.866 1.00 92.06 296 GLN A CA 1
ATOM 2385 C C . GLN A 1 296 ? -3.054 12.580 -28.016 1.00 92.06 296 GLN A C 1
ATOM 2387 O O . GLN A 1 296 ? -3.190 11.680 -28.845 1.00 92.06 296 GLN A O 1
ATOM 2392 N N . GLY A 1 297 ? -4.069 12.993 -27.255 1.00 91.50 297 GLY A N 1
ATOM 2393 C CA . GLY A 1 297 ? -5.421 12.437 -27.329 1.00 91.50 297 GLY A CA 1
ATOM 2394 C C . GLY A 1 297 ? -5.769 11.575 -26.118 1.00 91.50 297 GLY A C 1
ATOM 2395 O O . GLY A 1 297 ? -5.459 11.936 -24.989 1.00 91.50 297 GLY A O 1
ATOM 2396 N N . LYS A 1 298 ? -6.488 10.468 -26.340 1.00 93.25 298 LYS A N 1
ATOM 2397 C CA . LYS A 1 298 ? -6.883 9.562 -25.255 1.00 93.25 298 LYS A CA 1
ATOM 2398 C C . LYS A 1 298 ? -5.667 8.752 -24.791 1.00 93.25 298 LYS A C 1
ATOM 2400 O O . LYS A 1 298 ? -5.049 8.070 -25.611 1.00 93.25 298 LYS A O 1
ATOM 2405 N N . LEU A 1 299 ? -5.384 8.818 -23.491 1.00 95.50 299 LEU A N 1
ATOM 2406 C CA . LEU A 1 299 ? -4.370 8.001 -22.829 1.00 95.50 299 LEU A CA 1
ATOM 2407 C C . LEU A 1 299 ? -4.766 6.520 -22.851 1.00 95.50 299 LEU A C 1
ATOM 2409 O O . LEU A 1 299 ? -5.951 6.186 -22.729 1.00 95.50 299 LEU A O 1
ATOM 2413 N N . ASP A 1 300 ? -3.772 5.650 -22.996 1.00 96.25 300 ASP A N 1
ATOM 2414 C CA . ASP A 1 300 ? -3.943 4.210 -22.827 1.00 96.25 300 ASP A CA 1
ATOM 2415 C C . ASP A 1 300 ? -3.707 3.885 -21.353 1.00 96.25 300 ASP A C 1
ATOM 2417 O O . ASP A 1 300 ? -2.590 4.014 -20.854 1.00 96.25 300 ASP A O 1
ATOM 2421 N N . ILE A 1 301 ? -4.791 3.541 -20.658 1.00 97.31 301 ILE A N 1
ATOM 2422 C CA . ILE A 1 301 ? -4.808 3.260 -19.222 1.00 97.31 301 ILE A CA 1
ATOM 2423 C C . ILE A 1 301 ? -5.285 1.823 -19.037 1.00 97.31 301 ILE A C 1
ATOM 2425 O O . ILE A 1 301 ? -6.307 1.434 -19.612 1.00 97.31 301 ILE A O 1
ATOM 2429 N N . ARG A 1 302 ? -4.547 1.044 -18.247 1.00 98.12 302 ARG A N 1
ATOM 2430 C CA . ARG A 1 302 ? -4.928 -0.306 -17.813 1.00 98.12 302 ARG A CA 1
ATOM 2431 C C . ARG A 1 302 ? -5.099 -0.317 -16.303 1.00 98.12 302 ARG A C 1
ATOM 2433 O O . ARG A 1 302 ? -4.294 0.290 -15.607 1.00 98.12 302 ARG A O 1
ATOM 2440 N N . GLU A 1 303 ? -6.130 -0.997 -15.825 1.00 98.00 303 GLU A N 1
ATOM 2441 C CA . GLU A 1 303 ? -6.494 -1.075 -14.408 1.00 98.00 303 GLU A CA 1
ATOM 2442 C C . GLU A 1 303 ? -6.201 -2.481 -13.871 1.00 98.00 303 GLU A C 1
ATOM 2444 O O . GLU A 1 303 ? -6.415 -3.471 -14.574 1.00 98.00 303 GLU A O 1
ATOM 2449 N N . TYR A 1 304 ? -5.737 -2.563 -12.627 1.00 98.12 304 TYR A N 1
ATOM 2450 C CA . TYR A 1 304 ? -5.310 -3.791 -11.963 1.00 98.12 304 TYR A CA 1
ATOM 2451 C C . TYR A 1 304 ? -5.818 -3.817 -10.524 1.00 98.12 304 TYR A C 1
ATOM 2453 O O . TYR A 1 304 ? -5.754 -2.817 -9.811 1.00 98.12 304 TYR A O 1
ATOM 2461 N N . SER A 1 305 ? -6.267 -4.981 -10.057 1.00 95.62 305 SER A N 1
ATOM 2462 C CA . SER A 1 305 ? -6.648 -5.174 -8.652 1.00 95.62 305 SER A CA 1
ATOM 2463 C C . SER A 1 305 ? -5.453 -5.454 -7.734 1.00 95.62 305 SER A C 1
ATOM 2465 O O . SER A 1 305 ? -5.588 -5.351 -6.521 1.00 95.62 305 SER A O 1
ATOM 2467 N N . SER A 1 306 ? -4.297 -5.835 -8.294 1.00 96.38 306 SER A N 1
ATOM 2468 C CA . SER A 1 306 ? -3.077 -6.154 -7.545 1.00 96.38 306 SER A CA 1
ATOM 2469 C C . SER A 1 306 ? -1.960 -5.166 -7.860 1.00 96.38 306 SER A C 1
ATOM 2471 O O . SER A 1 306 ? -1.678 -4.901 -9.029 1.00 96.38 306 SER A O 1
ATOM 2473 N N . LEU A 1 307 ? -1.275 -4.688 -6.819 1.00 96.44 307 LEU A N 1
ATOM 2474 C CA . LEU A 1 307 ? -0.097 -3.833 -6.960 1.00 96.44 307 LEU A CA 1
ATOM 2475 C C . LEU A 1 307 ? 1.043 -4.550 -7.689 1.00 96.44 307 LEU A C 1
ATOM 2477 O O . LEU A 1 307 ? 1.698 -3.953 -8.538 1.00 96.44 307 LEU A O 1
ATOM 2481 N N . SER A 1 308 ? 1.266 -5.831 -7.380 1.00 95.81 308 SER A N 1
ATOM 2482 C CA . SER A 1 308 ? 2.347 -6.615 -7.985 1.00 95.81 308 SER A CA 1
ATOM 2483 C C . SER A 1 308 ? 2.171 -6.763 -9.496 1.00 95.81 308 SER A C 1
ATOM 2485 O O . SER A 1 308 ? 3.122 -6.572 -10.247 1.00 95.81 308 SER A O 1
ATOM 2487 N N . GLU A 1 309 ? 0.942 -7.023 -9.948 1.00 97.50 309 GLU A N 1
ATOM 2488 C CA . GLU A 1 309 ? 0.609 -7.132 -11.371 1.00 97.50 309 GLU A CA 1
ATOM 2489 C C . GLU A 1 309 ? 0.721 -5.772 -12.076 1.00 97.50 309 GLU A C 1
ATOM 2491 O O . GLU A 1 309 ? 1.248 -5.691 -13.188 1.00 97.50 309 GLU A O 1
ATOM 2496 N N . ALA A 1 310 ? 0.272 -4.693 -11.424 1.00 98.19 310 ALA A N 1
ATOM 2497 C CA . ALA A 1 310 ? 0.419 -3.338 -11.950 1.00 98.19 310 ALA A CA 1
ATOM 2498 C C . ALA A 1 310 ? 1.895 -2.962 -12.137 1.00 98.19 310 ALA A C 1
ATOM 2500 O O . ALA A 1 310 ? 2.258 -2.433 -13.184 1.00 98.19 310 ALA A O 1
ATOM 2501 N N . LEU A 1 311 ? 2.747 -3.267 -11.154 1.00 97.19 311 LEU A N 1
ATOM 2502 C CA . LEU A 1 311 ? 4.187 -3.013 -11.214 1.00 97.19 311 LEU A CA 1
ATOM 2503 C C . LEU A 1 311 ? 4.885 -3.824 -12.299 1.00 97.19 311 LEU A C 1
ATOM 2505 O O . LEU A 1 311 ? 5.661 -3.259 -13.059 1.00 97.19 311 LEU A O 1
ATOM 2509 N N . GLU A 1 312 ? 4.587 -5.119 -12.415 1.00 96.06 312 GLU A N 1
ATOM 2510 C CA . GLU A 1 312 ? 5.153 -5.963 -13.473 1.00 96.06 312 GLU A CA 1
ATOM 2511 C C . GLU A 1 312 ? 4.835 -5.384 -14.861 1.00 96.06 312 GLU A C 1
ATOM 2513 O O . GLU A 1 312 ? 5.723 -5.211 -15.698 1.00 96.06 312 GLU A O 1
ATOM 2518 N N . ASN A 1 313 ? 3.577 -4.993 -15.084 1.00 97.25 313 ASN A N 1
ATOM 2519 C CA . ASN A 1 313 ? 3.164 -4.370 -16.341 1.00 97.25 313 ASN A CA 1
ATOM 2520 C C . ASN A 1 313 ? 3.749 -2.963 -16.528 1.00 97.25 313 ASN A C 1
ATOM 2522 O O . ASN A 1 313 ? 3.997 -2.562 -17.661 1.00 97.25 313 ASN A O 1
ATOM 2526 N N . TYR A 1 314 ? 3.963 -2.209 -15.450 1.00 97.12 314 TYR A N 1
ATOM 2527 C CA . TYR A 1 314 ? 4.625 -0.908 -15.493 1.00 97.12 314 TYR A CA 1
ATOM 2528 C C . TYR A 1 314 ? 6.102 -1.037 -15.888 1.00 97.12 314 TYR A C 1
ATOM 2530 O O . TYR A 1 314 ? 6.571 -0.306 -16.763 1.00 97.12 314 TYR A O 1
ATOM 2538 N N . PHE A 1 315 ? 6.837 -1.980 -15.300 1.00 94.31 315 PHE A N 1
ATOM 2539 C CA . PHE A 1 315 ? 8.247 -2.213 -15.617 1.00 94.31 315 PHE A CA 1
ATOM 2540 C C . PHE A 1 315 ? 8.446 -2.742 -17.037 1.00 94.31 315 PHE A C 1
ATOM 2542 O O . PHE A 1 315 ? 9.383 -2.324 -17.706 1.00 94.31 315 PHE A O 1
ATOM 2549 N N . ALA A 1 316 ? 7.508 -3.541 -17.553 1.00 93.38 316 ALA A N 1
ATOM 2550 C CA . ALA A 1 316 ? 7.533 -4.011 -18.938 1.00 93.38 316 ALA A CA 1
ATOM 2551 C C . ALA A 1 316 ? 7.320 -2.903 -19.995 1.00 93.38 316 ALA A C 1
ATOM 2553 O O . ALA A 1 316 ? 7.501 -3.151 -21.188 1.00 93.38 316 ALA A O 1
ATOM 2554 N N . LEU A 1 317 ? 6.891 -1.696 -19.604 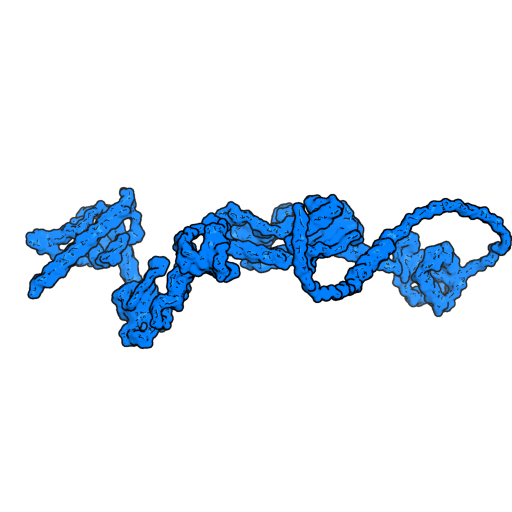1.00 93.19 317 LEU A N 1
ATOM 2555 C CA . LEU A 1 317 ? 6.729 -0.585 -20.540 1.00 93.19 317 LEU A CA 1
ATOM 2556 C C . LEU A 1 317 ? 8.073 0.096 -20.851 1.00 93.19 317 LEU A C 1
ATOM 2558 O O . LEU A 1 317 ? 8.857 0.329 -19.926 1.00 93.19 317 LEU A O 1
ATOM 2562 N N . PRO A 1 318 ? 8.296 0.533 -22.107 1.00 90.38 318 PRO A N 1
ATOM 2563 C CA . PRO A 1 318 ? 9.527 1.216 -22.491 1.00 90.38 318 PRO A CA 1
ATOM 2564 C C . PRO A 1 318 ? 9.786 2.486 -21.670 1.00 90.38 318 PRO A C 1
ATOM 2566 O O . PRO A 1 318 ? 8.908 3.343 -21.545 1.00 90.38 318 PRO A O 1
ATOM 2569 N N . THR A 1 319 ? 11.007 2.635 -21.155 1.00 89.81 319 THR A N 1
ATOM 2570 C CA . THR A 1 319 ? 11.441 3.764 -20.305 1.00 89.81 319 THR A CA 1
ATOM 2571 C C . THR A 1 319 ? 11.626 5.072 -21.082 1.00 89.81 319 THR A C 1
ATOM 2573 O O . THR A 1 319 ? 11.618 6.154 -20.501 1.00 89.81 319 THR A O 1
ATOM 2576 N N . HIS A 1 320 ? 11.693 5.015 -22.416 1.00 90.06 320 HIS A N 1
ATOM 2577 C CA . HIS A 1 320 ? 11.716 6.210 -23.265 1.00 90.06 320 HIS A CA 1
ATOM 2578 C C . HIS A 1 320 ? 10.374 6.965 -23.314 1.00 90.06 320 HIS A C 1
ATOM 2580 O O . HIS A 1 320 ? 10.305 8.076 -23.844 1.00 90.06 320 HIS A O 1
ATOM 2586 N N . LYS A 1 321 ? 9.297 6.373 -22.781 1.00 92.06 321 LYS A N 1
ATOM 2587 C CA . LYS A 1 321 ? 7.970 6.992 -22.662 1.00 92.06 321 LYS A CA 1
ATOM 2588 C C . LYS A 1 321 ? 7.757 7.550 -21.263 1.00 92.06 321 LYS A C 1
ATOM 2590 O O . LYS A 1 321 ? 8.268 7.016 -20.284 1.00 92.06 321 LYS A O 1
ATOM 2595 N N . MET A 1 322 ? 6.903 8.568 -21.145 1.00 94.31 322 MET A N 1
ATOM 2596 C CA . MET A 1 322 ? 6.500 9.103 -19.842 1.00 94.31 322 MET A CA 1
ATOM 2597 C C . MET A 1 322 ? 5.403 8.226 -19.215 1.00 94.31 322 MET A C 1
ATOM 2599 O O . MET A 1 322 ? 4.262 8.660 -19.053 1.00 94.31 322 MET A O 1
ATOM 2603 N N . LYS A 1 323 ? 5.724 6.961 -18.927 1.00 95.88 323 LYS A N 1
ATOM 2604 C CA . LYS A 1 323 ? 4.809 6.008 -18.283 1.00 95.88 323 LYS A CA 1
ATOM 2605 C C . LYS A 1 323 ? 4.526 6.403 -16.830 1.00 95.88 323 LYS A C 1
ATOM 2607 O O . LYS A 1 323 ? 5.339 7.072 -16.189 1.00 95.88 323 LYS A O 1
ATOM 2612 N N . ALA A 1 324 ? 3.377 5.985 -16.304 1.00 98.12 324 ALA A N 1
ATOM 2613 C CA . ALA A 1 324 ? 3.021 6.219 -14.904 1.00 98.12 324 ALA A CA 1
ATOM 2614 C C . ALA A 1 324 ? 2.296 5.026 -14.282 1.00 98.12 324 ALA A C 1
ATOM 2616 O O . ALA A 1 324 ? 1.489 4.376 -14.946 1.00 98.12 324 ALA A O 1
ATOM 2617 N N . LEU A 1 325 ? 2.559 4.781 -12.999 1.00 98.44 325 LEU A N 1
ATOM 2618 C CA . LEU A 1 325 ? 1.762 3.903 -12.147 1.00 98.44 325 LEU A CA 1
ATOM 2619 C C . LEU A 1 325 ? 1.056 4.773 -11.121 1.00 98.44 325 LEU A C 1
ATOM 2621 O O . LEU A 1 325 ? 1.692 5.565 -10.426 1.00 98.44 325 LEU A O 1
ATOM 2625 N N . GLY A 1 326 ? -0.256 4.624 -11.012 1.00 97.50 326 GLY A N 1
ATOM 2626 C CA . GLY A 1 326 ? -1.055 5.356 -10.050 1.00 97.50 326 GLY A CA 1
ATOM 2627 C C . GLY A 1 326 ? -2.066 4.489 -9.327 1.00 97.50 326 GLY A C 1
ATOM 2628 O O . GLY A 1 326 ? -2.229 3.297 -9.588 1.00 97.50 326 GLY A O 1
ATOM 2629 N N . ILE A 1 327 ? -2.727 5.120 -8.371 1.00 96.75 327 ILE A N 1
ATOM 2630 C CA . ILE A 1 327 ? -3.697 4.504 -7.477 1.00 96.75 327 ILE A CA 1
ATOM 2631 C C . ILE A 1 327 ? -4.997 5.277 -7.621 1.00 96.75 327 ILE A C 1
ATOM 2633 O O . ILE A 1 327 ? -4.983 6.509 -7.667 1.00 96.75 327 ILE A O 1
ATOM 2637 N N . GLN A 1 328 ? -6.118 4.565 -7.659 1.00 94.62 328 GLN A N 1
ATOM 2638 C CA . GLN A 1 328 ? -7.433 5.136 -7.411 1.00 94.62 328 GLN A CA 1
ATOM 2639 C C . GLN A 1 328 ? -7.924 4.692 -6.030 1.00 94.62 328 GLN A C 1
ATOM 2641 O O . GLN A 1 328 ? -7.840 3.514 -5.687 1.00 94.62 328 GLN A O 1
ATOM 2646 N N . ASN A 1 329 ? -8.431 5.630 -5.230 1.00 90.56 329 ASN A N 1
ATOM 2647 C CA . ASN A 1 329 ? -8.991 5.338 -3.909 1.00 90.56 329 ASN A CA 1
ATOM 2648 C C . ASN A 1 329 ? -10.524 5.162 -3.935 1.00 90.56 329 ASN A C 1
ATOM 2650 O O . ASN A 1 329 ? -11.207 5.497 -4.909 1.00 90.56 329 ASN A O 1
ATOM 2654 N N . GLN A 1 330 ? -11.064 4.654 -2.828 1.00 81.62 330 GLN A N 1
ATOM 2655 C CA . GLN A 1 330 ? -12.495 4.553 -2.547 1.00 81.62 330 GLN A CA 1
ATOM 2656 C C . GLN A 1 330 ? -12.981 5.715 -1.647 1.00 81.62 330 GLN A C 1
ATOM 2658 O O . GLN A 1 330 ? -12.225 6.610 -1.284 1.00 81.62 330 GLN A O 1
ATOM 2663 N N . SER A 1 331 ? -14.291 5.729 -1.358 1.00 57.53 331 SER A N 1
ATOM 2664 C CA . SER A 1 331 ? -15.058 6.613 -0.444 1.00 57.53 331 SER A CA 1
ATOM 2665 C C . SER A 1 331 ? -14.250 7.401 0.621 1.00 57.53 331 SER A C 1
ATOM 2667 O O . SER A 1 331 ? -13.358 6.832 1.243 1.00 57.53 331 SER A O 1
ATOM 2669 N N . PRO A 1 332 ? -14.588 8.674 0.952 1.00 53.66 332 PRO A N 1
ATOM 2670 C CA . PRO A 1 332 ? -15.841 9.379 0.645 1.00 53.66 332 PRO A CA 1
ATOM 2671 C C . PRO A 1 332 ? -15.855 10.154 -0.678 1.00 53.66 332 PRO A C 1
ATOM 2673 O O . PRO A 1 332 ? -16.926 10.572 -1.116 1.00 53.66 332 PRO A O 1
ATOM 2676 N N . LEU A 1 333 ? -14.710 10.339 -1.341 1.00 63.06 333 LEU A N 1
ATOM 2677 C CA . LEU A 1 333 ? -14.628 10.936 -2.678 1.00 63.06 333 LEU A CA 1
ATOM 2678 C C . LEU A 1 333 ? -13.498 10.261 -3.468 1.00 63.06 333 LEU A C 1
ATOM 2680 O O . LEU A 1 333 ? -12.340 10.536 -3.149 1.00 63.06 333 LEU A O 1
ATOM 2684 N N . PRO A 1 334 ? -13.828 9.446 -4.489 1.00 77.44 334 PRO A N 1
ATOM 2685 C CA . PRO A 1 334 ? -12.835 8.828 -5.354 1.00 77.44 334 PRO A CA 1
ATOM 2686 C C . PRO A 1 334 ? -11.915 9.875 -5.984 1.00 77.44 334 PRO A C 1
ATOM 2688 O O . PRO A 1 334 ? -12.368 10.913 -6.481 1.00 77.44 334 PRO A O 1
ATOM 2691 N N . GLY A 1 335 ? -10.625 9.591 -5.961 1.00 87.56 335 GLY A N 1
ATOM 2692 C CA . GLY A 1 335 ? -9.556 10.364 -6.560 1.00 87.56 335 GLY A CA 1
ATOM 2693 C C . GLY A 1 335 ? -8.462 9.429 -7.057 1.00 87.56 335 GLY A C 1
ATOM 2694 O O . GLY A 1 335 ? -8.281 8.332 -6.533 1.00 87.56 335 GLY A O 1
ATOM 2695 N N . SER A 1 336 ? -7.735 9.886 -8.069 1.00 92.88 336 SER A N 1
ATOM 2696 C CA . SER A 1 336 ? -6.612 9.178 -8.675 1.00 92.88 336 SER A CA 1
ATOM 2697 C C . SER A 1 336 ? -5.351 10.029 -8.567 1.00 92.88 336 SER A C 1
ATOM 2699 O O . SER A 1 336 ? -5.405 11.230 -8.851 1.00 92.88 336 SER A O 1
ATOM 2701 N N . LEU A 1 337 ? -4.235 9.424 -8.169 1.00 95.12 337 LEU A N 1
ATOM 2702 C CA . LEU A 1 337 ? -2.917 10.057 -8.163 1.00 95.12 337 LEU A CA 1
ATOM 2703 C C . LEU A 1 337 ? -1.886 9.103 -8.756 1.00 95.12 337 LEU A C 1
ATOM 2705 O O . LEU A 1 337 ? -1.940 7.898 -8.511 1.00 95.12 337 LEU A O 1
ATOM 2709 N N . ASP A 1 338 ? -0.928 9.661 -9.489 1.00 96.38 338 ASP A N 1
ATOM 2710 C CA . ASP A 1 338 ? 0.253 8.921 -9.921 1.00 96.38 338 ASP A CA 1
ATOM 2711 C C . ASP A 1 338 ? 1.185 8.772 -8.721 1.00 96.38 338 ASP A C 1
ATOM 2713 O O . ASP A 1 338 ? 1.406 9.744 -8.004 1.00 96.38 338 ASP A O 1
ATOM 2717 N N . PHE A 1 339 ? 1.733 7.580 -8.512 1.00 96.81 339 PHE A N 1
ATOM 2718 C CA . PHE A 1 339 ? 2.696 7.263 -7.455 1.00 96.81 339 PHE A CA 1
ATOM 2719 C C . PHE A 1 339 ? 4.094 7.022 -8.014 1.00 96.81 339 PHE A C 1
ATOM 2721 O O . PHE A 1 339 ? 5.067 7.318 -7.329 1.00 96.81 339 PHE A O 1
ATOM 2728 N N . ILE A 1 340 ? 4.196 6.558 -9.262 1.00 97.25 340 ILE A N 1
ATOM 2729 C CA . ILE A 1 340 ? 5.447 6.491 -10.018 1.00 97.25 340 ILE A CA 1
ATOM 2730 C C . ILE A 1 340 ? 5.248 7.220 -11.344 1.00 97.25 340 ILE A C 1
ATOM 2732 O O . ILE A 1 340 ? 4.234 7.023 -12.018 1.00 97.25 340 ILE A O 1
ATOM 2736 N N . GLN A 1 341 ? 6.215 8.049 -11.728 1.00 96.06 341 GLN A N 1
ATOM 2737 C CA . GLN A 1 341 ? 6.301 8.631 -13.065 1.00 96.06 341 GLN A CA 1
ATOM 2738 C C . GLN A 1 341 ? 7.703 8.433 -13.635 1.00 96.06 341 GLN A C 1
ATOM 2740 O O . GLN A 1 341 ? 8.679 8.868 -13.023 1.00 96.06 341 GLN A O 1
ATOM 2745 N N . CYS A 1 342 ? 7.785 7.869 -14.838 1.00 93.88 342 CYS A N 1
ATOM 2746 C CA . CYS A 1 342 ? 9.027 7.797 -15.595 1.00 93.88 342 CYS A CA 1
ATOM 2747 C C . CYS A 1 342 ? 9.311 9.150 -16.252 1.00 93.88 342 CYS A C 1
ATOM 2749 O O . CYS A 1 342 ? 8.496 9.657 -17.032 1.00 93.88 342 CYS A O 1
ATOM 2751 N N . LYS A 1 343 ? 10.450 9.766 -15.936 1.00 89.50 343 LYS A N 1
ATOM 2752 C CA . LYS A 1 343 ? 10.899 11.027 -16.532 1.00 89.50 343 LYS A CA 1
ATOM 2753 C C . LYS A 1 343 ? 12.292 10.820 -17.095 1.00 89.50 343 LYS A C 1
ATOM 2755 O O . LYS A 1 343 ? 13.218 10.491 -16.373 1.00 89.50 343 LYS A O 1
ATOM 2760 N N . ASN A 1 344 ? 12.425 11.032 -18.402 1.00 85.75 344 ASN A N 1
ATOM 2761 C CA . ASN A 1 344 ? 13.699 10.913 -19.109 1.00 85.75 344 ASN A CA 1
ATOM 2762 C C . ASN A 1 344 ? 14.410 9.558 -18.897 1.00 85.75 344 ASN A C 1
ATOM 2764 O O . ASN A 1 344 ? 15.625 9.523 -18.757 1.00 85.75 344 ASN A O 1
ATOM 2768 N N . GLY A 1 345 ? 13.659 8.452 -18.863 1.00 87.00 345 GLY A N 1
ATOM 2769 C CA . GLY A 1 345 ? 14.218 7.109 -18.665 1.00 87.00 345 GLY A CA 1
ATOM 2770 C C . GLY A 1 345 ? 14.301 6.639 -17.216 1.00 87.00 345 GLY A C 1
ATOM 2771 O O . GLY A 1 345 ? 14.568 5.463 -16.999 1.00 87.00 345 GLY A O 1
ATOM 2772 N N . VAL A 1 346 ? 14.047 7.520 -16.243 1.00 88.56 346 VAL A N 1
ATOM 2773 C CA . VAL A 1 346 ? 14.201 7.230 -14.812 1.00 88.56 346 VAL A CA 1
ATOM 2774 C C . VAL A 1 346 ? 12.842 7.235 -14.118 1.00 88.56 346 VAL A C 1
ATOM 2776 O O . VAL A 1 346 ? 12.045 8.161 -14.282 1.00 88.56 346 VAL A O 1
ATOM 2779 N N . ASP A 1 347 ? 12.562 6.191 -13.345 1.00 92.81 347 ASP A N 1
ATOM 2780 C CA . ASP A 1 347 ? 11.332 6.064 -12.568 1.00 92.81 347 ASP A CA 1
ATOM 2781 C C . ASP A 1 347 ? 11.442 6.822 -11.238 1.00 92.81 347 ASP A C 1
ATOM 2783 O O . ASP A 1 347 ? 12.330 6.565 -10.429 1.00 92.81 347 ASP A O 1
ATOM 2787 N N . HIS A 1 348 ? 10.515 7.750 -10.985 1.00 91.19 348 HIS A N 1
ATOM 2788 C CA . HIS A 1 348 ? 10.489 8.537 -9.751 1.00 91.19 348 HIS A CA 1
ATOM 2789 C C . HIS A 1 348 ? 9.208 8.310 -8.960 1.00 91.19 348 HIS A C 1
ATOM 2791 O O . HIS A 1 348 ? 8.107 8.415 -9.511 1.00 91.19 348 HIS A O 1
ATOM 2797 N N . LEU A 1 349 ? 9.350 8.124 -7.646 1.00 94.56 349 LEU A N 1
ATOM 2798 C CA . LEU A 1 349 ? 8.231 8.237 -6.716 1.00 94.56 349 LEU A CA 1
ATOM 2799 C C . LEU A 1 349 ? 7.703 9.671 -6.689 1.00 94.56 349 LEU A C 1
ATOM 2801 O O . LEU A 1 349 ? 8.461 10.638 -6.581 1.00 94.56 349 LEU A O 1
ATOM 2805 N N . THR A 1 350 ? 6.385 9.817 -6.767 1.00 94.12 350 THR A N 1
ATOM 2806 C CA . THR A 1 350 ? 5.736 11.110 -6.558 1.00 94.12 350 THR A CA 1
ATOM 2807 C C . THR A 1 350 ? 5.465 11.332 -5.070 1.00 94.12 350 THR A C 1
ATOM 2809 O O . THR A 1 350 ? 5.358 10.398 -4.274 1.00 94.12 350 THR A O 1
ATOM 2812 N N . GLU A 1 351 ? 5.291 12.598 -4.696 1.00 91.56 351 GLU A N 1
ATOM 2813 C CA . GLU A 1 351 ? 4.953 12.990 -3.323 1.00 91.56 351 GLU A CA 1
ATOM 2814 C C . GLU A 1 351 ? 3.589 13.682 -3.235 1.00 91.56 351 GLU A C 1
ATOM 2816 O O . GLU A 1 351 ? 3.234 14.243 -2.201 1.00 91.56 351 GLU A O 1
ATOM 2821 N N . ASP A 1 352 ? 2.804 13.709 -4.313 1.00 90.50 352 ASP A N 1
ATOM 2822 C CA . ASP A 1 352 ? 1.556 14.482 -4.341 1.00 90.50 352 ASP A CA 1
ATOM 2823 C C . ASP A 1 352 ? 0.514 13.954 -3.347 1.00 90.50 352 ASP A C 1
ATOM 2825 O O . ASP A 1 352 ? -0.256 14.735 -2.783 1.00 90.50 352 ASP A O 1
ATOM 2829 N N . TRP A 1 353 ? 0.568 12.660 -3.033 1.00 89.19 353 TRP A N 1
ATOM 2830 C CA . TRP A 1 353 ? -0.226 12.021 -1.982 1.00 89.19 353 TRP A CA 1
ATOM 2831 C C . TRP A 1 353 ? 0.043 12.605 -0.580 1.00 89.19 353 TRP A C 1
ATOM 2833 O O . TRP A 1 353 ? -0.857 12.614 0.258 1.00 89.19 353 TRP A O 1
ATOM 2843 N N . THR A 1 354 ? 1.221 13.191 -0.328 1.00 88.19 354 THR A N 1
ATOM 2844 C CA . THR A 1 354 ? 1.530 13.871 0.949 1.00 88.19 354 THR A CA 1
ATOM 2845 C C . THR A 1 354 ? 0.840 15.231 1.080 1.00 88.19 354 THR A C 1
ATOM 2847 O O . THR A 1 354 ? 0.575 15.706 2.183 1.00 88.19 354 THR A O 1
ATOM 2850 N N . LYS A 1 355 ? 0.515 15.866 -0.054 1.00 87.06 355 LYS A N 1
ATOM 2851 C CA . LYS A 1 355 ? -0.019 17.237 -0.126 1.00 87.06 355 LYS A CA 1
ATOM 2852 C C . LYS A 1 355 ? -1.545 17.274 -0.101 1.00 87.06 355 LYS A C 1
ATOM 2854 O O . LYS A 1 355 ? -2.138 18.336 0.096 1.00 87.06 355 LYS A O 1
ATOM 2859 N N . VAL A 1 356 ? -2.194 16.133 -0.330 1.00 83.81 356 VAL A N 1
ATOM 2860 C CA . VAL A 1 356 ? -3.651 16.018 -0.385 1.00 83.81 356 VAL A CA 1
ATOM 2861 C C . VAL A 1 356 ? -4.139 15.316 0.875 1.00 83.81 356 VAL A C 1
ATOM 2863 O O . VAL A 1 356 ? -4.046 14.102 0.996 1.00 83.81 356 VAL A O 1
ATOM 2866 N N . THR A 1 357 ? -4.741 16.072 1.795 1.00 74.62 357 THR A N 1
ATOM 2867 C CA . THR A 1 357 ? -5.185 15.579 3.117 1.00 74.62 357 THR A CA 1
ATOM 2868 C C . THR A 1 357 ? -6.070 14.334 3.078 1.00 74.62 357 THR A C 1
ATOM 2870 O O . THR A 1 357 ? -6.081 13.560 4.024 1.00 74.62 357 THR A O 1
ATOM 2873 N N . ARG A 1 358 ? -6.808 14.103 1.985 1.00 81.62 358 ARG A N 1
ATOM 2874 C CA . ARG A 1 358 ? -7.665 12.916 1.845 1.00 81.62 358 ARG A CA 1
ATOM 2875 C C . ARG A 1 358 ? -6.906 11.613 1.627 1.00 81.62 358 ARG A C 1
ATOM 2877 O O . ARG A 1 358 ? -7.534 10.578 1.789 1.00 81.62 358 ARG A O 1
ATOM 2884 N N . TRP A 1 359 ? -5.629 11.668 1.257 1.00 87.94 359 TRP A N 1
ATOM 2885 C CA . TRP A 1 359 ? -4.775 10.506 0.989 1.00 87.94 359 TRP A CA 1
ATOM 2886 C C . TRP A 1 359 ? -4.007 10.023 2.219 1.00 87.94 359 TRP A C 1
ATOM 2888 O O . TRP A 1 359 ? -3.286 9.034 2.126 1.00 87.94 359 TRP A O 1
ATOM 2898 N N . LEU A 1 360 ? -4.187 10.689 3.365 1.00 87.06 360 LEU A N 1
ATOM 2899 C CA . LEU A 1 360 ? -3.634 10.279 4.649 1.00 87.06 360 LEU A CA 1
ATOM 2900 C C . LEU A 1 360 ? -4.266 8.962 5.113 1.00 87.06 360 LEU A C 1
ATOM 2902 O O . LEU A 1 360 ? -5.359 8.951 5.679 1.00 87.06 360 LEU A O 1
ATOM 2906 N N . ASN A 1 361 ? -3.600 7.850 4.804 1.00 87.69 361 ASN A N 1
ATOM 2907 C CA . ASN A 1 361 ? -4.102 6.508 5.065 1.00 87.69 361 ASN A CA 1
ATOM 2908 C C . ASN A 1 361 ? -2.945 5.493 5.229 1.00 87.69 361 ASN A C 1
ATOM 2910 O O . ASN A 1 361 ? -2.031 5.493 4.397 1.00 87.69 361 ASN A O 1
ATOM 2914 N N . PRO A 1 362 ? -2.995 4.579 6.219 1.00 87.50 362 PRO A N 1
ATOM 2915 C CA . PRO A 1 362 ? -1.975 3.543 6.413 1.00 87.50 362 PRO A CA 1
ATOM 2916 C C . PRO A 1 362 ? -1.734 2.645 5.194 1.00 87.50 362 PRO A C 1
ATOM 2918 O O . PRO A 1 362 ? -0.588 2.317 4.895 1.00 87.50 362 PRO A O 1
ATOM 2921 N N . GLN A 1 363 ? -2.779 2.306 4.432 1.00 89.56 363 GLN A N 1
ATOM 2922 C CA . GLN A 1 363 ? -2.642 1.488 3.223 1.00 89.56 363 GLN A CA 1
ATOM 2923 C C . GLN A 1 363 ? -1.818 2.203 2.139 1.00 89.56 363 GLN A C 1
ATOM 2925 O O . GLN A 1 363 ? -1.053 1.566 1.413 1.00 89.56 363 GLN A O 1
ATOM 2930 N N . ILE A 1 364 ? -1.936 3.534 2.044 1.00 91.88 364 ILE A N 1
ATOM 2931 C CA . ILE A 1 364 ? -1.125 4.348 1.128 1.00 91.88 364 ILE A CA 1
ATOM 2932 C C . ILE A 1 364 ? 0.332 4.367 1.581 1.00 91.88 364 ILE A C 1
ATOM 2934 O O . ILE A 1 364 ? 1.214 4.159 0.753 1.00 91.88 364 ILE A O 1
ATOM 2938 N N . TYR A 1 365 ? 0.589 4.541 2.881 1.00 88.75 365 TYR A N 1
ATOM 2939 C CA . TYR A 1 365 ? 1.948 4.500 3.423 1.00 88.75 365 TYR A CA 1
ATOM 2940 C C . TYR A 1 365 ? 2.651 3.180 3.092 1.00 88.75 365 TYR A C 1
ATOM 2942 O O . TYR A 1 365 ? 3.733 3.188 2.509 1.00 88.75 365 TYR A O 1
ATOM 2950 N N . GLN A 1 366 ? 2.007 2.051 3.404 1.00 88.75 366 GLN A N 1
ATOM 2951 C CA . GLN A 1 366 ? 2.540 0.714 3.121 1.00 88.75 366 GLN A CA 1
ATOM 2952 C C . GLN A 1 366 ? 2.815 0.520 1.632 1.00 88.75 366 GLN A C 1
ATOM 2954 O O . GLN A 1 366 ? 3.868 0.018 1.250 1.00 88.75 366 GLN A O 1
ATOM 2959 N N . THR A 1 367 ? 1.882 0.966 0.787 1.00 93.19 367 THR A N 1
ATOM 2960 C CA . THR A 1 367 ? 2.047 0.898 -0.665 1.00 93.19 367 THR A CA 1
ATOM 2961 C C . THR A 1 367 ? 3.275 1.686 -1.112 1.00 93.19 367 THR A C 1
ATOM 2963 O O . THR A 1 367 ? 4.065 1.173 -1.893 1.00 93.19 367 THR A O 1
ATOM 2966 N N . VAL A 1 368 ? 3.485 2.901 -0.598 1.00 93.12 368 VAL A N 1
ATOM 2967 C CA . VAL A 1 368 ? 4.656 3.722 -0.942 1.00 93.12 368 VAL A CA 1
ATOM 2968 C C . VAL A 1 368 ? 5.964 3.057 -0.514 1.00 93.12 368 VAL A C 1
ATOM 2970 O O . VAL A 1 368 ? 6.905 3.064 -1.303 1.00 93.12 368 VAL A O 1
ATOM 2973 N N . GLN A 1 369 ? 6.031 2.459 0.682 1.00 89.62 369 GLN A N 1
ATOM 2974 C CA . GLN A 1 369 ? 7.239 1.737 1.111 1.00 89.62 369 GLN A CA 1
ATOM 2975 C C . GLN A 1 369 ? 7.541 0.564 0.176 1.00 89.62 369 GLN A C 1
ATOM 2977 O O . GLN A 1 369 ? 8.658 0.441 -0.318 1.00 89.62 369 GLN A O 1
ATOM 2982 N N . TYR A 1 370 ? 6.519 -0.222 -0.170 1.00 92.69 370 TYR A N 1
ATOM 2983 C CA . TYR A 1 370 ? 6.666 -1.322 -1.120 1.00 92.69 370 TYR A CA 1
ATOM 2984 C C . TYR A 1 370 ? 7.121 -0.843 -2.509 1.00 92.69 370 TYR A C 1
ATOM 2986 O O . TYR A 1 370 ? 7.987 -1.457 -3.132 1.00 92.69 370 TYR A O 1
ATOM 2994 N N . LEU A 1 371 ? 6.552 0.261 -3.009 1.00 95.25 371 LEU A N 1
ATOM 2995 C CA . LEU A 1 371 ? 6.959 0.863 -4.282 1.00 95.25 371 LEU A CA 1
ATOM 2996 C C . LEU A 1 371 ? 8.422 1.318 -4.245 1.00 95.25 371 LEU A C 1
ATOM 2998 O O . LEU A 1 371 ? 9.141 1.111 -5.217 1.00 95.25 371 LEU A O 1
ATOM 3002 N N . LYS A 1 372 ? 8.860 1.916 -3.132 1.00 91.69 372 LYS A N 1
ATOM 3003 C CA . LYS A 1 372 ? 10.240 2.365 -2.938 1.00 91.69 372 LYS A CA 1
ATOM 3004 C C . LYS A 1 372 ? 11.223 1.200 -3.024 1.00 91.69 372 LYS A C 1
ATOM 3006 O O . LYS A 1 372 ? 12.128 1.243 -3.848 1.00 91.69 372 LYS A O 1
ATOM 3011 N N . GLU A 1 373 ? 10.989 0.144 -2.248 1.00 90.12 373 GLU A N 1
ATOM 3012 C CA . GLU A 1 373 ? 11.814 -1.072 -2.272 1.00 90.12 373 GLU A CA 1
ATOM 3013 C C . GLU A 1 373 ? 11.818 -1.730 -3.660 1.00 90.12 373 GLU A C 1
ATOM 3015 O O . GLU A 1 373 ? 12.858 -2.166 -4.150 1.00 90.12 373 GLU A O 1
ATOM 3020 N N . SER A 1 374 ? 10.659 -1.761 -4.326 1.00 92.31 374 SER A N 1
ATOM 3021 C CA . SER A 1 374 ? 10.528 -2.338 -5.669 1.00 92.31 374 SER A CA 1
ATOM 3022 C C . SER A 1 374 ? 11.321 -1.564 -6.723 1.00 92.31 374 SER A C 1
ATOM 3024 O O . SER A 1 374 ? 11.859 -2.179 -7.636 1.00 92.31 374 SER A O 1
ATOM 3026 N N . LEU A 1 375 ? 11.386 -0.233 -6.616 1.00 89.88 375 LEU A N 1
ATOM 3027 C CA . LEU A 1 375 ? 12.162 0.610 -7.526 1.00 89.88 375 LEU A CA 1
ATOM 3028 C C . LEU A 1 375 ? 13.665 0.486 -7.278 1.00 89.88 375 LEU A C 1
ATOM 3030 O O . LEU A 1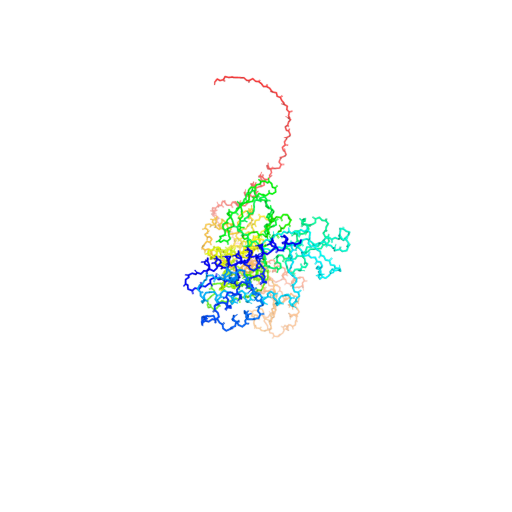 375 ? 14.419 0.376 -8.235 1.00 89.88 375 LEU A O 1
ATOM 3034 N N . GLU A 1 376 ? 14.096 0.455 -6.014 1.00 83.62 376 GLU A N 1
ATOM 3035 C CA . GLU A 1 376 ? 15.509 0.261 -5.653 1.00 83.62 376 GLU A CA 1
ATOM 3036 C C . GLU A 1 376 ? 16.047 -1.093 -6.143 1.00 83.62 376 GLU A C 1
ATOM 3038 O O . GLU A 1 376 ? 17.205 -1.199 -6.538 1.00 83.62 376 GLU A O 1
ATOM 3043 N N . ALA A 1 377 ? 15.201 -2.126 -6.154 1.00 83.69 377 ALA A N 1
ATOM 3044 C CA . ALA A 1 377 ? 15.555 -3.452 -6.651 1.00 83.69 377 ALA A CA 1
ATOM 3045 C C . ALA A 1 377 ? 15.425 -3.609 -8.180 1.00 83.69 377 ALA A C 1
ATOM 3047 O O . ALA A 1 377 ? 15.827 -4.646 -8.715 1.00 83.69 377 ALA A O 1
ATOM 3048 N N . HIS A 1 378 ? 14.830 -2.646 -8.892 1.00 85.06 378 HIS A N 1
ATOM 3049 C CA . HIS A 1 378 ? 14.570 -2.775 -10.323 1.00 85.06 378 HIS A CA 1
ATOM 3050 C C . HIS A 1 378 ? 15.781 -2.350 -11.163 1.00 85.06 378 HIS A C 1
ATOM 3052 O O . HIS A 1 378 ? 16.120 -1.171 -11.262 1.00 85.06 378 HIS A O 1
ATOM 3058 N N . GLU A 1 379 ? 16.401 -3.319 -11.836 1.00 79.56 379 GLU A N 1
ATOM 3059 C CA . GLU A 1 379 ? 17.469 -3.056 -12.800 1.00 79.56 379 GLU A CA 1
ATOM 3060 C C . GLU A 1 379 ? 16.934 -2.278 -14.008 1.00 79.56 379 GLU A C 1
ATOM 3062 O O . GLU A 1 379 ? 16.120 -2.775 -14.788 1.00 79.56 379 GLU A O 1
ATOM 3067 N N . THR A 1 380 ? 17.423 -1.050 -14.172 1.00 81.56 380 THR A N 1
ATOM 3068 C CA . THR A 1 380 ? 17.031 -0.155 -15.265 1.00 81.56 380 THR A CA 1
ATOM 3069 C C . THR A 1 380 ? 18.107 -0.091 -16.353 1.00 81.56 380 THR A C 1
ATOM 3071 O O . THR A 1 380 ? 19.308 -0.097 -16.069 1.00 81.56 380 THR A O 1
ATOM 3074 N N . GLN A 1 381 ? 17.665 0.006 -17.608 1.00 90.56 381 GLN A N 1
ATOM 3075 C CA . GLN A 1 381 ? 18.495 0.255 -18.789 1.00 90.56 381 GLN A CA 1
ATOM 3076 C C . GLN A 1 381 ? 18.018 1.538 -19.468 1.00 90.56 381 GLN A C 1
ATOM 3078 O O . GLN A 1 381 ? 16.815 1.724 -19.688 1.00 90.56 381 GLN A O 1
ATOM 3083 N N . ILE A 1 382 ? 18.949 2.439 -19.784 1.00 92.81 382 ILE A N 1
ATOM 3084 C CA . ILE A 1 382 ? 18.627 3.745 -20.358 1.00 92.81 382 ILE A CA 1
ATOM 3085 C C . ILE A 1 382 ? 19.535 4.032 -21.547 1.00 92.81 382 ILE A C 1
ATOM 3087 O O . ILE A 1 382 ? 20.750 3.854 -21.482 1.00 92.81 382 ILE A O 1
ATOM 3091 N N . ALA A 1 383 ? 18.930 4.514 -22.629 1.00 95.31 383 ALA A N 1
ATOM 3092 C CA . ALA A 1 383 ? 19.622 5.012 -23.804 1.00 95.31 383 ALA A CA 1
ATOM 3093 C C . ALA A 1 383 ? 19.252 6.476 -24.053 1.00 95.31 383 ALA A C 1
ATOM 3095 O O . ALA A 1 383 ? 18.094 6.872 -23.921 1.00 95.31 383 ALA A O 1
ATOM 3096 N N . TYR A 1 384 ? 20.235 7.270 -24.459 1.00 95.88 384 TYR A N 1
ATOM 3097 C CA . TYR A 1 384 ? 20.102 8.691 -24.735 1.00 95.88 384 TYR A CA 1
ATOM 3098 C C . TYR A 1 384 ? 20.658 9.043 -26.117 1.00 95.88 384 TYR A C 1
ATOM 3100 O O . TYR A 1 384 ? 21.802 8.725 -26.444 1.00 95.88 384 TYR A O 1
ATOM 3108 N N . ASP A 1 385 ? 19.887 9.806 -26.889 1.00 95.38 385 ASP A N 1
ATOM 3109 C CA . ASP A 1 385 ? 20.391 10.608 -28.002 1.00 95.38 385 ASP A CA 1
ATOM 3110 C C . ASP A 1 385 ? 21.010 11.894 -27.439 1.00 95.38 385 ASP A C 1
ATOM 3112 O O . ASP A 1 385 ? 20.325 12.748 -26.866 1.00 95.38 385 ASP A O 1
ATOM 3116 N N . THR A 1 386 ? 22.323 12.029 -27.611 1.00 94.19 386 THR A N 1
ATOM 3117 C CA . THR A 1 386 ? 23.115 13.177 -27.135 1.00 94.19 386 THR A CA 1
ATOM 3118 C C . THR A 1 386 ? 23.190 14.315 -28.168 1.00 94.19 386 THR A C 1
ATOM 3120 O O . THR A 1 386 ? 23.834 15.340 -27.946 1.00 94.19 386 THR A O 1
ATOM 3123 N N . GLY A 1 387 ? 22.606 14.132 -29.358 1.00 92.94 387 GLY A N 1
ATOM 3124 C CA . GLY A 1 387 ? 22.692 15.026 -30.519 1.00 92.94 387 GLY A CA 1
ATOM 3125 C C . GLY A 1 387 ? 23.976 14.874 -31.352 1.00 92.94 387 GLY A C 1
ATOM 3126 O O . GLY A 1 387 ? 23.998 15.205 -32.552 1.00 92.94 387 GLY A O 1
ATOM 3127 N N . ILE A 1 388 ? 25.051 14.347 -30.757 1.00 92.38 388 ILE A N 1
ATOM 3128 C CA . ILE A 1 388 ? 26.341 14.079 -31.420 1.00 92.38 388 ILE A CA 1
ATOM 3129 C C . ILE A 1 388 ? 26.673 12.584 -31.556 1.00 92.38 388 ILE A C 1
ATOM 3131 O O . ILE A 1 388 ? 27.631 12.246 -32.252 1.00 92.38 388 ILE A O 1
ATOM 3135 N N . GLY A 1 389 ? 25.857 11.724 -30.960 1.00 95.00 389 GLY A N 1
ATOM 3136 C CA . GLY A 1 389 ? 25.983 10.270 -30.901 1.00 95.00 389 GLY A CA 1
ATOM 3137 C C . GLY A 1 389 ? 24.990 9.722 -29.876 1.00 95.00 389 GLY A C 1
ATOM 3138 O O . GLY A 1 389 ? 24.035 10.421 -29.518 1.00 95.00 389 GLY A O 1
ATOM 3139 N N . PHE A 1 390 ? 25.251 8.532 -29.352 1.00 97.44 390 PHE A N 1
ATOM 3140 C CA . PHE A 1 390 ? 24.364 7.869 -28.396 1.00 97.44 390 PHE A CA 1
ATOM 3141 C C . PHE A 1 390 ? 25.104 7.511 -27.111 1.00 97.44 390 PHE A C 1
ATOM 3143 O O . PHE A 1 390 ? 26.319 7.326 -27.119 1.00 97.44 390 PHE A O 1
ATOM 3150 N N . PHE A 1 391 ? 24.374 7.436 -26.007 1.00 97.31 391 PHE A N 1
ATOM 3151 C CA . PHE A 1 391 ? 24.895 7.042 -24.704 1.00 97.31 391 PHE A CA 1
ATOM 3152 C C . PHE A 1 391 ? 23.954 6.011 -24.089 1.00 97.31 391 PHE A C 1
ATOM 3154 O O . PHE A 1 391 ? 22.755 6.260 -24.000 1.00 97.31 391 PHE A O 1
ATOM 3161 N N . ALA A 1 392 ? 24.488 4.865 -23.690 1.00 96.50 392 ALA A N 1
ATOM 3162 C CA . ALA A 1 392 ? 23.752 3.799 -23.028 1.00 96.50 392 ALA A CA 1
ATOM 3163 C C . ALA A 1 392 ? 24.332 3.566 -21.632 1.00 96.50 392 ALA A C 1
ATOM 3165 O O . ALA A 1 392 ? 25.550 3.605 -21.462 1.00 96.50 392 ALA A O 1
ATOM 3166 N N . ILE A 1 393 ? 23.467 3.317 -20.652 1.00 94.50 393 ILE A N 1
ATOM 3167 C CA . ILE A 1 393 ? 23.843 2.994 -19.275 1.00 94.50 393 ILE A CA 1
ATOM 3168 C C . ILE A 1 393 ? 22.880 1.955 -18.694 1.00 94.50 393 ILE A C 1
ATOM 3170 O O . ILE A 1 393 ? 21.674 2.003 -18.949 1.00 94.50 393 ILE A O 1
ATOM 3174 N N . GLN A 1 394 ? 23.409 1.007 -17.927 1.00 91.88 394 GLN A N 1
ATOM 3175 C CA . GLN A 1 394 ? 22.641 -0.063 -17.291 1.00 91.88 394 GLN A CA 1
ATOM 3176 C C . GLN A 1 394 ? 23.244 -0.464 -15.944 1.00 91.88 394 GLN A C 1
ATOM 3178 O O . GLN A 1 394 ? 24.443 -0.299 -15.729 1.00 91.88 394 GLN A O 1
ATOM 3183 N N . HIS A 1 395 ? 22.430 -1.031 -15.054 1.00 88.25 395 HIS A N 1
ATOM 3184 C CA . HIS A 1 395 ? 22.923 -1.623 -13.806 1.00 88.25 395 HIS A CA 1
ATOM 3185 C C . HIS A 1 395 ? 23.870 -2.811 -14.057 1.00 88.25 395 HIS A C 1
ATOM 3187 O O . HIS A 1 395 ? 23.676 -3.592 -14.989 1.00 88.25 395 HIS A O 1
ATOM 3193 N N . THR A 1 396 ? 24.880 -2.953 -13.197 1.00 86.44 396 THR A N 1
ATOM 3194 C CA . THR A 1 396 ? 25.801 -4.100 -13.136 1.00 86.44 396 THR A CA 1
ATOM 3195 C C . THR A 1 396 ? 26.148 -4.430 -11.676 1.00 86.44 396 THR A C 1
ATOM 3197 O O . THR A 1 396 ? 25.718 -3.732 -10.753 1.00 86.44 396 THR A O 1
ATOM 3200 N N . ASP A 1 397 ? 26.941 -5.479 -11.443 1.00 77.94 397 ASP A N 1
ATOM 3201 C CA . ASP A 1 397 ? 27.386 -5.891 -10.104 1.00 77.94 397 ASP A CA 1
ATOM 3202 C C . ASP A 1 397 ? 28.316 -4.826 -9.477 1.00 77.94 397 ASP A C 1
ATOM 3204 O O . ASP A 1 397 ? 29.537 -4.888 -9.621 1.00 77.94 397 ASP A O 1
ATOM 3208 N N . GLY A 1 398 ? 27.744 -3.859 -8.753 1.00 76.94 398 GLY A N 1
ATOM 3209 C CA . GLY A 1 398 ? 28.486 -2.825 -8.015 1.00 76.94 398 GLY A CA 1
ATOM 3210 C C . GLY A 1 398 ? 28.411 -1.409 -8.591 1.00 76.94 398 GLY A C 1
ATOM 3211 O O . GLY A 1 398 ? 29.101 -0.528 -8.091 1.00 76.94 398 GLY A O 1
ATOM 3212 N N . GLY A 1 399 ? 27.571 -1.162 -9.598 1.00 87.38 399 GLY A N 1
ATOM 3213 C CA . GLY A 1 399 ? 27.399 0.174 -10.165 1.00 87.38 399 GLY A CA 1
ATOM 3214 C C . GLY A 1 399 ? 26.729 0.131 -11.532 1.00 87.38 399 GLY A C 1
ATOM 3215 O O . GLY A 1 399 ? 25.691 -0.517 -11.687 1.00 87.38 399 GLY A O 1
ATOM 3216 N N . TYR A 1 400 ? 27.335 0.787 -12.525 1.00 92.25 400 TYR A N 1
ATOM 3217 C CA . TYR A 1 400 ? 26.737 0.939 -13.854 1.00 92.25 400 TYR A CA 1
ATOM 3218 C C . TYR A 1 400 ? 27.713 0.649 -14.992 1.00 92.25 400 TYR A C 1
ATOM 3220 O O . TYR A 1 400 ? 28.791 1.236 -15.050 1.00 92.25 400 TYR A O 1
ATOM 3228 N N . ASP A 1 401 ? 27.308 -0.192 -15.939 1.00 94.31 401 ASP A N 1
ATOM 3229 C CA . ASP A 1 401 ? 27.997 -0.321 -17.223 1.00 94.31 401 ASP A CA 1
ATOM 3230 C C . ASP A 1 401 ? 27.490 0.768 -18.166 1.00 94.31 401 ASP A C 1
ATOM 3232 O O . ASP A 1 401 ? 26.279 0.965 -18.301 1.00 94.31 401 ASP A O 1
ATOM 3236 N N . TYR A 1 402 ? 28.405 1.471 -18.831 1.00 96.19 402 TYR A N 1
ATOM 3237 C CA . TYR A 1 402 ? 28.062 2.527 -19.776 1.00 96.19 402 TYR A CA 1
ATOM 3238 C C . TYR A 1 402 ? 28.825 2.406 -21.091 1.00 96.19 402 TYR A C 1
ATOM 3240 O O . TYR A 1 402 ? 29.923 1.845 -21.164 1.00 96.19 402 TYR A O 1
ATOM 3248 N N . THR A 1 403 ? 28.249 2.961 -22.155 1.00 97.62 403 THR A N 1
ATOM 3249 C CA . THR A 1 403 ? 28.860 2.982 -23.486 1.00 97.62 403 THR A CA 1
ATOM 3250 C C . THR A 1 403 ? 28.431 4.218 -24.268 1.00 97.62 403 THR A C 1
ATOM 3252 O O . THR A 1 403 ? 27.250 4.556 -24.339 1.00 97.62 403 THR A O 1
ATOM 3255 N N . PHE A 1 404 ? 29.399 4.888 -24.883 1.00 97.44 404 PHE A N 1
ATOM 3256 C CA . PHE A 1 404 ? 29.210 5.967 -25.839 1.00 97.44 404 PHE A CA 1
ATOM 3257 C C . PHE A 1 404 ? 29.384 5.447 -27.262 1.00 97.44 404 PHE A C 1
ATOM 3259 O O . PHE A 1 404 ? 30.406 4.849 -27.602 1.00 97.44 404 PHE A O 1
ATOM 3266 N N . TYR A 1 405 ? 28.430 5.777 -28.123 1.00 96.75 405 TYR A N 1
ATOM 3267 C CA . TYR A 1 405 ? 28.448 5.464 -29.546 1.00 96.75 405 TYR A CA 1
ATOM 3268 C C . TYR A 1 405 ? 28.509 6.743 -30.382 1.00 96.75 405 TYR A C 1
ATOM 3270 O O . TYR A 1 405 ? 28.050 7.817 -29.976 1.00 96.75 405 TYR A O 1
ATOM 3278 N N . ASP A 1 406 ? 29.074 6.653 -31.581 1.00 94.75 406 ASP A N 1
ATOM 3279 C CA . ASP A 1 406 ? 28.957 7.714 -32.578 1.00 94.75 406 ASP A CA 1
ATOM 3280 C C . ASP A 1 406 ? 27.627 7.662 -33.353 1.00 94.75 406 ASP A C 1
ATOM 3282 O O . ASP A 1 406 ? 26.702 6.944 -32.988 1.00 94.75 406 ASP A O 1
ATOM 3286 N N . LYS A 1 407 ? 27.490 8.488 -34.400 1.00 95.12 407 LYS A N 1
ATOM 3287 C CA . LYS A 1 407 ? 26.253 8.554 -35.201 1.00 95.12 407 LYS A CA 1
ATOM 3288 C C . LYS A 1 407 ? 26.044 7.346 -36.110 1.00 95.12 407 LYS A C 1
ATOM 3290 O O . LYS A 1 407 ? 24.934 7.174 -36.602 1.00 95.12 407 LYS A O 1
ATOM 3295 N N . ASP A 1 408 ? 27.095 6.566 -36.325 1.00 93.38 408 ASP A N 1
ATOM 3296 C CA . ASP A 1 408 ? 27.085 5.343 -37.115 1.00 93.38 408 ASP A CA 1
ATOM 3297 C C . ASP A 1 408 ? 26.978 4.110 -36.191 1.00 93.38 408 ASP A C 1
ATOM 3299 O O . ASP A 1 408 ? 27.196 2.988 -36.636 1.00 93.38 408 ASP A O 1
ATOM 3303 N N . TYR A 1 409 ? 26.610 4.317 -34.914 1.00 93.94 409 TYR A N 1
ATOM 3304 C CA . TYR A 1 409 ? 26.419 3.295 -33.877 1.00 93.94 409 TYR A CA 1
ATOM 3305 C C . TYR A 1 409 ? 27.686 2.515 -33.505 1.00 93.94 409 TYR A C 1
ATOM 3307 O O . TYR A 1 409 ? 27.606 1.440 -32.918 1.00 93.94 409 TYR A O 1
ATOM 3315 N N . LEU A 1 410 ? 28.866 3.063 -33.804 1.00 92.38 410 LEU A N 1
ATOM 3316 C CA . LEU A 1 410 ? 30.136 2.446 -33.438 1.00 92.38 410 LEU A CA 1
ATOM 3317 C C . LEU A 1 410 ? 30.581 2.911 -32.051 1.00 92.38 410 LEU A C 1
ATOM 3319 O O . LEU A 1 410 ? 30.533 4.106 -31.740 1.00 92.38 410 LEU A O 1
ATOM 3323 N N . GLU A 1 411 ? 31.043 1.965 -31.232 1.00 94.75 411 GLU A N 1
ATOM 3324 C CA . GLU A 1 411 ? 31.564 2.235 -29.891 1.00 94.75 411 GLU A CA 1
ATOM 3325 C C . GLU A 1 411 ? 32.755 3.206 -29.953 1.00 94.75 411 GLU A C 1
ATOM 3327 O O . GLU A 1 411 ? 33.745 2.994 -30.663 1.00 94.75 411 GLU A O 1
ATOM 3332 N N . LYS A 1 412 ? 32.656 4.290 -29.183 1.00 94.25 412 LYS A N 1
ATOM 3333 C CA . LYS A 1 412 ? 33.727 5.269 -28.978 1.00 94.25 412 LYS A CA 1
ATOM 3334 C C . LYS A 1 412 ? 34.453 5.053 -27.666 1.00 94.25 412 LYS A C 1
ATOM 3336 O O . LYS A 1 412 ? 35.678 5.174 -27.629 1.00 94.25 412 LYS A O 1
ATOM 3341 N N . ASP A 1 413 ? 33.680 4.819 -26.618 1.00 94.19 413 ASP A N 1
ATOM 3342 C CA . ASP A 1 413 ? 34.169 4.644 -25.262 1.00 94.19 413 ASP A CA 1
ATOM 3343 C C . ASP A 1 413 ? 33.154 3.846 -24.451 1.00 94.19 413 ASP A C 1
ATOM 3345 O O . ASP A 1 413 ? 31.956 3.898 -24.726 1.00 94.19 413 ASP A O 1
ATOM 3349 N N . GLY A 1 414 ? 33.623 3.132 -23.442 1.00 93.50 414 GLY A N 1
ATOM 3350 C CA . GLY A 1 414 ? 32.783 2.299 -22.601 1.00 93.50 414 GLY A CA 1
ATOM 3351 C C . GLY A 1 414 ? 33.529 1.843 -21.361 1.00 93.50 414 GLY A C 1
ATOM 3352 O O . GLY A 1 414 ? 34.760 1.736 -21.341 1.00 93.50 414 GLY A O 1
ATOM 3353 N N . GLY A 1 415 ? 32.785 1.577 -20.296 1.00 93.50 415 GLY A N 1
ATOM 3354 C CA . GLY A 1 415 ? 33.381 1.210 -19.024 1.00 93.50 415 GLY A CA 1
ATOM 3355 C C . GLY A 1 415 ? 32.363 0.948 -17.930 1.00 93.50 415 GLY A C 1
ATOM 3356 O O . GLY A 1 415 ? 31.167 0.843 -18.181 1.00 93.50 415 GLY A O 1
ATOM 3357 N N . VAL A 1 416 ? 32.886 0.855 -16.708 1.00 93.94 416 VAL A N 1
ATOM 3358 C CA . VAL A 1 416 ? 32.110 0.623 -15.488 1.00 93.94 416 VAL A CA 1
ATOM 3359 C C . VAL A 1 416 ? 32.256 1.834 -14.577 1.00 93.94 416 VAL A C 1
ATOM 3361 O O . VAL A 1 416 ? 33.378 2.246 -14.267 1.00 93.94 416 VAL A O 1
ATOM 3364 N N . TYR A 1 417 ? 31.133 2.389 -14.144 1.00 90.94 417 TYR A N 1
ATOM 3365 C CA . TYR A 1 417 ? 31.041 3.362 -13.065 1.00 90.94 417 TYR A CA 1
ATOM 3366 C C . TYR A 1 417 ? 30.818 2.597 -11.752 1.00 90.94 417 TYR A C 1
ATOM 3368 O O . TYR A 1 417 ? 29.711 2.150 -11.470 1.00 90.94 417 TYR A O 1
ATOM 3376 N N . ASP A 1 418 ? 31.895 2.385 -10.993 1.00 87.25 418 ASP A N 1
ATOM 3377 C CA . ASP A 1 418 ? 31.950 1.544 -9.782 1.00 87.25 418 ASP A CA 1
ATOM 3378 C C . ASP A 1 418 ? 31.699 2.380 -8.514 1.00 87.25 418 ASP A C 1
ATOM 3380 O O . ASP A 1 418 ? 32.608 2.627 -7.716 1.00 87.25 418 ASP A O 1
ATOM 3384 N N . ASP A 1 419 ? 30.473 2.893 -8.384 1.00 82.81 419 ASP A N 1
ATOM 3385 C CA . ASP A 1 419 ? 29.968 3.514 -7.155 1.00 82.81 419 ASP A CA 1
ATOM 3386 C C . ASP A 1 419 ? 28.442 3.298 -7.046 1.00 82.81 419 ASP A C 1
ATOM 3388 O O . ASP A 1 419 ? 27.669 3.990 -7.715 1.00 82.81 419 ASP A O 1
ATOM 3392 N N . PRO A 1 420 ? 27.986 2.323 -6.238 1.00 72.44 420 PRO A N 1
ATOM 3393 C CA . PRO A 1 420 ? 26.572 1.973 -6.133 1.00 72.44 420 PRO A CA 1
ATOM 3394 C C . PRO A 1 420 ? 25.769 2.957 -5.270 1.00 72.44 420 PRO A C 1
ATOM 3396 O O . PRO A 1 420 ? 24.548 2.838 -5.211 1.00 72.44 420 PRO A O 1
ATOM 3399 N N . GLU A 1 421 ? 26.421 3.905 -4.585 1.00 82.69 421 GLU A N 1
ATOM 3400 C CA . GLU A 1 421 ? 25.725 4.934 -3.797 1.00 82.69 421 GLU A CA 1
ATOM 3401 C C . GLU A 1 421 ? 25.096 6.011 -4.693 1.00 82.69 421 GLU A C 1
ATOM 3403 O O . GLU A 1 421 ? 24.185 6.720 -4.265 1.00 82.69 421 GLU A O 1
ATOM 3408 N N . PHE A 1 422 ? 25.574 6.137 -5.934 1.00 83.88 422 PHE A N 1
ATOM 3409 C CA . PHE A 1 422 ? 25.000 7.029 -6.932 1.00 83.88 422 PHE A CA 1
ATOM 3410 C C . PHE A 1 422 ? 23.804 6.364 -7.600 1.00 83.88 422 PHE A C 1
ATOM 3412 O O . PHE A 1 422 ? 23.841 5.186 -7.956 1.00 83.88 422 PHE A O 1
ATOM 3419 N N . THR A 1 423 ? 22.751 7.135 -7.837 1.00 87.25 423 THR A N 1
ATOM 3420 C CA . THR A 1 423 ? 21.646 6.710 -8.700 1.00 87.25 423 THR A CA 1
ATOM 3421 C C . THR A 1 423 ? 22.093 6.664 -10.165 1.00 87.25 423 THR A C 1
ATOM 3423 O O . THR A 1 423 ? 23.022 7.368 -10.568 1.00 87.25 423 THR A O 1
ATOM 3426 N N . ILE A 1 424 ? 21.400 5.880 -10.999 1.00 88.38 424 ILE A N 1
ATOM 3427 C CA . ILE A 1 424 ? 21.697 5.795 -12.439 1.00 88.38 424 ILE A CA 1
ATOM 3428 C C . ILE A 1 424 ? 21.628 7.165 -13.133 1.00 88.38 424 ILE A C 1
ATOM 3430 O O . ILE A 1 424 ? 22.375 7.417 -14.076 1.00 88.38 424 ILE A O 1
ATOM 3434 N N . GLU A 1 425 ? 20.763 8.071 -12.658 1.00 88.94 425 GLU A N 1
ATOM 3435 C CA . GLU A 1 425 ? 20.642 9.437 -13.177 1.00 88.94 425 GLU A CA 1
ATOM 3436 C C . GLU A 1 425 ? 21.872 10.286 -12.837 1.00 88.94 425 GLU A C 1
ATOM 3438 O O . GLU A 1 425 ? 22.389 10.990 -13.705 1.00 88.94 425 GLU A O 1
ATOM 3443 N N . GLU A 1 426 ? 22.365 10.205 -11.599 1.00 90.62 426 GLU A N 1
ATOM 3444 C CA . GLU A 1 426 ? 23.569 10.925 -11.176 1.00 90.62 426 GLU A CA 1
ATOM 3445 C C . GLU A 1 426 ? 24.808 10.389 -11.902 1.00 90.62 426 GLU A C 1
ATOM 3447 O O . GLU A 1 426 ? 25.579 11.179 -12.448 1.00 90.62 426 GLU A O 1
ATOM 3452 N N . ALA A 1 427 ? 24.947 9.063 -12.007 1.00 92.38 427 ALA A N 1
ATOM 3453 C CA . ALA A 1 427 ? 26.025 8.428 -12.763 1.00 92.38 427 ALA A CA 1
ATOM 3454 C C . ALA A 1 427 ? 25.987 8.826 -14.250 1.00 92.38 427 ALA A C 1
ATOM 3456 O O . ALA A 1 427 ? 27.005 9.227 -14.818 1.00 92.38 427 ALA A O 1
ATOM 3457 N N . ALA A 1 428 ? 24.808 8.787 -14.883 1.00 92.69 428 ALA A N 1
ATOM 3458 C CA . ALA A 1 428 ? 24.621 9.252 -16.258 1.00 92.69 428 ALA A CA 1
ATOM 3459 C C . ALA A 1 428 ? 24.976 10.738 -16.417 1.00 92.69 428 ALA A C 1
ATOM 3461 O O . ALA A 1 428 ? 25.629 11.119 -17.389 1.00 92.69 428 ALA A O 1
ATOM 3462 N N . GLY A 1 429 ? 24.553 11.576 -15.468 1.00 92.69 429 GLY A N 1
ATOM 3463 C CA . GLY A 1 429 ? 24.826 13.009 -15.456 1.00 92.69 429 GLY A CA 1
ATOM 3464 C C . GLY A 1 429 ? 26.319 13.321 -15.386 1.00 92.69 429 GLY A C 1
ATOM 3465 O O . GLY A 1 429 ? 26.799 14.140 -16.172 1.00 92.69 429 GLY A O 1
ATOM 3466 N N . ASP A 1 430 ? 27.048 12.642 -14.501 1.00 93.62 430 ASP A N 1
ATOM 3467 C CA . ASP A 1 430 ? 28.497 12.789 -14.351 1.00 93.62 430 ASP A CA 1
ATOM 3468 C C . ASP A 1 430 ? 29.242 12.350 -15.618 1.00 93.62 430 ASP A C 1
ATOM 3470 O O . ASP A 1 430 ? 30.038 13.119 -16.162 1.00 93.62 430 ASP A O 1
ATOM 3474 N N . LEU A 1 431 ? 28.928 11.159 -16.143 1.00 94.62 431 LEU A N 1
ATOM 3475 C CA . LEU A 1 431 ? 29.542 10.617 -17.361 1.00 94.62 431 LEU A CA 1
ATOM 3476 C C . LEU A 1 431 ? 29.319 11.530 -18.575 1.00 94.62 431 LEU A C 1
ATOM 3478 O O . LEU A 1 431 ? 30.246 11.816 -19.333 1.00 94.62 431 LEU A O 1
ATOM 3482 N N . LEU A 1 432 ? 28.097 12.038 -18.753 1.00 94.44 432 LEU A N 1
ATOM 3483 C CA . LEU A 1 432 ? 27.783 12.979 -19.830 1.00 94.44 432 LEU A CA 1
ATOM 3484 C C . LEU A 1 432 ? 28.514 14.317 -19.649 1.00 94.44 432 LEU A C 1
ATOM 3486 O O . LEU A 1 432 ? 29.001 14.893 -20.628 1.00 94.44 432 LEU A O 1
ATOM 3490 N N . ALA A 1 433 ? 28.629 14.809 -18.413 1.00 94.25 433 ALA A N 1
ATOM 3491 C CA . ALA A 1 433 ? 29.304 16.068 -18.119 1.00 94.25 433 ALA A CA 1
ATOM 3492 C C . ALA A 1 433 ? 30.814 16.013 -18.408 1.00 94.25 433 ALA A C 1
ATOM 3494 O O . ALA A 1 433 ? 31.378 17.028 -18.833 1.00 94.25 433 ALA A O 1
ATOM 3495 N N . GLU A 1 434 ? 31.464 14.857 -18.234 1.00 92.19 434 GLU A N 1
ATOM 3496 C CA . GLU A 1 434 ? 32.871 14.645 -18.614 1.00 92.19 434 GLU A CA 1
ATOM 3497 C C . GLU A 1 434 ? 33.099 14.827 -20.124 1.00 92.19 434 GLU A C 1
ATOM 3499 O O . GLU A 1 434 ? 34.079 15.461 -20.530 1.00 92.19 434 GLU A O 1
ATOM 3504 N N . GLU A 1 435 ? 32.137 14.402 -20.947 1.00 90.69 435 GLU A N 1
ATOM 3505 C CA . GLU A 1 435 ? 32.113 14.631 -22.400 1.00 90.69 435 GLU A CA 1
ATOM 3506 C C . GLU A 1 435 ? 31.624 16.044 -22.787 1.00 90.69 435 GLU A C 1
ATOM 3508 O O . GLU A 1 435 ? 31.560 16.411 -23.966 1.00 90.69 435 GLU A O 1
ATOM 3513 N N . GLY A 1 436 ? 31.302 16.886 -21.800 1.00 92.44 436 GLY A N 1
ATOM 3514 C CA . GLY A 1 436 ? 30.799 18.244 -22.003 1.00 92.44 436 GLY A CA 1
ATOM 3515 C C . GLY A 1 436 ? 29.345 18.301 -22.482 1.00 92.44 436 GLY A C 1
ATOM 3516 O O . GLY A 1 436 ? 28.945 19.305 -23.079 1.00 92.44 436 GLY A O 1
ATOM 3517 N N . ILE A 1 437 ? 28.568 17.245 -22.234 1.00 93.88 437 ILE A N 1
ATOM 3518 C CA . ILE A 1 437 ? 27.152 17.120 -22.582 1.00 93.88 437 ILE A CA 1
ATOM 3519 C C . ILE A 1 437 ? 26.308 17.280 -21.312 1.00 93.88 437 ILE A C 1
ATOM 3521 O O . ILE A 1 437 ? 26.589 16.699 -20.271 1.00 93.88 437 ILE A O 1
ATOM 3525 N N . SER A 1 438 ? 25.247 18.079 -21.387 1.00 92.56 438 SER A N 1
ATOM 3526 C CA . SER A 1 438 ? 24.262 18.174 -20.308 1.00 92.56 438 SER A CA 1
ATOM 3527 C C . SER A 1 438 ? 23.209 17.081 -20.476 1.00 92.56 438 SER A C 1
ATOM 3529 O O . SER A 1 438 ? 22.590 16.997 -21.536 1.00 92.56 438 SER A O 1
ATOM 3531 N N . ILE A 1 439 ? 22.928 16.310 -19.421 1.00 88.44 439 ILE A N 1
ATOM 3532 C CA . ILE A 1 439 ? 21.861 15.291 -19.427 1.00 88.44 439 ILE A CA 1
ATOM 3533 C C . ILE A 1 439 ? 20.480 15.871 -19.770 1.00 88.44 439 ILE A C 1
ATOM 3535 O O . ILE A 1 439 ? 19.645 15.193 -20.358 1.00 88.44 439 ILE A O 1
ATOM 3539 N N . HIS A 1 440 ? 20.246 17.153 -19.476 1.00 87.62 440 HIS A N 1
ATOM 3540 C CA . HIS A 1 440 ? 18.993 17.836 -19.813 1.00 87.62 440 HIS A CA 1
ATOM 3541 C C . HIS A 1 440 ? 18.843 18.159 -21.307 1.00 87.62 440 HIS A C 1
ATOM 3543 O O . HIS A 1 440 ? 17.731 18.435 -21.757 1.00 87.62 440 HIS A O 1
ATOM 3549 N N . ASP A 1 441 ? 19.946 18.163 -22.062 1.00 90.19 441 ASP A N 1
ATOM 3550 C CA . ASP A 1 441 ? 19.930 18.343 -23.517 1.00 90.19 441 ASP A CA 1
ATOM 3551 C C . ASP A 1 441 ? 19.807 16.998 -24.255 1.00 90.19 441 ASP A C 1
ATOM 3553 O O . ASP A 1 441 ? 19.481 16.973 -25.447 1.00 90.19 441 ASP A O 1
ATOM 3557 N N . CYS A 1 442 ? 20.035 15.888 -23.548 1.00 91.44 442 CYS A N 1
ATOM 3558 C CA . CYS A 1 442 ? 19.844 14.539 -24.054 1.00 91.44 442 CYS A CA 1
ATOM 3559 C C . CYS A 1 442 ? 18.358 14.188 -24.162 1.00 91.44 442 CYS A C 1
ATOM 3561 O O . CYS A 1 442 ? 17.517 14.667 -23.400 1.00 91.44 442 CYS A O 1
ATOM 3563 N N . LYS A 1 443 ? 18.034 13.306 -25.107 1.00 92.19 443 LYS A N 1
ATOM 3564 C CA . LYS A 1 443 ? 16.692 12.735 -25.242 1.00 92.19 443 LYS A CA 1
ATOM 3565 C C . LYS A 1 443 ? 16.755 11.250 -24.980 1.00 92.19 443 LYS A C 1
ATOM 3567 O O . LYS A 1 443 ? 17.458 10.551 -25.704 1.00 92.19 443 LYS A O 1
ATOM 3572 N N . VAL A 1 444 ? 16.005 10.778 -23.989 1.00 93.50 444 VAL A N 1
ATOM 3573 C CA . VAL A 1 444 ? 15.821 9.339 -23.813 1.00 93.50 444 VAL A CA 1
ATOM 3574 C C . VAL A 1 444 ? 15.259 8.724 -25.099 1.00 93.50 444 VAL A C 1
ATOM 3576 O O . VAL A 1 444 ? 14.389 9.303 -25.759 1.00 93.50 444 VAL A O 1
ATOM 3579 N N . MET A 1 445 ? 15.790 7.570 -25.468 1.00 93.75 445 MET A N 1
ATOM 3580 C CA . MET A 1 445 ? 15.385 6.797 -26.633 1.00 93.75 445 MET A CA 1
ATOM 3581 C C . MET A 1 445 ? 15.188 5.335 -26.252 1.00 93.75 445 MET A C 1
ATOM 3583 O O . MET A 1 445 ? 15.511 4.922 -25.138 1.00 93.75 445 MET A O 1
ATOM 3587 N N . ASP A 1 446 ? 14.610 4.564 -27.166 1.00 92.88 446 ASP A N 1
ATOM 3588 C CA . ASP A 1 446 ? 14.412 3.141 -26.946 1.00 92.88 446 ASP A CA 1
ATOM 3589 C C . ASP A 1 446 ? 15.769 2.421 -26.895 1.00 92.88 446 ASP A C 1
ATOM 3591 O O . ASP A 1 446 ? 16.566 2.492 -27.833 1.00 92.88 446 ASP A O 1
ATOM 3595 N N . TYR A 1 447 ? 16.048 1.790 -25.753 1.00 92.19 447 TYR A N 1
ATOM 3596 C CA . TYR A 1 447 ? 17.300 1.083 -25.519 1.00 92.19 447 TYR A CA 1
ATOM 3597 C C . TYR A 1 447 ? 17.419 -0.147 -26.422 1.00 92.19 447 TYR A C 1
ATOM 3599 O O . TYR A 1 447 ? 18.472 -0.354 -27.017 1.00 92.19 447 TYR A O 1
ATOM 3607 N N . GLU A 1 448 ? 16.348 -0.930 -26.578 1.00 91.56 448 GLU A N 1
ATOM 3608 C CA . GLU A 1 448 ? 16.364 -2.120 -27.434 1.00 91.56 448 GLU A CA 1
ATOM 3609 C C . GLU A 1 448 ? 16.584 -1.718 -28.897 1.00 91.56 448 GLU A C 1
ATOM 3611 O O . GLU A 1 448 ? 17.430 -2.305 -29.569 1.00 91.56 448 GLU A O 1
ATOM 3616 N N . GLU A 1 449 ? 15.921 -0.651 -29.363 1.00 93.31 449 GLU A N 1
ATOM 3617 C CA . GLU A 1 449 ? 16.128 -0.114 -30.718 1.00 93.31 449 GLU A CA 1
ATOM 3618 C C . GLU A 1 449 ? 17.581 0.344 -30.933 1.00 93.31 449 GLU A C 1
ATOM 3620 O O . GLU A 1 449 ? 18.167 0.066 -31.984 1.00 93.31 449 GLU A O 1
ATOM 3625 N N . LEU A 1 450 ? 18.197 1.004 -29.940 1.00 94.38 450 LEU A N 1
ATOM 3626 C CA . LEU A 1 450 ? 19.610 1.384 -30.011 1.00 94.38 450 LEU A CA 1
ATOM 3627 C C . LEU A 1 450 ? 20.506 0.144 -30.126 1.00 94.38 450 LEU A C 1
ATOM 3629 O O . LEU A 1 450 ? 21.379 0.110 -30.992 1.00 94.38 450 LEU A O 1
ATOM 3633 N N . MET A 1 451 ? 20.286 -0.875 -29.293 1.00 94.19 451 MET A N 1
ATOM 3634 C CA . MET A 1 451 ? 21.100 -2.093 -29.306 1.00 94.19 451 MET A CA 1
ATOM 3635 C C . MET A 1 451 ? 20.948 -2.883 -30.615 1.00 94.19 451 MET A C 1
ATOM 3637 O O . MET A 1 451 ? 21.940 -3.393 -31.134 1.00 94.19 451 MET A O 1
ATOM 3641 N N . GLU A 1 452 ? 19.751 -2.924 -31.209 1.00 94.38 452 GLU A N 1
ATOM 3642 C CA . GLU A 1 452 ? 19.534 -3.499 -32.546 1.00 94.38 452 GLU A CA 1
ATOM 3643 C C . GLU A 1 452 ? 20.303 -2.733 -33.641 1.00 94.38 452 GLU A C 1
ATOM 3645 O O . GLU A 1 452 ? 20.876 -3.341 -34.557 1.00 94.38 452 GLU A O 1
ATOM 3650 N N . CYS A 1 453 ? 20.347 -1.398 -33.550 1.00 93.94 453 CYS A N 1
ATOM 3651 C CA . CYS A 1 453 ? 21.129 -0.562 -34.464 1.00 93.94 453 CYS A CA 1
ATOM 3652 C C . CYS A 1 453 ? 22.634 -0.817 -34.318 1.00 93.94 453 CYS A C 1
ATOM 3654 O O . CYS A 1 453 ? 23.321 -0.976 -35.329 1.00 93.94 453 CYS A O 1
ATOM 3656 N N . VAL A 1 454 ? 23.130 -0.909 -33.080 1.00 93.62 454 VAL A N 1
ATOM 3657 C CA . VAL A 1 454 ? 24.532 -1.232 -32.769 1.00 93.62 454 VAL A CA 1
ATOM 3658 C C . VAL A 1 454 ? 24.909 -2.596 -33.347 1.00 93.62 454 VAL A C 1
ATOM 3660 O O . VAL A 1 454 ? 25.866 -2.689 -34.113 1.00 93.62 454 VAL A O 1
ATOM 3663 N N . GLU A 1 455 ? 24.117 -3.641 -33.089 1.00 91.25 455 GLU A N 1
ATOM 3664 C CA . GLU A 1 455 ? 24.384 -4.986 -33.619 1.00 91.25 455 GLU A CA 1
ATOM 3665 C C . GLU A 1 455 ? 24.416 -4.998 -35.159 1.00 91.25 455 GLU A C 1
ATOM 3667 O O . GLU A 1 455 ? 25.223 -5.696 -35.783 1.00 91.25 455 GLU A O 1
ATOM 3672 N N . SER A 1 456 ? 23.541 -4.218 -35.796 1.00 87.19 456 SER A N 1
ATOM 3673 C CA . SER A 1 456 ? 23.500 -4.092 -37.255 1.00 87.19 456 SER A CA 1
ATOM 3674 C C . SER A 1 456 ? 24.747 -3.391 -37.805 1.00 87.19 456 SER A C 1
ATOM 3676 O O . SER A 1 456 ? 25.359 -3.897 -38.748 1.00 87.19 456 SER A O 1
ATOM 3678 N N . ALA A 1 457 ? 25.167 -2.282 -37.192 1.00 88.44 457 ALA A N 1
ATOM 3679 C CA . ALA A 1 457 ? 26.370 -1.549 -37.586 1.00 88.44 457 ALA A CA 1
ATOM 3680 C C . ALA A 1 457 ? 27.647 -2.386 -37.398 1.00 88.44 457 ALA A C 1
ATOM 3682 O O . ALA A 1 457 ? 28.517 -2.412 -38.273 1.00 88.44 457 ALA A O 1
ATOM 3683 N N . GLU A 1 458 ? 27.741 -3.144 -36.304 1.00 84.00 458 GLU A N 1
ATOM 3684 C CA . GLU A 1 458 ? 28.852 -4.067 -36.068 1.00 84.00 458 GLU A CA 1
ATOM 3685 C C . GLU A 1 458 ? 28.916 -5.177 -37.124 1.00 84.00 458 GLU A C 1
ATOM 3687 O O . GLU A 1 458 ? 30.001 -5.497 -37.616 1.00 84.00 458 GLU A O 1
ATOM 3692 N N . LYS A 1 459 ? 27.771 -5.749 -37.521 1.00 78.38 459 LYS A N 1
ATOM 3693 C CA . LYS A 1 459 ? 27.700 -6.761 -38.591 1.00 78.38 459 LYS A CA 1
ATOM 3694 C C . LYS A 1 459 ? 28.116 -6.201 -39.945 1.00 78.38 459 LYS A C 1
ATOM 3696 O O . LYS A 1 459 ? 28.811 -6.893 -40.685 1.00 78.38 459 LYS A O 1
ATOM 3701 N N . GLU A 1 460 ? 27.716 -4.975 -40.273 1.00 75.50 460 GLU A N 1
ATOM 3702 C CA . GLU A 1 460 ? 28.149 -4.301 -41.501 1.00 75.50 460 GLU A CA 1
ATOM 3703 C C . GLU A 1 460 ? 29.664 -4.059 -41.496 1.00 75.50 460 GLU A C 1
ATOM 3705 O O . GLU A 1 460 ? 30.333 -4.308 -42.499 1.00 75.50 460 GLU A O 1
ATOM 3710 N N . GLN A 1 461 ? 30.234 -3.680 -40.348 1.00 69.06 461 GLN A N 1
ATOM 3711 C CA . GLN A 1 461 ? 31.679 -3.502 -40.195 1.00 69.06 461 GLN A CA 1
ATOM 3712 C C . GLN A 1 461 ? 32.458 -4.832 -40.232 1.00 69.06 461 GLN A C 1
ATOM 3714 O O . GLN A 1 461 ? 33.619 -4.862 -40.648 1.00 69.06 461 GLN A O 1
ATOM 3719 N N . GLN A 1 462 ? 31.827 -5.933 -39.813 1.00 61.56 462 GLN A N 1
ATOM 3720 C CA . GLN A 1 462 ? 32.393 -7.287 -39.797 1.00 61.56 462 GLN A CA 1
ATOM 3721 C C . GLN A 1 462 ? 32.064 -8.121 -41.044 1.00 61.56 462 GLN A C 1
ATOM 3723 O O . GLN A 1 462 ? 32.474 -9.282 -41.107 1.00 61.56 462 GLN A O 1
ATOM 3728 N N . ALA A 1 463 ? 31.345 -7.579 -42.032 1.00 59.97 463 ALA A N 1
ATOM 3729 C CA . ALA A 1 463 ? 31.023 -8.297 -43.259 1.00 59.97 463 ALA A CA 1
ATOM 3730 C C . ALA A 1 463 ? 32.318 -8.709 -43.982 1.00 59.97 463 ALA A C 1
ATOM 3732 O O . ALA A 1 463 ? 32.996 -7.893 -44.611 1.00 59.97 463 ALA A O 1
ATOM 3733 N N . GLU A 1 464 ? 32.690 -9.988 -43.862 1.00 57.84 464 GLU A N 1
ATOM 3734 C CA . GLU A 1 464 ? 33.870 -10.513 -44.538 1.00 57.84 464 GLU A CA 1
ATOM 3735 C C . GLU A 1 464 ? 33.673 -10.415 -46.059 1.00 57.84 464 GLU A C 1
ATOM 3737 O O . GLU A 1 464 ? 32.587 -10.730 -46.561 1.00 57.84 464 GLU A O 1
ATOM 3742 N N . PRO A 1 465 ? 34.711 -10.012 -46.818 1.00 65.19 465 PRO A N 1
ATOM 3743 C CA . PRO A 1 465 ? 34.648 -10.046 -48.272 1.00 65.19 465 PRO A CA 1
ATOM 3744 C C . PRO A 1 465 ? 34.276 -11.466 -48.706 1.00 65.19 465 PRO A C 1
ATOM 3746 O O . PRO A 1 465 ? 34.858 -12.438 -48.222 1.00 65.19 465 PRO A O 1
ATOM 3749 N N . SER A 1 466 ? 33.308 -11.607 -49.609 1.00 79.19 466 SER A N 1
ATOM 3750 C CA . SER A 1 466 ? 32.895 -12.908 -50.138 1.00 79.19 466 SER A CA 1
ATOM 3751 C C . SER A 1 466 ? 33.016 -12.944 -51.660 1.00 79.19 466 SER A C 1
ATOM 3753 O O . SER A 1 466 ? 32.957 -11.921 -52.345 1.00 79.19 466 SER A O 1
ATOM 3755 N N . LEU A 1 467 ? 33.273 -14.138 -52.198 1.00 87.44 467 LEU A N 1
ATOM 3756 C CA . LEU A 1 467 ? 33.485 -14.362 -53.625 1.00 87.44 467 LEU A CA 1
ATOM 3757 C C . LEU A 1 467 ? 32.577 -15.497 -54.095 1.00 87.44 467 LEU A C 1
ATOM 3759 O O . LEU A 1 467 ? 32.716 -16.633 -53.641 1.00 87.44 467 LEU A O 1
ATOM 3763 N N . THR A 1 468 ? 31.677 -15.194 -55.029 1.00 92.19 468 THR A N 1
ATOM 3764 C CA . THR A 1 468 ? 30.856 -16.185 -55.746 1.00 92.19 468 THR A CA 1
ATOM 3765 C C . THR A 1 468 ? 31.296 -16.287 -57.206 1.00 92.19 468 THR A C 1
ATOM 3767 O O . THR A 1 468 ? 32.129 -15.506 -57.671 1.00 92.19 468 THR A O 1
ATOM 3770 N N . TYR A 1 469 ? 30.789 -17.278 -57.939 1.00 93.00 469 TYR A N 1
ATOM 3771 C CA . TYR A 1 469 ? 31.115 -17.488 -59.350 1.00 93.00 469 TYR A CA 1
ATOM 3772 C C . TYR A 1 469 ? 29.907 -17.214 -60.247 1.00 93.00 469 TYR A C 1
ATOM 3774 O O . TYR A 1 469 ? 28.761 -17.448 -59.862 1.00 93.00 469 TYR A O 1
ATOM 3782 N N . TYR A 1 470 ? 30.175 -16.789 -61.479 1.00 93.19 470 TYR A N 1
ATOM 3783 C CA . TYR A 1 470 ? 29.177 -16.716 -62.543 1.00 93.19 470 TYR A CA 1
ATOM 3784 C C . TYR A 1 470 ? 29.653 -17.461 -63.792 1.00 93.19 470 TYR A C 1
ATOM 3786 O O . TYR A 1 470 ? 30.853 -17.619 -64.028 1.00 93.19 470 TYR A O 1
ATOM 3794 N N . VAL A 1 471 ? 28.714 -17.918 -64.616 1.00 91.75 471 VAL A N 1
ATOM 3795 C CA . VAL A 1 471 ? 28.971 -18.556 -65.911 1.00 91.75 471 VAL A CA 1
ATOM 3796 C C . VAL A 1 471 ? 28.225 -17.793 -66.986 1.00 91.75 471 VAL A C 1
ATOM 3798 O O . VAL A 1 471 ? 27.013 -17.612 -66.883 1.00 91.75 471 VAL A O 1
ATOM 3801 N N . ALA A 1 472 ? 28.936 -17.402 -68.040 1.00 90.00 472 ALA A N 1
ATOM 3802 C CA . ALA A 1 472 ? 28.347 -16.747 -69.199 1.00 90.00 472 ALA A CA 1
ATOM 3803 C C . ALA A 1 472 ? 28.690 -17.500 -70.489 1.00 90.00 472 ALA A C 1
ATOM 3805 O O . ALA A 1 472 ? 29.823 -17.950 -70.690 1.00 90.00 472 ALA A O 1
ATOM 3806 N N . GLU A 1 473 ? 27.721 -17.592 -71.400 1.00 85.69 473 GLU A N 1
ATOM 3807 C CA . GLU A 1 473 ? 27.928 -18.080 -72.770 1.00 85.69 473 GLU A CA 1
ATOM 3808 C C . GLU A 1 473 ? 28.858 -17.150 -73.574 1.00 85.69 473 GLU A C 1
ATOM 3810 O O . GLU A 1 473 ? 29.581 -17.608 -74.462 1.00 85.69 473 GLU A O 1
ATOM 3815 N N . CYS A 1 474 ? 28.896 -15.859 -73.223 1.00 86.19 474 CYS A N 1
ATOM 3816 C CA . CYS A 1 474 ? 29.753 -14.848 -73.836 1.00 86.19 474 CYS A CA 1
ATOM 3817 C C . CYS A 1 474 ? 30.461 -13.999 -72.770 1.00 86.19 474 CYS A C 1
ATOM 3819 O O . CYS A 1 474 ? 29.851 -13.113 -72.182 1.00 86.19 474 CYS A O 1
ATOM 3821 N N . MET A 1 475 ? 31.762 -14.213 -72.541 1.00 84.31 475 MET A N 1
ATOM 3822 C CA . MET A 1 475 ? 32.521 -13.444 -71.536 1.00 84.31 475 MET A CA 1
ATOM 3823 C C . MET A 1 475 ? 32.894 -12.023 -71.991 1.00 84.31 475 MET A C 1
ATOM 3825 O O . MET A 1 475 ? 33.493 -11.260 -71.233 1.00 84.31 475 MET A O 1
ATOM 3829 N N . GLU A 1 476 ? 32.668 -11.675 -73.259 1.00 80.06 476 GLU A N 1
ATOM 3830 C CA . GLU A 1 476 ? 32.849 -10.302 -73.759 1.00 80.06 476 GLU A CA 1
ATOM 3831 C C . GLU A 1 476 ? 31.624 -9.432 -73.442 1.00 80.06 476 GLU A C 1
ATOM 3833 O O . GLU A 1 476 ? 31.758 -8.256 -73.113 1.00 80.06 476 GLU A O 1
ATOM 3838 N N . PHE A 1 477 ? 30.433 -10.035 -73.473 1.00 80.69 477 PHE A N 1
ATOM 3839 C CA . PHE A 1 477 ? 29.162 -9.396 -73.156 1.00 80.69 477 PHE A CA 1
ATOM 3840 C C . PHE A 1 477 ? 28.287 -10.398 -72.394 1.00 80.69 477 PHE A C 1
ATOM 3842 O O . PHE A 1 477 ? 27.484 -11.096 -73.014 1.00 80.69 477 PHE A O 1
ATOM 3849 N N . SER A 1 478 ? 28.425 -10.462 -71.063 1.00 74.00 478 SER A N 1
ATOM 3850 C CA . SER A 1 478 ? 27.794 -11.488 -70.205 1.00 74.00 478 SER A CA 1
ATOM 3851 C C . SER A 1 478 ? 26.272 -11.608 -70.370 1.00 74.00 478 SER A C 1
ATOM 3853 O O . SER A 1 478 ? 25.704 -12.671 -70.153 1.00 74.00 478 SER A O 1
ATOM 3855 N N . VAL A 1 479 ? 25.613 -10.534 -70.819 1.00 70.50 479 VAL A N 1
ATOM 3856 C CA . VAL A 1 479 ? 24.166 -10.464 -71.097 1.00 70.50 479 VAL A CA 1
ATOM 3857 C C . VAL A 1 479 ? 23.734 -11.107 -72.427 1.00 70.50 479 VAL A C 1
ATOM 3859 O O . VAL A 1 479 ? 22.538 -11.206 -72.700 1.00 70.50 479 VAL A O 1
ATOM 3862 N N . LEU A 1 480 ? 24.673 -11.506 -73.292 1.00 73.25 480 LEU A N 1
ATOM 3863 C CA . LEU A 1 480 ? 24.394 -12.118 -74.595 1.00 73.25 480 LEU A CA 1
ATOM 3864 C C . LEU A 1 480 ? 24.533 -13.644 -74.525 1.00 73.25 480 LEU A C 1
ATOM 3866 O O . LEU A 1 480 ? 25.604 -14.191 -74.786 1.00 73.25 480 LEU A O 1
ATOM 3870 N N . GLY A 1 481 ? 23.421 -14.322 -74.237 1.00 79.12 481 GLY A N 1
ATOM 3871 C CA . GLY A 1 481 ? 23.332 -15.784 -74.178 1.00 79.12 481 GLY A CA 1
ATOM 3872 C C . GLY A 1 481 ? 22.884 -16.284 -72.806 1.00 79.12 481 GLY A C 1
ATOM 3873 O O . GLY A 1 481 ? 22.201 -15.570 -72.073 1.00 79.12 481 GLY A O 1
ATOM 3874 N N . GLU A 1 482 ? 23.228 -17.525 -72.479 1.00 85.88 482 GLU A N 1
ATOM 3875 C CA . GLU A 1 482 ? 22.963 -18.123 -71.168 1.00 85.88 482 GLU A CA 1
ATOM 3876 C C . GLU A 1 482 ? 23.882 -17.528 -70.079 1.00 85.88 482 GLU A C 1
ATOM 3878 O O . GLU A 1 482 ? 25.100 -17.465 -70.261 1.00 85.88 482 GLU A O 1
ATOM 3883 N N . TYR A 1 483 ? 23.298 -17.092 -68.956 1.00 89.75 483 TYR A N 1
ATOM 3884 C CA . TYR A 1 483 ? 23.991 -16.462 -67.825 1.00 89.75 483 TYR A CA 1
ATOM 3885 C C . TYR A 1 483 ? 23.485 -17.034 -66.497 1.00 89.75 483 TYR A C 1
ATOM 3887 O O . TYR A 1 483 ? 22.273 -17.129 -66.293 1.00 89.75 483 TYR A O 1
ATOM 3895 N N . HIS A 1 484 ? 24.402 -17.389 -65.598 1.00 90.25 484 HIS A N 1
ATOM 3896 C CA . HIS A 1 484 ? 24.115 -17.922 -64.261 1.00 90.25 484 HIS A CA 1
ATOM 3897 C C . HIS A 1 484 ? 25.054 -17.274 -63.241 1.00 90.25 484 HIS A C 1
ATOM 3899 O O . HIS A 1 484 ? 26.248 -17.201 -63.509 1.00 90.25 484 HIS A O 1
ATOM 3905 N N . THR A 1 485 ? 24.545 -16.841 -62.088 1.00 91.81 485 THR A N 1
ATOM 3906 C CA . THR A 1 485 ? 25.302 -16.160 -61.013 1.00 91.81 485 THR A CA 1
ATOM 3907 C C . THR A 1 485 ? 25.045 -16.828 -59.658 1.00 91.81 485 THR A C 1
ATOM 3909 O O . THR A 1 485 ? 24.211 -17.730 -59.576 1.00 91.81 485 THR A O 1
ATOM 3912 N N . ASP A 1 486 ? 25.763 -16.392 -58.620 1.00 88.38 486 ASP A N 1
ATOM 3913 C CA . ASP A 1 486 ? 25.681 -16.885 -57.236 1.00 88.38 486 ASP A CA 1
ATOM 3914 C C . ASP A 1 486 ? 26.019 -18.375 -57.107 1.00 88.38 486 ASP A C 1
ATOM 3916 O O . ASP A 1 486 ? 25.403 -19.124 -56.351 1.00 88.38 486 ASP A O 1
ATOM 3920 N N . LEU A 1 487 ? 27.014 -18.814 -57.880 1.00 90.50 487 LEU A N 1
ATOM 3921 C CA . LEU A 1 487 ? 27.412 -20.213 -57.972 1.00 90.50 487 LEU A CA 1
ATOM 3922 C C . LEU A 1 487 ? 28.592 -20.519 -57.055 1.00 90.50 487 LEU A C 1
ATOM 3924 O O . LEU A 1 487 ? 29.510 -19.710 -56.886 1.00 90.50 487 LEU A O 1
ATOM 3928 N N . THR A 1 488 ? 28.632 -21.753 -56.561 1.00 90.88 488 THR A N 1
ATOM 3929 C CA . THR A 1 488 ? 29.882 -22.368 -56.108 1.00 90.88 488 THR A CA 1
ATOM 3930 C C . THR A 1 488 ? 30.774 -22.687 -57.310 1.00 90.88 488 THR A C 1
ATOM 3932 O O . THR A 1 488 ? 30.308 -22.811 -58.448 1.00 90.88 488 THR A O 1
ATOM 3935 N N . ILE A 1 489 ? 32.073 -22.887 -57.077 1.00 90.19 489 ILE A N 1
ATOM 3936 C CA . ILE A 1 489 ? 32.987 -23.271 -58.157 1.00 90.19 489 ILE A CA 1
ATOM 3937 C C . ILE A 1 489 ? 32.549 -24.585 -58.836 1.00 90.19 489 ILE A C 1
ATOM 3939 O O . ILE A 1 489 ? 32.646 -24.713 -60.053 1.00 90.19 489 ILE A O 1
ATOM 3943 N N . ASP A 1 490 ? 32.014 -25.556 -58.090 1.00 91.19 490 ASP A N 1
ATOM 3944 C CA . ASP A 1 490 ? 31.535 -26.826 -58.649 1.00 91.19 490 ASP A CA 1
ATOM 3945 C C . ASP A 1 490 ? 30.341 -26.644 -59.583 1.00 91.19 490 ASP A C 1
ATOM 3947 O O . ASP A 1 490 ? 30.360 -27.138 -60.715 1.00 91.19 490 ASP A O 1
ATOM 3951 N N . GLU A 1 491 ? 29.348 -25.872 -59.150 1.00 93.00 491 GLU A N 1
ATOM 3952 C CA . GLU A 1 491 ? 28.178 -25.548 -59.965 1.00 93.00 491 GLU A CA 1
ATOM 3953 C C . GLU A 1 491 ? 28.574 -24.764 -61.217 1.00 93.00 491 GLU A C 1
ATOM 3955 O O . GLU A 1 491 ? 28.096 -25.072 -62.313 1.00 93.00 491 GLU A O 1
ATOM 3960 N N . ALA A 1 492 ? 29.510 -23.818 -61.087 1.00 91.94 492 ALA A N 1
ATOM 3961 C CA . ALA A 1 492 ? 30.032 -23.060 -62.216 1.00 91.94 492 ALA A CA 1
ATOM 3962 C C . ALA A 1 492 ? 30.674 -23.976 -63.270 1.00 91.94 492 ALA A C 1
ATOM 3964 O O . ALA A 1 492 ? 30.390 -23.850 -64.462 1.00 91.94 492 ALA A O 1
ATOM 3965 N N . PHE A 1 493 ? 31.476 -24.962 -62.860 1.00 90.25 493 PHE A N 1
ATOM 3966 C CA . PHE A 1 493 ? 32.059 -25.932 -63.791 1.00 90.25 493 PHE A CA 1
ATOM 3967 C C . PHE A 1 493 ? 31.019 -26.857 -64.435 1.00 90.25 493 PHE A C 1
ATOM 3969 O O . PHE A 1 493 ? 31.152 -27.208 -65.612 1.00 90.25 493 PHE A O 1
ATOM 3976 N N . ASP A 1 494 ? 30.000 -27.277 -63.692 1.00 91.50 494 ASP A N 1
ATOM 3977 C CA . ASP A 1 494 ? 28.951 -28.150 -64.218 1.00 91.50 494 ASP A CA 1
ATOM 3978 C C . ASP A 1 494 ? 28.069 -27.437 -65.242 1.00 91.50 494 ASP A C 1
ATOM 3980 O O . ASP A 1 494 ? 27.770 -28.002 -66.300 1.00 91.50 494 ASP A O 1
ATOM 3984 N N . ILE A 1 495 ? 27.707 -26.182 -64.976 1.00 89.62 495 ILE A N 1
ATOM 3985 C CA . ILE A 1 495 ? 26.983 -25.331 -65.924 1.00 89.62 495 ILE A CA 1
ATOM 3986 C C . ILE A 1 495 ? 27.871 -25.036 -67.137 1.00 89.62 495 ILE A C 1
ATOM 3988 O O . ILE A 1 495 ? 27.446 -25.255 -68.274 1.00 89.62 495 ILE A O 1
ATOM 3992 N N . TYR A 1 496 ? 29.136 -24.661 -66.924 1.00 89.00 496 TYR A N 1
ATOM 3993 C CA . TYR A 1 496 ? 30.099 -24.398 -67.997 1.00 89.00 496 TYR A CA 1
ATOM 3994 C C . TYR A 1 496 ? 30.221 -25.565 -68.992 1.00 89.00 496 TYR A C 1
ATOM 3996 O O . TYR A 1 496 ? 30.284 -25.356 -70.209 1.00 89.00 496 TYR A O 1
ATOM 4004 N N . LYS A 1 497 ? 30.213 -26.814 -68.504 1.00 86.75 497 LYS A N 1
ATOM 4005 C CA . LYS A 1 497 ? 30.249 -28.023 -69.348 1.00 86.75 497 LYS A CA 1
ATOM 4006 C C . LYS A 1 497 ? 28.964 -28.245 -70.147 1.00 86.75 497 LYS A C 1
ATOM 4008 O O . LYS A 1 497 ? 29.033 -28.823 -71.230 1.00 86.75 497 LYS A O 1
ATOM 4013 N N . ARG A 1 498 ? 27.806 -27.831 -69.622 1.00 87.62 498 ARG A N 1
ATOM 4014 C CA . ARG A 1 498 ? 26.497 -28.015 -70.273 1.00 87.62 498 ARG A CA 1
ATOM 4015 C C . ARG A 1 498 ? 26.264 -27.036 -71.419 1.00 87.62 498 ARG A C 1
ATOM 4017 O O . ARG A 1 498 ? 25.574 -27.403 -72.367 1.00 87.62 498 ARG A O 1
ATOM 4024 N N . ILE A 1 499 ? 26.851 -25.839 -71.359 1.00 83.62 499 ILE A N 1
ATOM 4025 C CA . ILE A 1 499 ? 26.731 -24.834 -72.423 1.00 83.62 499 ILE A CA 1
ATOM 4026 C C . ILE A 1 499 ? 27.439 -25.348 -73.697 1.00 83.62 499 ILE A C 1
ATOM 4028 O O . ILE A 1 499 ? 28.659 -25.564 -73.663 1.00 83.62 499 ILE A O 1
ATOM 4032 N N . PRO A 1 500 ? 26.727 -25.558 -74.825 1.00 77.69 500 PRO A N 1
ATOM 4033 C CA . PRO A 1 500 ? 27.327 -26.075 -76.055 1.00 77.69 500 PRO A CA 1
ATOM 4034 C C . PRO A 1 500 ? 28.315 -25.073 -76.667 1.00 77.69 500 PRO A C 1
ATOM 4036 O O . PRO A 1 500 ? 27.963 -23.928 -76.942 1.00 77.69 500 PRO A O 1
ATOM 4039 N N . SER A 1 501 ? 29.559 -25.501 -76.900 1.00 68.81 501 SER A N 1
ATOM 4040 C CA . SER A 1 501 ? 30.636 -24.626 -77.401 1.00 68.81 501 SER A CA 1
ATOM 4041 C C . SER A 1 501 ? 30.429 -24.133 -78.843 1.00 68.81 501 SER A C 1
ATOM 4043 O O . SER A 1 501 ? 31.146 -23.250 -79.300 1.00 68.81 501 SER A O 1
ATOM 4045 N N . ASP A 1 502 ? 29.484 -24.721 -79.573 1.00 68.94 502 ASP A N 1
ATOM 4046 C CA . ASP A 1 502 ? 29.153 -24.461 -80.975 1.00 68.94 502 ASP A CA 1
ATOM 4047 C C . ASP A 1 502 ? 28.001 -23.458 -81.164 1.00 68.94 502 ASP A C 1
ATOM 4049 O O . ASP A 1 502 ? 27.704 -23.071 -82.297 1.00 68.94 502 ASP A O 1
ATOM 4053 N N . ARG A 1 503 ? 27.348 -23.022 -80.075 1.00 66.94 503 ARG A N 1
ATOM 4054 C CA . ARG A 1 503 ? 26.079 -22.285 -80.152 1.00 66.94 503 ARG A CA 1
ATOM 4055 C C . ARG A 1 503 ? 26.212 -20.784 -80.433 1.00 66.94 503 ARG A C 1
ATOM 4057 O O . ARG A 1 503 ? 25.279 -20.209 -80.984 1.00 66.94 503 ARG A O 1
ATOM 4064 N N . MET A 1 504 ? 27.359 -20.160 -80.175 1.00 55.22 504 MET A N 1
ATOM 4065 C CA . MET A 1 504 ? 27.668 -18.770 -80.541 1.00 55.22 504 MET A CA 1
ATOM 4066 C C . MET A 1 504 ? 29.145 -18.501 -80.204 1.00 55.22 504 MET A C 1
ATOM 4068 O O . MET A 1 504 ? 29.605 -18.885 -79.136 1.00 55.22 504 MET A O 1
ATOM 4072 N N . ASN A 1 505 ? 29.908 -17.842 -81.086 1.00 57.94 505 ASN A N 1
ATOM 4073 C CA . ASN A 1 505 ? 31.359 -17.597 -80.928 1.00 57.94 505 ASN A CA 1
ATOM 4074 C C . ASN A 1 505 ? 31.722 -16.568 -79.821 1.00 57.94 505 ASN A C 1
ATOM 4076 O O . ASN A 1 505 ? 32.687 -15.827 -79.975 1.00 57.94 505 ASN A O 1
ATOM 4080 N N . GLY A 1 506 ? 30.955 -16.486 -78.729 1.00 63.44 506 GLY A N 1
ATOM 4081 C CA . GLY A 1 506 ? 31.124 -15.491 -77.661 1.00 63.44 506 GLY A CA 1
ATOM 4082 C C . GLY A 1 506 ? 32.218 -15.809 -76.637 1.00 63.44 506 GLY A C 1
ATOM 4083 O O . GLY A 1 506 ? 32.501 -14.989 -75.768 1.00 63.44 506 GLY A O 1
ATOM 4084 N N . GLY A 1 507 ? 32.840 -16.990 -76.723 1.00 74.38 507 GLY A N 1
ATOM 4085 C CA . GLY A 1 507 ? 33.860 -17.424 -75.770 1.00 74.38 507 GLY A CA 1
ATOM 4086 C C . GLY A 1 507 ? 33.275 -17.613 -74.372 1.00 74.38 507 GLY A C 1
ATOM 4087 O O . GLY A 1 507 ? 33.473 -16.768 -73.497 1.00 74.38 507 GLY A O 1
ATOM 4088 N N . LYS A 1 508 ? 32.560 -18.728 -74.164 1.00 85.88 508 LYS A N 1
ATOM 4089 C CA . LYS A 1 508 ? 32.014 -19.082 -72.850 1.00 85.88 508 LYS A CA 1
ATOM 4090 C C . LYS A 1 508 ? 33.108 -19.143 -71.788 1.00 85.88 508 LYS A C 1
ATOM 4092 O O . LYS A 1 508 ? 34.251 -19.535 -72.068 1.00 85.88 508 LYS A O 1
ATOM 4097 N N . GLY A 1 509 ? 32.747 -18.830 -70.554 1.00 89.19 509 GLY A N 1
ATOM 4098 C CA . GLY A 1 509 ? 33.704 -18.795 -69.459 1.00 89.19 509 GLY A CA 1
ATOM 4099 C C . GLY A 1 509 ? 33.062 -18.757 -68.087 1.00 89.19 509 GLY A C 1
ATOM 4100 O O . GLY A 1 509 ? 31.841 -18.807 -67.951 1.00 89.19 509 GLY A O 1
ATOM 4101 N N . ILE A 1 510 ? 33.932 -18.709 -67.086 1.00 92.69 510 ILE A N 1
ATOM 4102 C CA . ILE A 1 510 ? 33.571 -18.590 -65.676 1.00 92.69 510 ILE A CA 1
ATOM 4103 C C . ILE A 1 510 ? 34.183 -17.283 -65.180 1.00 92.69 510 ILE A C 1
ATOM 4105 O O . ILE A 1 510 ? 35.353 -17.009 -65.451 1.00 92.69 510 ILE A O 1
ATOM 4109 N N . GLY A 1 511 ? 33.417 -16.473 -64.469 1.00 92.12 511 GLY A N 1
ATOM 4110 C CA . GLY A 1 511 ? 33.928 -15.311 -63.757 1.00 92.12 511 GLY A CA 1
ATOM 4111 C C . GLY A 1 511 ? 33.661 -15.390 -62.263 1.00 92.12 511 GLY A C 1
ATOM 4112 O O . GLY A 1 511 ? 33.070 -16.352 -61.774 1.00 92.12 511 GLY A O 1
ATOM 4113 N N . ILE A 1 512 ? 34.153 -14.385 -61.553 1.00 92.69 512 ILE A N 1
ATOM 4114 C CA . ILE A 1 512 ? 33.989 -14.199 -60.114 1.00 92.69 512 ILE A CA 1
ATOM 4115 C C . ILE A 1 512 ? 33.192 -12.928 -59.848 1.00 92.69 512 ILE A C 1
ATOM 4117 O O . ILE A 1 512 ? 33.340 -11.944 -60.571 1.00 92.69 512 ILE A O 1
ATOM 4121 N N . CYS A 1 513 ? 32.387 -12.944 -58.797 1.00 90.19 513 CYS A N 1
ATOM 4122 C CA . CYS A 1 513 ? 31.704 -11.779 -58.258 1.00 90.19 513 CYS A CA 1
ATOM 4123 C C . CYS A 1 513 ? 32.307 -11.489 -56.885 1.00 90.19 513 CYS A C 1
ATOM 4125 O O . CYS A 1 513 ? 32.168 -12.304 -55.974 1.00 90.19 513 CYS A O 1
ATOM 4127 N N . LEU A 1 514 ? 32.993 -10.355 -56.745 1.00 89.06 514 LEU A N 1
ATOM 4128 C CA . LEU A 1 514 ? 33.493 -9.885 -55.454 1.00 89.06 514 LEU A CA 1
ATOM 4129 C C . LEU A 1 514 ? 32.418 -9.048 -54.768 1.00 89.06 514 LEU A C 1
ATOM 4131 O O . LEU A 1 514 ? 31.974 -8.038 -55.320 1.00 89.06 514 LEU A O 1
ATOM 4135 N N . GLN A 1 515 ? 32.013 -9.486 -53.580 1.00 82.06 515 GLN A N 1
ATOM 4136 C CA . GLN A 1 515 ? 31.044 -8.815 -52.723 1.00 82.06 515 GLN A CA 1
ATOM 4137 C C . GLN A 1 515 ? 31.776 -8.313 -51.477 1.00 82.06 515 GLN A C 1
ATOM 4139 O O . GLN A 1 515 ? 32.101 -9.084 -50.575 1.00 82.06 515 GLN A O 1
ATOM 4144 N N . GLU A 1 516 ? 32.086 -7.022 -51.480 1.00 76.56 516 GLU A N 1
ATOM 4145 C CA . GLU A 1 516 ? 32.834 -6.323 -50.435 1.00 76.56 516 GLU A CA 1
ATOM 4146 C C . GLU A 1 516 ? 32.547 -4.817 -50.506 1.00 76.56 516 GLU A C 1
ATOM 4148 O O . GLU A 1 516 ? 32.131 -4.315 -51.554 1.00 76.56 516 GLU A O 1
ATOM 4153 N N . ASP A 1 517 ? 32.802 -4.082 -49.422 1.00 68.44 517 ASP A N 1
ATOM 4154 C CA . ASP A 1 517 ? 32.713 -2.617 -49.424 1.00 68.44 517 ASP A CA 1
ATOM 4155 C C . ASP A 1 517 ? 34.003 -1.991 -49.985 1.00 68.44 517 ASP A C 1
ATOM 4157 O O . ASP A 1 517 ? 34.906 -1.540 -49.278 1.00 68.44 517 ASP A O 1
ATOM 4161 N N . SER A 1 518 ? 34.143 -2.066 -51.308 1.00 76.62 518 SER A N 1
ATOM 4162 C CA . SER A 1 518 ? 35.341 -1.658 -52.040 1.00 76.62 518 SER A CA 1
ATOM 4163 C C . SER A 1 518 ? 34.974 -1.150 -53.428 1.00 76.62 518 SER A C 1
ATOM 4165 O O . SER A 1 518 ? 34.071 -1.653 -54.093 1.00 76.62 518 SER A O 1
ATOM 4167 N N . LEU A 1 519 ? 35.758 -0.197 -53.936 1.00 79.00 519 LEU A N 1
ATOM 4168 C CA . LEU A 1 519 ? 35.664 0.274 -55.326 1.00 79.00 519 LEU A CA 1
ATOM 4169 C C . LEU A 1 519 ? 35.956 -0.821 -56.371 1.00 79.00 519 LEU A C 1
ATOM 4171 O O . LEU A 1 519 ? 35.775 -0.581 -57.564 1.00 79.00 519 LEU A O 1
ATOM 4175 N N . TYR A 1 520 ? 36.433 -1.988 -55.933 1.00 83.00 520 TYR A N 1
ATOM 4176 C CA . TYR A 1 520 ? 36.702 -3.162 -56.758 1.00 83.00 520 TYR A CA 1
ATOM 4177 C C . TYR A 1 520 ? 35.638 -4.262 -56.613 1.00 83.00 520 TYR A C 1
ATOM 4179 O O . TYR A 1 520 ? 35.842 -5.363 -57.121 1.00 83.00 520 TYR A O 1
ATOM 4187 N N . ALA A 1 521 ? 34.515 -3.983 -55.944 1.00 84.81 521 ALA A N 1
ATOM 4188 C CA . ALA A 1 521 ? 33.366 -4.877 -55.934 1.00 84.81 521 ALA A CA 1
ATOM 4189 C C . ALA A 1 521 ? 32.760 -4.995 -57.342 1.00 84.81 521 ALA A C 1
ATOM 4191 O O . ALA A 1 521 ? 32.661 -4.011 -58.082 1.00 84.81 521 ALA A O 1
ATOM 4192 N N . GLY A 1 522 ? 32.339 -6.205 -57.712 1.00 86.19 522 GLY A N 1
ATOM 4193 C CA . GLY A 1 522 ? 31.718 -6.471 -59.008 1.00 86.19 522 GLY A CA 1
ATOM 4194 C C . GLY A 1 522 ? 32.184 -7.754 -59.690 1.00 86.19 522 GLY A C 1
ATOM 4195 O O . GLY A 1 522 ? 32.864 -8.601 -59.109 1.00 86.19 522 GLY A O 1
ATOM 4196 N N . GLU A 1 523 ? 31.768 -7.898 -60.946 1.00 90.00 523 GLU A N 1
ATOM 4197 C CA . GLU A 1 523 ? 31.989 -9.092 -61.759 1.00 90.00 523 GLU A CA 1
ATOM 4198 C C . GLU A 1 523 ? 33.294 -8.993 -62.557 1.00 90.00 523 GLU A C 1
ATOM 4200 O O . GLU A 1 523 ? 33.487 -8.074 -63.357 1.00 90.00 523 GLU A O 1
ATOM 4205 N N . TYR A 1 524 ? 34.168 -9.989 -62.407 1.00 89.56 524 TYR A N 1
ATOM 4206 C CA . TYR A 1 524 ? 35.433 -10.081 -63.130 1.00 89.56 524 TYR A CA 1
ATOM 4207 C C . TYR A 1 524 ? 35.555 -11.422 -63.858 1.00 89.56 524 TYR A C 1
ATOM 4209 O O . TYR A 1 524 ? 35.294 -12.477 -63.279 1.00 89.56 524 TYR A O 1
ATOM 4217 N N . PRO A 1 525 ? 35.973 -11.426 -65.132 1.00 88.94 525 PRO A N 1
ATOM 4218 C CA . PRO A 1 525 ? 36.327 -12.652 -65.835 1.00 88.94 525 PRO A CA 1
ATOM 4219 C C . PRO A 1 525 ? 37.473 -13.386 -65.123 1.00 88.94 525 PRO A C 1
ATOM 4221 O O . PRO A 1 525 ? 38.507 -12.785 -64.842 1.00 88.94 525 PRO A O 1
ATOM 4224 N N . LEU A 1 526 ? 37.307 -14.687 -64.870 1.00 90.31 526 LEU A N 1
ATOM 4225 C CA . LEU A 1 526 ? 38.339 -15.548 -64.276 1.00 90.31 526 LEU A CA 1
ATOM 4226 C C . LEU A 1 526 ? 38.905 -16.521 -65.317 1.00 90.31 526 LEU A C 1
ATOM 4228 O O . LEU A 1 526 ? 40.115 -16.703 -65.412 1.00 90.31 526 LEU A O 1
ATOM 4232 N N . MET A 1 527 ? 38.040 -17.120 -66.133 1.00 89.56 527 MET A N 1
ATOM 4233 C CA . MET A 1 527 ? 38.388 -18.096 -67.159 1.00 89.56 527 MET A CA 1
ATOM 4234 C C . MET A 1 527 ? 37.648 -17.802 -68.464 1.00 89.56 527 MET A C 1
ATOM 4236 O O . MET A 1 527 ? 36.427 -17.650 -68.477 1.00 89.56 527 MET A O 1
ATOM 4240 N N . ARG A 1 528 ? 38.377 -17.823 -69.581 1.00 84.62 528 ARG A N 1
ATOM 4241 C CA . ARG A 1 528 ? 37.843 -17.736 -70.945 1.00 84.62 528 ARG A CA 1
ATOM 4242 C C . ARG A 1 528 ? 38.344 -18.930 -71.754 1.00 84.62 528 ARG A C 1
ATOM 4244 O O . ARG A 1 528 ? 39.545 -19.180 -71.779 1.00 84.62 528 ARG A O 1
ATOM 4251 N N . SER A 1 529 ? 37.451 -19.650 -72.439 1.00 75.31 529 SER A N 1
ATOM 4252 C CA . SER A 1 529 ? 37.828 -20.727 -73.380 1.00 75.31 529 SER A CA 1
ATOM 4253 C C . SER A 1 529 ? 38.861 -21.725 -72.811 1.00 75.31 529 SER A C 1
ATOM 4255 O O . SER A 1 529 ? 39.922 -21.938 -73.401 1.00 75.31 529 SER A O 1
ATOM 4257 N N . ASP A 1 530 ? 38.551 -22.305 -71.644 1.00 80.94 530 ASP A N 1
ATOM 4258 C CA . ASP A 1 530 ? 39.380 -23.270 -70.897 1.00 80.94 530 ASP A CA 1
ATOM 4259 C C . ASP A 1 530 ? 40.740 -22.742 -70.388 1.00 80.94 530 ASP A C 1
ATOM 4261 O O . ASP A 1 530 ? 41.635 -23.529 -70.056 1.00 80.94 530 ASP A O 1
ATOM 4265 N N . GLN A 1 531 ? 40.924 -21.419 -70.317 1.00 85.12 531 GLN A N 1
ATOM 4266 C CA . GLN A 1 531 ? 42.152 -20.806 -69.810 1.00 85.12 531 GLN A CA 1
ATOM 4267 C C . GLN A 1 531 ? 41.870 -19.671 -68.823 1.00 85.12 531 GLN A C 1
ATOM 4269 O O . GLN A 1 531 ? 40.941 -18.890 -69.017 1.00 85.12 531 GLN A O 1
ATOM 4274 N N . ILE A 1 532 ? 42.676 -19.583 -67.762 1.00 87.19 532 ILE A N 1
ATOM 4275 C CA . ILE A 1 532 ? 42.577 -18.530 -66.742 1.00 87.19 532 ILE A CA 1
ATOM 4276 C C . ILE A 1 532 ? 43.146 -17.229 -67.319 1.00 87.19 532 ILE A C 1
ATOM 4278 O O . ILE A 1 532 ? 44.281 -17.216 -67.802 1.00 87.19 532 ILE A O 1
ATOM 4282 N N . ASP A 1 533 ? 42.372 -16.146 -67.257 1.00 84.62 533 ASP A N 1
ATOM 4283 C CA . ASP A 1 533 ? 42.717 -14.825 -67.800 1.00 84.62 533 ASP A CA 1
ATOM 4284 C C . ASP A 1 533 ? 43.619 -14.052 -66.818 1.00 84.62 533 ASP A C 1
ATOM 4286 O O . ASP A 1 533 ? 43.191 -13.146 -66.100 1.00 84.62 533 ASP A O 1
ATOM 4290 N N . MET A 1 534 ? 44.894 -14.451 -66.743 1.00 83.25 534 MET A N 1
ATOM 4291 C CA . MET A 1 534 ? 45.843 -13.858 -65.793 1.00 83.25 534 MET A CA 1
ATOM 4292 C C . MET A 1 534 ? 46.241 -12.426 -66.157 1.00 83.25 534 MET A C 1
ATOM 4294 O O . MET A 1 534 ? 46.670 -11.683 -65.280 1.00 83.25 534 MET A O 1
ATOM 4298 N N . GLU A 1 535 ? 46.091 -12.008 -67.418 1.00 82.31 535 GLU A N 1
ATOM 4299 C CA . GLU A 1 535 ? 46.318 -10.615 -67.822 1.00 82.31 535 GLU A CA 1
ATOM 4300 C C . GLU A 1 535 ? 45.347 -9.676 -67.103 1.00 82.31 535 GLU A C 1
ATOM 4302 O O . GLU A 1 535 ? 45.776 -8.691 -66.497 1.00 82.31 535 GLU A O 1
ATOM 4307 N N . THR A 1 536 ? 44.055 -10.013 -67.118 1.00 80.00 536 THR A N 1
ATOM 4308 C CA . THR A 1 536 ? 43.016 -9.211 -66.463 1.00 80.00 536 THR A CA 1
ATOM 4309 C C . THR A 1 536 ? 43.201 -9.202 -64.942 1.00 80.00 536 THR A C 1
ATOM 4311 O O . THR A 1 536 ? 43.129 -8.144 -64.314 1.00 80.00 536 THR A O 1
ATOM 4314 N N . LEU A 1 537 ? 43.507 -10.359 -64.344 1.00 83.75 537 LEU A N 1
ATOM 4315 C CA . LEU A 1 537 ? 43.653 -10.490 -62.890 1.00 83.75 537 LEU A CA 1
ATOM 4316 C C . LEU A 1 537 ? 44.952 -9.872 -62.350 1.00 83.75 537 LEU A C 1
ATOM 4318 O O . LEU A 1 537 ? 44.937 -9.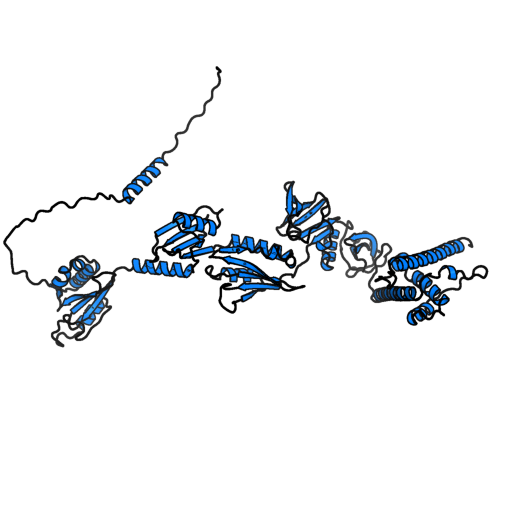249 -61.291 1.00 83.75 537 LEU A O 1
ATOM 4322 N N . GLU A 1 538 ? 46.081 -9.996 -63.054 1.00 84.31 538 GLU A N 1
ATOM 4323 C CA . GLU A 1 538 ? 47.343 -9.369 -62.631 1.00 84.31 538 GLU A CA 1
ATOM 4324 C C . GLU A 1 538 ? 47.438 -7.886 -63.014 1.00 84.31 538 GLU A C 1
ATOM 4326 O O . GLU A 1 538 ? 48.205 -7.144 -62.390 1.00 84.31 538 GLU A O 1
ATOM 4331 N N . GLY A 1 539 ? 46.679 -7.449 -64.025 1.00 80.88 539 GLY A N 1
ATOM 4332 C CA . GLY A 1 539 ? 46.618 -6.060 -64.481 1.00 80.88 539 GLY A CA 1
ATOM 4333 C C . GLY A 1 539 ? 45.989 -5.107 -63.462 1.00 80.88 539 GLY A C 1
ATOM 4334 O O . GLY A 1 539 ? 46.283 -3.911 -63.481 1.00 80.88 539 GLY A O 1
ATOM 4335 N N . ILE A 1 540 ? 45.183 -5.633 -62.535 1.00 84.62 540 ILE A N 1
ATOM 4336 C CA . ILE A 1 540 ? 44.585 -4.886 -61.426 1.00 84.62 540 ILE A CA 1
ATOM 4337 C C . ILE A 1 540 ? 45.360 -5.231 -60.139 1.00 84.62 540 ILE A C 1
ATOM 4339 O O . ILE A 1 540 ? 45.218 -6.342 -59.624 1.00 84.62 540 ILE A O 1
ATOM 4343 N N . PRO A 1 541 ? 46.164 -4.304 -59.566 1.00 83.56 541 PRO A N 1
ATOM 4344 C CA . PRO A 1 541 ? 46.984 -4.583 -58.381 1.00 83.56 541 PRO A CA 1
ATOM 4345 C C . PRO A 1 541 ? 46.199 -5.110 -57.173 1.00 83.56 541 PRO A C 1
ATOM 4347 O O . PRO A 1 541 ? 46.756 -5.857 -56.369 1.00 83.56 541 PRO A O 1
ATOM 4350 N N . TYR A 1 542 ? 44.924 -4.726 -57.061 1.00 85.62 542 TYR A N 1
ATOM 4351 C CA . TYR A 1 542 ? 44.002 -5.226 -56.046 1.00 85.62 542 TYR A CA 1
ATOM 4352 C C . TYR A 1 542 ? 43.709 -6.724 -56.247 1.00 85.62 542 TYR A C 1
ATOM 4354 O O . TYR A 1 542 ? 44.048 -7.530 -55.385 1.00 85.62 542 TYR A O 1
ATOM 4362 N N . MET A 1 543 ? 43.220 -7.120 -57.429 1.00 84.44 543 MET A N 1
ATOM 4363 C CA . MET A 1 543 ? 42.916 -8.520 -57.784 1.00 84.44 543 MET A CA 1
ATOM 4364 C C . MET A 1 543 ? 44.131 -9.441 -57.664 1.00 84.44 543 MET A C 1
ATOM 4366 O O . MET A 1 543 ? 44.039 -10.554 -57.144 1.00 84.44 543 MET A O 1
ATOM 4370 N N . LYS A 1 544 ? 45.301 -8.946 -58.081 1.00 85.81 544 LYS A N 1
ATOM 4371 C CA . LYS A 1 544 ? 46.568 -9.678 -58.004 1.00 85.81 544 LYS A CA 1
ATOM 4372 C C . LYS A 1 544 ? 46.921 -10.135 -56.588 1.00 85.81 544 LYS A C 1
ATOM 4374 O O . LYS A 1 544 ? 47.557 -11.170 -56.424 1.00 85.81 544 LYS A O 1
ATOM 4379 N N . ASN A 1 545 ? 46.558 -9.350 -55.578 1.00 84.19 545 ASN A N 1
ATOM 4380 C CA . ASN A 1 545 ? 46.916 -9.626 -54.189 1.00 84.19 545 ASN A CA 1
ATOM 4381 C C . ASN A 1 545 ? 45.708 -10.047 -53.334 1.00 84.19 545 ASN A C 1
ATOM 4383 O O . ASN A 1 545 ? 45.894 -10.348 -52.157 1.00 84.19 545 ASN A O 1
ATOM 4387 N N . HIS A 1 546 ? 44.495 -10.086 -53.899 1.00 88.50 546 HIS A N 1
ATOM 4388 C CA . HIS A 1 546 ? 43.276 -10.385 -53.153 1.00 88.50 546 HIS A CA 1
ATOM 4389 C C . HIS A 1 546 ? 43.195 -11.882 -52.776 1.00 88.50 546 HIS A C 1
ATOM 4391 O O . HIS A 1 546 ? 43.159 -12.726 -53.678 1.00 88.50 546 HIS A O 1
ATOM 4397 N N . PRO A 1 547 ? 43.129 -12.252 -51.478 1.00 88.06 547 PRO A N 1
ATOM 4398 C CA . PRO A 1 547 ? 43.218 -13.646 -51.031 1.00 88.06 547 PRO A CA 1
ATOM 4399 C C . PRO A 1 547 ? 42.190 -14.587 -51.669 1.00 88.06 547 PRO A C 1
ATOM 4401 O O . PRO A 1 547 ? 42.563 -15.664 -52.133 1.00 88.06 547 PRO A O 1
ATOM 4404 N N . LEU A 1 548 ? 40.923 -14.164 -51.766 1.00 89.94 548 LEU A N 1
ATOM 4405 C CA . LEU A 1 548 ? 39.862 -14.987 -52.364 1.00 89.94 548 LEU A CA 1
ATOM 4406 C C . LEU A 1 548 ? 40.043 -15.162 -53.873 1.00 89.94 548 LEU A C 1
ATOM 4408 O O . LEU A 1 548 ? 39.765 -16.233 -54.405 1.00 89.94 548 LEU A O 1
ATOM 4412 N N . VAL A 1 549 ? 40.574 -14.147 -54.565 1.00 89.44 549 VAL A N 1
ATOM 4413 C CA . VAL A 1 549 ? 40.854 -14.234 -56.008 1.00 89.44 549 VAL A CA 1
ATOM 4414 C C . VAL A 1 549 ? 42.005 -15.208 -56.244 1.00 89.44 549 VAL A C 1
ATOM 4416 O O . VAL A 1 549 ? 41.925 -16.063 -57.122 1.00 89.44 549 VAL A O 1
ATOM 4419 N N . GLN A 1 550 ? 43.054 -15.142 -55.419 1.00 90.12 550 GLN A N 1
ATOM 4420 C CA . GLN A 1 550 ? 44.177 -16.081 -55.491 1.00 90.12 550 GLN A CA 1
ATOM 4421 C C . GLN A 1 550 ? 43.752 -17.515 -55.153 1.00 90.12 550 GLN A C 1
ATOM 4423 O O . GLN A 1 550 ? 44.238 -18.468 -55.767 1.00 90.12 550 GLN A O 1
ATOM 4428 N N . GLN A 1 551 ? 42.816 -17.685 -54.217 1.00 90.19 551 GLN A N 1
ATOM 4429 C CA . GLN A 1 551 ? 42.208 -18.981 -53.946 1.00 90.19 551 GLN A CA 1
ATOM 4430 C C . GLN A 1 551 ? 41.413 -19.494 -55.155 1.00 90.19 551 GLN A C 1
ATOM 4432 O O . GLN A 1 551 ? 41.635 -20.631 -55.569 1.00 90.19 551 GLN A O 1
ATOM 4437 N N . ALA A 1 552 ? 40.573 -18.658 -55.772 1.00 90.44 552 ALA A N 1
ATOM 4438 C CA . ALA A 1 552 ? 39.800 -19.019 -56.960 1.00 90.44 552 ALA A CA 1
ATOM 4439 C C . ALA A 1 552 ? 40.698 -19.438 -58.141 1.00 90.44 552 ALA A C 1
ATOM 4441 O O . ALA A 1 552 ? 40.446 -20.456 -58.789 1.00 90.44 552 ALA A O 1
ATOM 4442 N N . VAL A 1 553 ? 41.801 -18.716 -58.381 1.00 89.62 553 VAL A N 1
ATOM 4443 C CA . VAL A 1 553 ? 42.818 -19.090 -59.384 1.00 89.62 553 VAL A CA 1
ATOM 4444 C C . VAL A 1 553 ? 43.419 -20.461 -59.063 1.00 89.62 553 VAL A C 1
ATOM 4446 O O . VAL A 1 553 ? 43.452 -21.338 -59.925 1.00 89.62 553 VAL A O 1
ATOM 4449 N N . LYS A 1 554 ? 43.828 -20.692 -57.812 1.00 88.56 554 LYS A N 1
ATOM 4450 C CA . LYS A 1 554 ? 44.413 -21.969 -57.382 1.00 88.56 554 LYS A CA 1
ATOM 4451 C C . LYS A 1 554 ? 43.436 -23.140 -57.530 1.00 88.56 554 LYS A C 1
ATOM 4453 O O . LYS A 1 554 ? 43.846 -24.239 -57.902 1.00 88.56 554 LYS A O 1
ATOM 4458 N N . GLU A 1 555 ? 42.155 -22.933 -57.238 1.00 88.75 555 GLU A N 1
ATOM 4459 C CA . GLU A 1 555 ? 41.118 -23.956 -57.409 1.00 88.75 555 GLU A CA 1
ATOM 4460 C C . GLU A 1 555 ? 40.861 -24.272 -58.894 1.00 88.75 555 GLU A C 1
ATOM 4462 O O . GLU A 1 555 ? 40.706 -25.442 -59.255 1.00 88.75 555 GLU A O 1
ATOM 4467 N N . MET A 1 556 ? 40.901 -23.265 -59.776 1.00 88.12 556 MET A N 1
ATOM 4468 C CA . MET A 1 556 ? 40.851 -23.454 -61.234 1.00 88.12 556 MET A CA 1
ATOM 4469 C C . MET A 1 556 ? 42.057 -24.259 -61.748 1.00 88.12 556 MET A C 1
ATOM 4471 O O . MET A 1 556 ? 41.892 -25.200 -62.530 1.00 88.12 556 MET A O 1
ATOM 4475 N N . GLU A 1 557 ? 43.266 -23.950 -61.271 1.00 86.00 557 GLU A N 1
ATOM 4476 C CA . GLU A 1 557 ? 44.486 -24.689 -61.624 1.00 86.00 557 GLU A CA 1
ATOM 4477 C C . GLU A 1 557 ? 44.424 -26.157 -61.175 1.00 86.00 557 GLU A C 1
ATOM 4479 O O . GLU A 1 557 ? 44.771 -27.061 -61.940 1.00 86.00 557 GLU A O 1
ATOM 4484 N N . GLN A 1 558 ? 43.931 -26.427 -59.960 1.00 86.50 558 GLN A N 1
ATOM 4485 C CA . GLN A 1 558 ? 43.750 -27.793 -59.446 1.00 86.50 558 GLN A CA 1
ATOM 4486 C C . GLN A 1 558 ? 42.774 -28.623 -60.290 1.00 86.50 558 GLN A C 1
ATOM 4488 O O . GLN A 1 558 ? 42.916 -29.844 -60.378 1.00 86.50 558 GLN A O 1
ATOM 4493 N N . ARG A 1 559 ? 41.812 -27.968 -60.945 1.00 85.88 559 ARG A N 1
ATOM 4494 C CA . ARG A 1 559 ? 40.848 -28.591 -61.867 1.00 85.88 559 ARG A CA 1
ATOM 4495 C C . ARG A 1 559 ? 41.391 -28.751 -63.291 1.00 85.88 559 ARG A C 1
ATOM 4497 O O . ARG A 1 559 ? 40.689 -29.273 -64.155 1.00 85.88 559 ARG A O 1
ATOM 4504 N N . GLY A 1 560 ? 42.648 -28.370 -63.529 1.00 80.56 560 GLY A N 1
ATOM 4505 C CA . GLY A 1 560 ? 43.358 -28.582 -64.789 1.00 80.56 560 GLY A CA 1
ATOM 4506 C C . GLY A 1 560 ? 43.199 -27.462 -65.818 1.00 80.56 560 GLY A C 1
ATOM 4507 O O . GLY A 1 560 ? 43.595 -27.655 -66.971 1.00 80.56 560 GLY A O 1
ATOM 4508 N N . VAL A 1 561 ? 42.646 -26.307 -65.430 1.00 85.81 561 VAL A N 1
ATOM 4509 C CA . VAL A 1 561 ? 42.574 -25.118 -66.291 1.00 85.81 561 VAL A CA 1
ATOM 4510 C C . VAL A 1 561 ? 43.970 -24.505 -66.401 1.00 85.81 561 VAL A C 1
ATOM 4512 O O . VAL A 1 561 ? 44.665 -24.331 -65.402 1.00 85.81 561 VAL A O 1
ATOM 4515 N N . LYS A 1 562 ? 44.417 -24.202 -67.623 1.00 82.88 562 LYS A N 1
ATOM 4516 C CA . LYS A 1 562 ? 45.761 -23.652 -67.847 1.00 82.88 562 LYS A CA 1
ATOM 4517 C C . LYS A 1 562 ? 45.770 -22.140 -67.650 1.00 82.88 562 LYS A C 1
ATOM 4519 O O . LYS A 1 562 ? 44.855 -21.456 -68.097 1.00 82.88 562 LYS A O 1
ATOM 4524 N N . LEU A 1 563 ? 46.847 -21.621 -67.064 1.00 81.19 563 LEU A N 1
ATOM 4525 C CA . LEU A 1 563 ? 47.115 -20.185 -67.035 1.00 81.19 563 LEU A CA 1
ATOM 4526 C C . LEU A 1 563 ? 47.353 -19.670 -68.458 1.00 81.19 563 LEU A C 1
ATOM 4528 O O . LEU A 1 563 ? 48.156 -20.250 -69.200 1.00 81.19 563 LEU A O 1
ATOM 4532 N N . TRP A 1 564 ? 46.701 -18.569 -68.819 1.00 78.62 564 TRP A N 1
ATOM 4533 C CA . TRP A 1 564 ? 46.988 -17.843 -70.046 1.00 78.62 564 TRP A CA 1
ATOM 4534 C C . TRP A 1 564 ? 47.617 -16.494 -69.740 1.00 78.62 564 TRP A C 1
ATOM 4536 O O . TRP A 1 564 ? 47.075 -15.675 -69.004 1.00 78.62 564 TRP A O 1
ATOM 4546 N N . TYR A 1 565 ? 48.771 -16.282 -70.363 1.00 71.88 565 TYR A N 1
ATOM 4547 C CA . TYR A 1 565 ? 49.458 -15.007 -70.426 1.00 71.88 565 TYR A CA 1
ATOM 4548 C C . TYR A 1 565 ? 49.636 -14.670 -71.909 1.00 71.88 565 TYR A C 1
ATOM 4550 O O . TYR A 1 565 ? 50.205 -15.492 -72.641 1.00 71.88 565 TYR A O 1
ATOM 4558 N N . PRO A 1 566 ? 49.216 -13.490 -72.384 1.00 49.78 566 PRO A N 1
ATOM 4559 C CA . PRO A 1 566 ? 49.612 -13.036 -73.703 1.00 49.78 566 PRO A CA 1
ATOM 4560 C C . PRO A 1 566 ? 51.139 -12.908 -73.735 1.00 49.78 566 PRO A C 1
ATOM 4562 O O . PRO A 1 566 ? 51.768 -12.298 -72.868 1.00 49.78 566 PRO A O 1
ATOM 4565 N N . ILE A 1 567 ? 51.752 -13.553 -74.722 1.00 48.34 567 ILE A N 1
ATOM 4566 C CA . ILE A 1 567 ? 53.201 -13.655 -74.893 1.00 48.34 567 ILE A CA 1
ATOM 4567 C C . ILE A 1 567 ? 53.842 -12.256 -74.918 1.00 48.34 567 ILE A C 1
ATOM 4569 O O . ILE A 1 567 ? 53.531 -11.428 -75.773 1.00 48.34 567 ILE A O 1
ATOM 4573 N N . LYS A 1 568 ? 54.805 -12.027 -74.012 1.00 47.97 568 LYS A N 1
ATOM 4574 C CA . LYS A 1 568 ? 55.771 -10.920 -74.071 1.00 47.97 568 LYS A CA 1
ATOM 4575 C C . LYS A 1 568 ? 56.700 -11.096 -75.280 1.00 47.97 568 LYS A C 1
ATOM 4577 O O . LYS A 1 568 ? 57.780 -11.664 -75.152 1.00 47.97 568 LYS A O 1
ATOM 4582 N N . GLU A 1 569 ? 56.324 -10.545 -76.427 1.00 34.84 569 GLU A N 1
ATOM 4583 C CA . GLU A 1 569 ? 57.260 -10.161 -77.491 1.00 34.84 569 GLU A CA 1
ATOM 4584 C C . GLU A 1 569 ? 57.218 -8.642 -77.689 1.00 34.84 569 GLU A C 1
ATOM 4586 O O . GLU A 1 569 ? 56.531 -8.137 -78.566 1.00 34.84 569 GLU A O 1
ATOM 4591 N N . ALA A 1 570 ? 57.954 -7.912 -76.847 1.00 32.81 570 ALA A N 1
ATOM 4592 C CA . ALA A 1 570 ? 58.727 -6.727 -77.225 1.00 32.81 570 ALA A CA 1
ATOM 4593 C C . ALA A 1 570 ? 59.418 -6.136 -75.984 1.00 32.81 570 ALA A C 1
ATOM 4595 O O . ALA A 1 570 ? 58.777 -5.845 -74.981 1.00 32.81 570 ALA A O 1
ATOM 4596 N N . GLN A 1 571 ? 60.722 -5.886 -76.132 1.00 34.28 571 GLN A N 1
ATOM 4597 C CA . GLN A 1 571 ? 61.573 -5.010 -75.312 1.00 34.28 571 GLN A CA 1
ATOM 4598 C C . GLN A 1 571 ? 62.236 -5.627 -74.073 1.00 34.28 571 GLN A C 1
ATOM 4600 O O . GLN A 1 571 ? 62.011 -5.245 -72.927 1.00 34.28 571 GLN A O 1
ATOM 4605 N N . ALA A 1 572 ? 63.214 -6.488 -74.360 1.00 28.06 572 ALA A N 1
ATOM 4606 C CA . ALA A 1 572 ? 64.523 -6.322 -73.744 1.00 28.06 572 ALA A CA 1
ATOM 4607 C C . ALA A 1 572 ? 65.275 -5.157 -74.430 1.00 28.06 572 ALA A C 1
ATOM 4609 O O . ALA A 1 572 ? 65.269 -5.045 -75.654 1.00 28.06 572 ALA A O 1
ATOM 4610 N N . GLU A 1 573 ? 65.948 -4.363 -73.595 1.00 29.94 573 GLU A N 1
ATOM 4611 C CA . GLU A 1 573 ? 67.004 -3.373 -73.867 1.00 29.94 573 GLU A CA 1
ATOM 4612 C C . GLU A 1 573 ? 66.653 -1.904 -74.209 1.00 29.94 573 GLU A C 1
ATOM 4614 O O . GLU A 1 573 ? 66.339 -1.545 -75.342 1.00 29.94 573 GLU A O 1
ATOM 4619 N N . LYS A 1 574 ? 66.992 -1.066 -73.206 1.00 28.70 574 LYS A N 1
ATOM 4620 C CA . LYS A 1 574 ? 67.377 0.368 -73.172 1.00 28.70 574 LYS A CA 1
ATOM 4621 C C . LYS A 1 574 ? 66.279 1.298 -72.644 1.00 28.70 574 LYS A C 1
ATOM 4623 O O . LYS A 1 574 ? 65.209 1.377 -73.212 1.00 28.70 574 LYS A O 1
ATOM 4628 N N . GLY A 1 575 ? 66.494 2.080 -71.593 1.00 28.12 575 GLY A N 1
ATOM 4629 C CA . GLY A 1 575 ? 67.692 2.326 -70.803 1.00 28.12 575 GLY A CA 1
ATOM 4630 C C . GLY A 1 575 ? 67.339 3.220 -69.615 1.00 28.12 575 GLY A C 1
ATOM 4631 O O . GLY A 1 575 ? 66.303 3.879 -69.604 1.00 28.12 575 GLY A O 1
ATOM 4632 N N . MET A 1 576 ? 68.211 3.170 -68.613 1.00 27.58 576 MET A N 1
ATOM 4633 C CA . MET A 1 576 ? 68.219 4.008 -67.420 1.00 27.58 576 MET A CA 1
ATOM 4634 C C . MET A 1 576 ? 67.930 5.476 -67.737 1.00 27.58 576 MET A C 1
ATOM 4636 O O . MET A 1 576 ? 68.652 6.074 -68.528 1.00 27.58 576 MET A O 1
ATOM 4640 N N . GLU A 1 577 ? 67.002 6.079 -66.999 1.00 29.64 577 GLU A N 1
ATOM 4641 C CA . GLU A 1 577 ? 67.153 7.472 -66.597 1.00 29.64 577 GLU A CA 1
ATOM 4642 C C . GLU A 1 577 ? 66.566 7.683 -65.200 1.00 29.64 577 GLU A C 1
ATOM 4644 O O . GLU A 1 577 ? 65.401 7.422 -64.909 1.00 29.64 577 GLU A O 1
ATOM 4649 N N . GLN A 1 578 ? 67.472 8.094 -64.319 1.00 28.55 578 GLN A N 1
ATOM 4650 C CA . GLN A 1 578 ? 67.265 8.428 -62.924 1.00 28.55 578 GLN A CA 1
ATOM 4651 C C . GLN A 1 578 ? 66.275 9.592 -62.805 1.00 28.55 578 GLN A C 1
ATOM 4653 O O . GLN A 1 578 ? 66.470 10.638 -63.425 1.00 28.55 578 GLN A O 1
ATOM 4658 N N . ARG A 1 579 ? 65.282 9.470 -61.920 1.00 26.05 579 ARG A N 1
ATOM 4659 C CA . ARG A 1 579 ? 64.681 10.637 -61.267 1.00 26.05 579 ARG A CA 1
ATOM 4660 C C . ARG A 1 579 ? 64.870 10.525 -59.769 1.00 26.05 579 ARG A C 1
ATOM 4662 O O . ARG A 1 579 ? 64.477 9.553 -59.138 1.00 26.05 579 ARG A O 1
ATOM 4669 N N . GLN A 1 580 ? 65.561 11.540 -59.276 1.00 27.72 580 GLN A N 1
ATOM 4670 C CA . GLN A 1 580 ? 65.919 11.786 -57.896 1.00 27.72 580 GLN A CA 1
ATOM 4671 C C . GLN A 1 580 ? 64.662 11.937 -57.041 1.00 27.72 580 GLN A C 1
ATOM 4673 O O . GLN A 1 580 ? 63.799 12.765 -57.331 1.00 27.72 580 GLN A O 1
ATOM 4678 N N . GLU A 1 581 ? 64.617 11.166 -55.962 1.00 25.80 581 GLU A N 1
ATOM 4679 C CA . GLU A 1 581 ? 63.805 11.456 -54.791 1.00 25.80 581 GLU A CA 1
ATOM 4680 C C . GLU A 1 581 ? 64.301 12.762 -54.152 1.00 25.80 581 GLU A C 1
ATOM 4682 O O . GLU A 1 581 ? 65.494 12.935 -53.884 1.00 25.80 581 GLU A O 1
ATOM 4687 N N . GLN A 1 582 ? 63.375 13.687 -53.906 1.00 27.45 582 GLN A N 1
ATOM 4688 C CA . GLN A 1 582 ? 63.536 14.716 -52.884 1.00 27.45 582 GLN A CA 1
ATOM 4689 C C . GLN A 1 582 ? 62.797 14.260 -51.618 1.00 27.45 582 GLN A C 1
ATOM 4691 O O . GLN A 1 582 ? 61.741 13.637 -51.731 1.00 27.45 582 GLN A O 1
ATOM 4696 N N . PRO A 1 583 ? 63.321 14.557 -50.416 1.00 28.83 583 PRO A N 1
ATOM 4697 C CA . PRO A 1 583 ? 62.835 13.956 -49.186 1.00 28.83 583 PRO A CA 1
ATOM 4698 C C . PRO A 1 583 ? 61.500 14.570 -48.765 1.00 28.83 583 PRO A C 1
ATOM 4700 O O . PRO A 1 583 ? 61.401 15.772 -48.502 1.00 28.83 583 PRO A O 1
ATOM 4703 N N . GLN A 1 584 ? 60.485 13.721 -48.639 1.00 26.53 584 GLN A N 1
ATOM 4704 C CA . GLN A 1 584 ? 59.280 14.025 -47.885 1.00 26.53 584 GLN A CA 1
ATOM 4705 C C . GLN A 1 584 ? 59.645 13.989 -46.394 1.00 26.53 584 GLN A C 1
ATOM 4707 O O . GLN A 1 584 ? 60.253 13.037 -45.910 1.00 26.53 584 GLN A O 1
ATOM 4712 N N . ARG A 1 585 ? 59.339 15.076 -45.679 1.00 26.34 585 ARG A N 1
ATOM 4713 C CA . ARG A 1 585 ? 59.549 15.215 -44.232 1.00 26.34 585 ARG A CA 1
ATOM 4714 C C . ARG A 1 585 ? 58.943 14.024 -43.482 1.00 26.34 585 ARG A C 1
ATOM 4716 O O . ARG A 1 585 ? 57.727 13.860 -43.493 1.00 26.34 585 ARG A O 1
ATOM 4723 N N . GLU A 1 586 ? 59.779 13.282 -42.761 1.00 25.66 586 GLU A N 1
ATOM 4724 C CA . GLU A 1 586 ? 59.348 12.409 -41.669 1.00 25.66 586 GLU A CA 1
ATOM 4725 C C . GLU A 1 586 ? 58.644 13.258 -40.600 1.00 25.66 586 GLU A C 1
ATOM 4727 O O . GLU A 1 586 ? 59.281 14.018 -39.864 1.00 25.66 586 GLU A 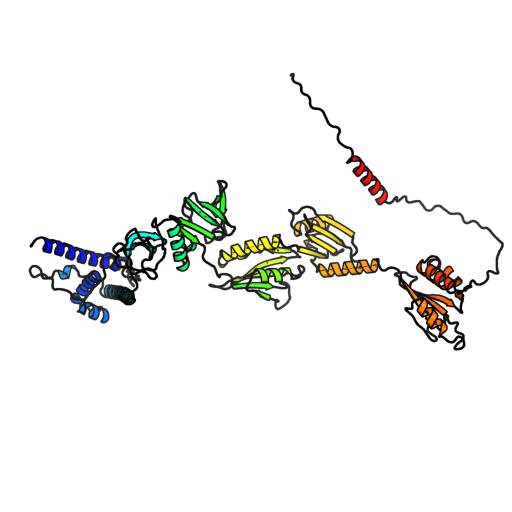O 1
ATOM 4732 N N . SER A 1 587 ? 57.321 13.135 -40.485 1.00 24.39 587 SER A N 1
ATOM 4733 C CA . SER A 1 587 ? 56.658 13.379 -39.210 1.00 24.39 587 SER A CA 1
ATOM 4734 C C . SER A 1 587 ? 56.756 12.085 -38.405 1.00 24.39 587 SER A C 1
ATOM 4736 O O . SER A 1 587 ? 56.102 11.082 -38.677 1.00 24.39 587 SER A O 1
ATOM 4738 N N . LYS A 1 588 ? 57.630 12.093 -37.398 1.00 31.75 588 LYS A N 1
ATOM 4739 C CA . LYS A 1 588 ? 57.607 11.090 -36.336 1.00 31.75 588 LYS A CA 1
ATOM 4740 C C . LYS A 1 588 ? 56.268 11.198 -35.608 1.00 31.75 588 LYS A C 1
ATOM 4742 O O . LYS A 1 588 ? 56.083 12.096 -34.791 1.00 31.75 588 LYS A O 1
ATOM 4747 N N . LYS A 1 589 ? 55.347 10.285 -35.892 1.00 32.06 589 LYS A N 1
ATOM 4748 C CA . LYS A 1 589 ? 54.286 9.904 -34.960 1.00 32.06 589 LYS A CA 1
ATOM 4749 C C . LYS A 1 589 ? 54.465 8.423 -34.659 1.00 32.06 589 LYS A C 1
ATOM 4751 O O . LYS A 1 589 ? 53.872 7.563 -35.298 1.00 32.06 589 LYS A O 1
ATOM 4756 N N . GLU A 1 590 ? 55.347 8.140 -33.702 1.00 30.98 590 GLU A N 1
ATOM 4757 C CA . GLU A 1 590 ? 55.243 6.902 -32.936 1.00 30.98 590 GLU A CA 1
ATOM 4758 C C . GLU A 1 590 ? 53.844 6.874 -32.316 1.00 30.98 590 GLU A C 1
ATOM 4760 O O . GLU A 1 590 ? 53.415 7.841 -31.685 1.00 30.98 590 GLU A O 1
ATOM 4765 N N . SER A 1 591 ? 53.113 5.791 -32.571 1.00 38.75 591 SER A N 1
ATOM 4766 C CA . SER A 1 591 ? 51.779 5.574 -32.028 1.00 38.75 591 SER A CA 1
ATOM 4767 C C . SER A 1 591 ? 51.816 5.676 -30.501 1.00 38.75 591 SER A C 1
ATOM 4769 O O . SER A 1 591 ? 52.544 4.939 -29.830 1.00 38.75 591 SER A O 1
ATOM 4771 N N . VAL A 1 592 ? 51.009 6.593 -29.965 1.00 42.59 592 VAL A N 1
ATOM 4772 C CA . VAL A 1 592 ? 50.823 6.857 -28.530 1.00 42.59 592 VAL A CA 1
ATOM 4773 C C . VAL A 1 592 ? 50.433 5.577 -27.769 1.00 42.59 592 VAL A C 1
ATOM 4775 O O . VAL A 1 592 ? 50.793 5.430 -26.604 1.00 42.59 592 VAL A O 1
ATOM 4778 N N . LEU A 1 593 ? 49.846 4.584 -28.452 1.00 39.97 593 LEU A N 1
ATOM 4779 C CA . LEU A 1 593 ? 49.532 3.257 -27.908 1.00 39.97 593 LEU A CA 1
ATOM 4780 C C . LEU A 1 593 ? 50.765 2.426 -27.520 1.00 39.97 593 LEU A C 1
ATOM 4782 O O . LEU A 1 593 ? 50.704 1.677 -26.547 1.00 39.97 593 LEU A O 1
ATOM 4786 N N . LYS A 1 594 ? 51.900 2.560 -28.221 1.00 42.06 594 LYS A N 1
ATOM 4787 C CA . LYS A 1 594 ? 53.126 1.819 -27.869 1.00 42.06 594 LYS A CA 1
ATOM 4788 C C . LYS A 1 594 ? 53.818 2.430 -26.644 1.00 42.06 594 LYS A C 1
ATOM 4790 O O . LYS A 1 594 ? 54.289 1.698 -25.779 1.00 42.06 594 LYS A O 1
ATOM 4795 N N . ALA A 1 595 ? 53.791 3.760 -26.524 1.00 41.97 595 ALA A N 1
ATOM 4796 C CA . ALA A 1 595 ? 54.313 4.481 -25.361 1.00 41.97 595 ALA A CA 1
ATOM 4797 C C . ALA A 1 595 ? 53.422 4.328 -24.108 1.00 41.97 595 ALA A C 1
ATOM 4799 O O . ALA A 1 595 ? 53.941 4.322 -22.991 1.00 41.97 595 ALA A O 1
ATOM 4800 N N . LEU A 1 596 ? 52.100 4.164 -24.273 1.00 43.84 596 LEU A N 1
ATOM 4801 C CA . LEU A 1 596 ? 51.171 3.876 -23.171 1.00 43.84 596 LEU A CA 1
ATOM 4802 C C . LEU A 1 596 ? 51.262 2.425 -22.682 1.00 43.84 596 LEU A C 1
ATOM 4804 O O . LEU A 1 596 ? 51.322 2.221 -21.468 1.00 43.84 596 LEU A O 1
ATOM 4808 N N . LYS A 1 597 ? 51.374 1.439 -23.588 1.00 48.56 597 LYS A N 1
ATOM 4809 C CA . LYS A 1 597 ? 51.594 0.028 -23.211 1.00 48.56 597 LYS A CA 1
ATOM 4810 C C . LYS A 1 597 ? 52.888 -0.158 -22.416 1.00 48.56 597 LYS A C 1
ATOM 4812 O O . LYS A 1 597 ? 52.858 -0.737 -21.334 1.00 48.56 597 LYS A O 1
ATOM 4817 N N . GLU A 1 598 ? 53.999 0.431 -22.866 1.00 49.03 598 GLU A N 1
ATOM 4818 C CA . GLU A 1 598 ? 55.282 0.355 -22.144 1.00 49.03 598 GLU A CA 1
ATOM 4819 C C . GLU A 1 598 ? 55.258 1.094 -20.785 1.00 49.03 598 GLU A C 1
ATOM 4821 O O . GLU A 1 598 ? 56.002 0.736 -19.867 1.00 49.03 598 GLU A O 1
ATOM 4826 N N . ARG A 1 599 ? 54.393 2.108 -20.611 1.00 48.22 599 ARG A N 1
ATOM 4827 C CA . ARG A 1 599 ? 54.209 2.823 -19.332 1.00 48.22 599 ARG A CA 1
ATOM 4828 C C . ARG A 1 599 ? 53.316 2.049 -18.357 1.00 48.22 599 ARG A C 1
ATOM 4830 O O . ARG A 1 599 ? 53.647 1.994 -17.173 1.00 48.22 599 ARG A O 1
ATOM 4837 N N . GLN A 1 600 ? 52.242 1.422 -18.838 1.00 48.84 600 GLN A N 1
ATOM 4838 C CA . GLN A 1 600 ? 51.377 0.550 -18.032 1.00 48.84 600 GLN A CA 1
ATOM 4839 C C . GLN A 1 600 ? 52.105 -0.729 -17.592 1.00 48.84 600 GLN A C 1
ATOM 4841 O O . GLN A 1 600 ? 51.971 -1.136 -16.439 1.00 48.84 600 GLN A O 1
ATOM 4846 N N . GLU A 1 601 ? 52.949 -1.319 -18.443 1.00 54.78 601 GLU A N 1
ATOM 4847 C CA . GLU A 1 601 ? 53.769 -2.484 -18.077 1.00 54.78 601 GLU A CA 1
ATOM 4848 C C . GLU A 1 601 ? 54.860 -2.137 -17.046 1.00 54.78 601 GLU A C 1
ATOM 4850 O O . GLU A 1 601 ? 55.098 -2.909 -16.115 1.00 54.78 601 GLU A O 1
ATOM 4855 N N . ARG A 1 602 ? 55.471 -0.941 -17.123 1.00 50.41 602 ARG A N 1
ATOM 4856 C CA . ARG A 1 602 ? 56.423 -0.449 -16.102 1.00 50.41 602 ARG A CA 1
ATOM 4857 C C . ARG A 1 602 ? 55.772 -0.168 -14.745 1.00 50.41 602 ARG A C 1
ATOM 4859 O O . ARG A 1 602 ? 56.417 -0.381 -13.721 1.00 50.41 602 ARG A O 1
ATOM 4866 N N . LEU A 1 603 ? 54.519 0.292 -14.731 1.00 48.88 603 LEU A N 1
ATOM 4867 C CA . LEU A 1 603 ? 53.755 0.529 -13.500 1.00 48.88 603 LEU A CA 1
ATOM 4868 C C . LEU A 1 603 ? 53.286 -0.786 -12.863 1.00 48.88 603 LEU A C 1
ATOM 4870 O O . LEU A 1 603 ? 53.395 -0.937 -11.647 1.00 48.88 603 LEU A O 1
ATOM 4874 N N . LYS A 1 604 ? 52.874 -1.772 -13.674 1.00 53.69 604 LYS A N 1
ATOM 4875 C CA . LYS A 1 604 ? 52.554 -3.130 -13.201 1.00 53.69 604 LYS A CA 1
ATOM 4876 C C . LYS A 1 604 ? 53.782 -3.847 -12.620 1.00 53.69 604 LYS A C 1
ATOM 4878 O O . LYS A 1 604 ? 53.666 -4.480 -11.578 1.00 53.69 604 LYS A O 1
ATOM 4883 N N . ALA A 1 605 ? 54.972 -3.674 -13.206 1.00 49.06 605 ALA A N 1
ATOM 4884 C CA . ALA A 1 605 ? 56.209 -4.282 -12.698 1.00 49.06 605 ALA A CA 1
ATOM 4885 C C . ALA A 1 605 ? 56.717 -3.682 -11.365 1.00 49.06 605 ALA A C 1
ATOM 4887 O O . ALA A 1 605 ? 57.397 -4.377 -10.612 1.00 49.06 605 ALA A O 1
ATOM 4888 N N . GLN A 1 606 ? 56.381 -2.424 -11.043 1.00 48.12 606 GLN A N 1
ATOM 4889 C CA . GLN A 1 606 ? 56.752 -1.780 -9.768 1.00 48.12 606 GLN A CA 1
ATOM 4890 C C . GLN A 1 606 ? 55.809 -2.124 -8.601 1.00 48.12 606 GLN A C 1
ATOM 4892 O O . GLN A 1 606 ? 56.180 -1.910 -7.450 1.00 48.12 606 GLN A O 1
ATOM 4897 N N . GLN A 1 607 ? 54.623 -2.681 -8.867 1.00 49.22 607 GLN A N 1
ATOM 4898 C CA . GLN A 1 607 ? 53.660 -3.081 -7.828 1.00 49.22 607 GLN A CA 1
ATOM 4899 C C . GLN A 1 607 ? 53.815 -4.544 -7.370 1.00 49.22 607 GLN A C 1
ATOM 4901 O O . GLN A 1 607 ? 53.229 -4.935 -6.364 1.00 49.22 607 GLN A O 1
ATOM 4906 N N . THR A 1 608 ? 54.640 -5.345 -8.054 1.00 46.56 608 THR A N 1
ATOM 4907 C CA . THR A 1 608 ? 54.862 -6.774 -7.749 1.00 46.56 608 THR A CA 1
ATOM 4908 C C . THR A 1 608 ? 56.170 -7.100 -7.010 1.00 46.56 608 THR A C 1
ATOM 4910 O O . THR A 1 608 ? 56.508 -8.275 -6.875 1.00 46.56 608 THR A O 1
ATOM 4913 N N . GLU A 1 609 ? 56.919 -6.119 -6.484 1.00 41.19 609 GLU A N 1
ATOM 4914 C CA . GLU A 1 609 ? 58.034 -6.421 -5.565 1.00 41.19 609 GLU A CA 1
ATOM 4915 C C . GLU A 1 609 ? 57.526 -6.687 -4.129 1.00 41.19 609 GLU A C 1
ATOM 4917 O O . GLU A 1 609 ? 56.840 -5.843 -3.546 1.00 41.19 609 GLU A O 1
ATOM 4922 N N . PRO A 1 610 ? 57.866 -7.830 -3.498 1.00 40.75 610 PRO A N 1
ATOM 4923 C CA . PRO A 1 610 ? 57.425 -8.126 -2.139 1.00 40.75 610 PRO A CA 1
ATOM 4924 C C . PRO A 1 610 ? 58.166 -7.268 -1.099 1.00 40.75 610 PRO A C 1
ATOM 4926 O O . PRO A 1 610 ? 59.399 -7.211 -1.068 1.00 40.75 610 PRO A O 1
ATOM 4929 N N . LYS A 1 611 ? 57.404 -6.647 -0.186 1.00 38.56 611 LYS A N 1
ATOM 4930 C CA . LYS A 1 611 ? 57.917 -5.920 0.990 1.00 38.56 611 LYS A CA 1
ATOM 4931 C C . LYS A 1 611 ? 58.820 -6.826 1.844 1.00 38.56 611 LYS A C 1
ATOM 4933 O O . LYS A 1 611 ? 58.402 -7.885 2.310 1.00 38.56 611 LYS A O 1
ATOM 4938 N N . ARG A 1 612 ? 60.058 -6.380 2.097 1.00 33.97 612 ARG A N 1
ATOM 4939 C CA . ARG A 1 612 ? 60.967 -6.960 3.108 1.00 33.97 612 ARG A CA 1
ATOM 4940 C C . ARG A 1 612 ? 60.354 -6.852 4.516 1.00 33.97 612 ARG A C 1
ATOM 4942 O O . ARG A 1 612 ? 59.747 -5.827 4.814 1.00 33.97 612 ARG A O 1
ATOM 4949 N N . PRO A 1 613 ? 60.571 -7.833 5.413 1.00 33.91 613 PRO A N 1
ATOM 4950 C CA . PRO A 1 613 ? 60.062 -7.760 6.776 1.00 33.91 613 PRO A CA 1
ATOM 4951 C C . PRO A 1 613 ? 60.983 -6.900 7.653 1.00 33.91 613 PRO A C 1
ATOM 4953 O O . PRO A 1 613 ? 62.188 -7.156 7.736 1.00 33.91 613 PRO A O 1
ATOM 4956 N N . GLU A 1 614 ? 60.420 -5.909 8.347 1.00 32.28 614 GLU A N 1
ATOM 4957 C CA . GLU A 1 614 ? 61.118 -5.188 9.414 1.00 32.28 614 GLU A CA 1
ATOM 4958 C C . GLU A 1 614 ? 60.940 -5.886 10.767 1.00 32.28 614 GLU A C 1
ATOM 4960 O O . GLU A 1 614 ? 59.851 -6.292 11.172 1.00 32.28 614 GLU A O 1
ATOM 4965 N N . ARG A 1 615 ? 62.068 -6.040 11.466 1.00 30.81 615 ARG A N 1
ATOM 4966 C CA . ARG A 1 615 ? 62.173 -6.573 12.825 1.00 30.81 615 ARG A CA 1
ATOM 4967 C C . ARG A 1 615 ? 61.784 -5.506 13.844 1.00 30.81 615 ARG A C 1
ATOM 4969 O O . ARG A 1 615 ? 62.346 -4.417 13.855 1.00 30.81 615 ARG A O 1
ATOM 4976 N N . SER A 1 616 ? 60.952 -5.894 14.801 1.00 32.91 616 SER A N 1
ATOM 4977 C CA . SER A 1 616 ? 60.764 -5.197 16.072 1.00 32.91 616 SER A CA 1
ATOM 4978 C C . SER A 1 616 ? 62.037 -5.230 16.933 1.00 32.91 616 SER A C 1
ATOM 4980 O O . SER A 1 616 ? 62.543 -6.323 17.198 1.00 32.91 616 SER A O 1
ATOM 4982 N N . GLN A 1 617 ? 62.488 -4.083 17.464 1.00 30.61 617 GLN A N 1
ATOM 4983 C CA . GLN A 1 617 ? 63.000 -3.987 18.842 1.00 30.61 617 GLN A CA 1
ATOM 4984 C C . GLN A 1 617 ? 63.143 -2.538 19.362 1.00 30.61 617 GLN A C 1
ATOM 4986 O O . GLN A 1 617 ? 63.760 -1.671 18.759 1.00 30.61 617 GLN A O 1
ATOM 4991 N N . SER A 1 618 ? 62.587 -2.358 20.559 1.00 28.36 618 SER A N 1
ATOM 4992 C CA . SER A 1 618 ? 62.691 -1.291 21.566 1.00 28.36 618 SER A CA 1
ATOM 4993 C C . SER A 1 618 ? 64.038 -0.557 21.758 1.00 28.36 618 SER A C 1
ATOM 4995 O O . SER A 1 618 ? 65.065 -1.230 21.851 1.00 28.36 618 SER A O 1
ATOM 4997 N N . LYS A 1 619 ? 63.999 0.754 22.098 1.00 29.55 619 LYS A N 1
ATOM 4998 C CA . LYS A 1 619 ? 64.447 1.330 23.405 1.00 29.55 619 LYS A CA 1
ATOM 4999 C C . LYS A 1 619 ? 64.400 2.881 23.497 1.00 29.55 619 LYS A C 1
ATOM 5001 O O . LYS A 1 619 ? 65.067 3.572 22.749 1.00 29.55 619 LYS A O 1
ATOM 5006 N N . LYS A 1 620 ? 63.681 3.361 24.527 1.00 30.38 620 LYS A N 1
ATOM 5007 C CA . LYS A 1 620 ? 63.994 4.396 25.554 1.00 30.38 620 LYS A CA 1
ATOM 5008 C C . LYS A 1 620 ? 64.912 5.621 25.260 1.00 30.38 620 LYS A C 1
ATOM 5010 O O . LYS A 1 620 ? 66.123 5.458 25.207 1.00 30.38 620 LYS A O 1
ATOM 5015 N N . LYS A 1 621 ? 64.303 6.805 25.492 1.00 27.53 621 LYS A N 1
ATOM 5016 C CA . LYS A 1 621 ? 64.604 7.861 26.512 1.00 27.53 621 LYS A CA 1
ATOM 5017 C C . LYS A 1 621 ? 65.680 8.948 26.240 1.00 27.53 621 LYS A C 1
ATOM 5019 O O . LYS A 1 621 ? 66.832 8.616 25.999 1.00 27.53 621 LYS A O 1
ATOM 5024 N N . GLY A 1 622 ? 65.290 10.210 26.505 1.00 29.47 622 GLY A N 1
ATOM 5025 C CA . GLY A 1 622 ? 66.117 11.416 26.772 1.00 29.47 622 GLY A CA 1
ATOM 5026 C C . GLY A 1 622 ? 65.692 12.604 25.890 1.00 29.47 622 GLY A C 1
ATOM 5027 O O . GLY A 1 622 ? 65.808 12.472 24.681 1.00 29.47 622 GLY A O 1
ATOM 5028 N N . ASP A 1 623 ? 64.957 13.610 26.397 1.00 28.89 623 ASP A N 1
ATOM 5029 C CA . ASP A 1 623 ? 65.441 14.898 26.982 1.00 28.89 623 ASP A CA 1
ATOM 5030 C C . ASP A 1 623 ? 66.249 15.737 25.968 1.00 28.89 623 ASP A C 1
ATOM 5032 O O . ASP A 1 623 ? 67.104 15.178 25.294 1.00 28.89 623 ASP A O 1
ATOM 5036 N N . MET A 1 624 ? 66.174 17.063 25.810 1.00 31.72 624 MET A N 1
ATOM 5037 C CA . MET A 1 624 ? 65.390 18.228 26.268 1.00 31.72 624 MET A CA 1
ATOM 5038 C C . MET A 1 624 ? 66.028 19.442 25.517 1.00 31.72 624 MET A C 1
ATOM 5040 O O . MET A 1 624 ? 67.099 19.277 24.935 1.00 31.72 624 MET A O 1
ATOM 5044 N N . GLU A 1 625 ? 65.440 20.643 25.627 1.00 34.72 625 GLU A N 1
ATOM 5045 C CA . GLU A 1 625 ? 65.948 21.986 25.225 1.00 34.72 625 GLU A CA 1
ATOM 5046 C C . GLU A 1 625 ? 65.568 22.426 23.794 1.00 34.72 625 GLU A C 1
ATOM 5048 O O . GLU A 1 625 ? 65.803 21.700 22.835 1.00 34.72 625 GLU A O 1
ATOM 5053 N N . LEU A 1 626 ? 64.964 23.597 23.554 1.00 39.31 626 LEU A N 1
ATOM 5054 C CA . LEU A 1 626 ? 64.697 24.804 24.355 1.00 39.31 626 LEU A CA 1
ATOM 5055 C C . LEU A 1 626 ? 63.442 25.501 23.804 1.00 39.31 626 LEU A C 1
ATOM 5057 O O . LEU A 1 626 ? 63.229 25.400 22.573 1.00 39.31 626 LEU A O 1
#

pLDDT: mean 82.44, std 17.91, range [24.39, 98.56]